Protein AF-A0A7C7UMW2-F1 (afdb_monomer_lite)

Sequence (405 aa):
MIMAARRPSMKLVALWFGLWTFILGIAAYAALNTDLPGVAAVFAVIAVLAGAVAYGLLRYNKWARRGALLLSILGLFWFPIGTVIGAVVIWQLYKKKSTLAFNATEEERSRMARAKAAKGKVSTWPRDYQPHIAASFIAVFLLLGLDGILWSQWQASIARVETATPIARVAATPTPRSPTPTPIPPTLTRKPTSTPTHTPTPRPTSTSTPTPLPDAVVDVEVGNLRAGPGTEYDVIGQVKKGDNVTVFTRNSVSNWVKVQVSSQSGWLSVSLLELNIPLASVAVETNIPLPPTPSMPTATPTPKACPPSPALVELDNRLSSALTLIMSGPDDFRVRVPSNSKLNICFTPGTYSYTAKVQGYKDSTGTKKFDNYKVNGCNCWSWYVLVPPIGDCECPSYVSAYSRP

Foldseek 3Di:
DDPPPDQLPLVVVLVVLLVQLVVLQVVLVVCVVDPCNVSSVVSNVSSVLSNVLSVCSVVLELVSLVSLLVVLVVQCVVPDPSVVVSVVSNVSSPDPSSVCSSPDDPVRVVVVVVVVVVVPPDDDDDPDDPDPVVVVVVVVCVVVVVVVVVVVVVVVVVVVPPPDDDDDDDDDDDDDDDDDDDDDDDDDDDDDDDDDDDDDDDDDDDDDDPDDDFQKFFQAQKFFFFAFDDPLTDGPDIDGGGQGWHFAAAAPVLQKTWTDGPNDIGITGPVRIDGPDDSVPHHHDPDTPDRDPPPPPPPPPPQPQAPPDWQKEKEAAQAQWKKWKFKDDPDTDIDIAGHRGIAIATDHFFKIWMWIDTPPDDIQTDIDGQHQDDDPNDNYDYDDRDDPDDDDDDDDPDSVSYGHD

Secondary structure (DSSP, 8-state):
-----PPP-HHHHHHHHHHHHHHHHHHHHHHHTTT-HHHHHHHHHHHHHHHHHHHHHHTT-HHHHHHHHHHHHHHTTSTTHHHHHHHHHHHHHHSHHHHHHHH--HHHHHHHHHHHHHGGG---S---S-SHHHHHHHHHHHHHTTHHHHHHHHHHHHTTSS-----------------------------------PPPPPP-----PPP---SEEE-SSEEEEESSSSTTSPEEEEEETT-EEEEEEE-TTSSEEEEEETTEEEEEEGGGEEESS-GGGSEEPS-PPPP------TT-----PPPSSPEEEEEEE-SSSPEEEEEESSS-EEEEE-TTEEEEEEE--EEEEEEEEETTS--EEEEEEE---EETTEEEEEE-SSS---S-----S-GGG-B--

Structure (mmCIF, N/CA/C/O backbone):
data_AF-A0A7C7UMW2-F1
#
_entry.id   AF-A0A7C7UMW2-F1
#
loop_
_atom_site.group_PDB
_atom_site.id
_atom_site.type_symbol
_atom_site.label_atom_id
_atom_site.label_alt_id
_atom_site.label_comp_id
_atom_site.label_asym_id
_atom_site.label_entity_id
_atom_site.label_seq_id
_atom_site.pdbx_PDB_ins_code
_atom_site.Cartn_x
_atom_site.Cartn_y
_atom_site.Cartn_z
_atom_site.occupancy
_atom_site.B_iso_or_equiv
_atom_site.auth_seq_id
_atom_site.auth_comp_id
_atom_site.auth_asym_id
_atom_site.auth_atom_id
_atom_site.pdbx_PDB_model_num
ATOM 1 N N . MET A 1 1 ? -16.048 -11.006 20.849 1.00 30.92 1 MET A N 1
ATOM 2 C CA . MET A 1 1 ? -15.124 -12.148 20.658 1.00 30.92 1 MET A CA 1
ATOM 3 C C . MET A 1 1 ? -13.728 -11.594 20.349 1.00 30.92 1 MET A C 1
ATOM 5 O O . MET A 1 1 ? -13.445 -11.231 19.218 1.00 30.92 1 MET A O 1
ATOM 9 N N . ILE A 1 2 ? -12.887 -11.371 21.368 1.00 33.53 2 ILE A N 1
ATOM 10 C CA . ILE A 1 2 ? -11.569 -10.729 21.193 1.00 33.53 2 ILE A CA 1
ATOM 11 C C . ILE A 1 2 ? -10.592 -11.780 20.668 1.00 33.53 2 ILE A C 1
ATOM 13 O O . ILE A 1 2 ? -10.155 -12.643 21.437 1.00 33.53 2 ILE A O 1
ATOM 17 N N . MET A 1 3 ? -10.254 -11.699 19.375 1.00 31.66 3 MET A N 1
ATOM 18 C CA . MET A 1 3 ? -9.182 -12.496 18.780 1.00 31.66 3 MET A CA 1
ATOM 19 C C . MET A 1 3 ? -7.937 -12.385 19.662 1.00 31.66 3 MET A C 1
ATOM 21 O O . MET A 1 3 ? -7.394 -11.301 19.882 1.00 31.66 3 MET A O 1
ATOM 25 N N . ALA A 1 4 ? -7.495 -13.515 20.208 1.00 36.06 4 ALA A N 1
ATOM 26 C CA . ALA A 1 4 ? -6.226 -13.603 20.900 1.00 36.06 4 ALA A CA 1
ATOM 27 C C . ALA A 1 4 ? -5.116 -13.340 19.875 1.00 36.06 4 ALA A C 1
ATOM 29 O O . ALA A 1 4 ? -4.727 -14.226 19.117 1.00 36.06 4 ALA A O 1
ATOM 30 N N . ALA A 1 5 ? -4.626 -12.101 19.822 1.00 37.88 5 ALA A N 1
ATOM 31 C CA . ALA A 1 5 ? -3.487 -11.742 18.998 1.00 37.88 5 ALA A CA 1
ATOM 32 C C . ALA A 1 5 ? -2.279 -12.582 19.445 1.00 37.88 5 ALA A C 1
ATOM 34 O O . ALA A 1 5 ? -1.676 -12.327 20.490 1.00 37.88 5 ALA A O 1
ATOM 35 N N . ARG A 1 6 ? -1.929 -13.618 18.669 1.00 45.31 6 ARG A N 1
ATOM 36 C CA . ARG A 1 6 ? -0.653 -14.329 18.823 1.00 45.31 6 ARG A CA 1
ATOM 37 C C . ARG A 1 6 ? 0.461 -13.281 18.735 1.00 45.31 6 ARG A C 1
ATOM 39 O O . ARG A 1 6 ? 0.592 -12.609 17.709 1.00 45.31 6 ARG A O 1
ATOM 46 N N . ARG A 1 7 ? 1.233 -13.119 19.820 1.00 54.25 7 ARG A N 1
ATOM 47 C CA . ARG A 1 7 ? 2.433 -12.266 19.838 1.00 54.25 7 ARG A CA 1
ATOM 48 C C . ARG A 1 7 ? 3.335 -12.695 18.672 1.00 54.25 7 ARG A C 1
ATOM 50 O O . ARG A 1 7 ? 3.538 -13.902 18.520 1.00 54.25 7 ARG A O 1
ATOM 57 N N . PRO A 1 8 ? 3.880 -11.771 17.861 1.00 54.91 8 PRO A N 1
ATOM 58 C CA . PRO A 1 8 ? 4.927 -12.141 16.915 1.00 54.91 8 PRO A CA 1
ATOM 59 C C . PRO A 1 8 ? 6.071 -12.777 17.716 1.00 54.91 8 PRO A C 1
ATOM 61 O O . PRO A 1 8 ? 6.467 -12.244 18.753 1.00 54.91 8 PRO A O 1
ATOM 64 N N . SER A 1 9 ? 6.542 -13.959 17.316 1.00 66.75 9 SER A N 1
ATOM 65 C CA . SER A 1 9 ? 7.510 -14.724 18.104 1.00 66.75 9 SER A CA 1
ATOM 66 C C . SER A 1 9 ? 8.908 -14.099 18.019 1.00 66.75 9 SER A C 1
ATOM 68 O O . SER A 1 9 ? 9.784 -14.620 17.335 1.00 66.75 9 SER A O 1
ATOM 70 N N . MET A 1 10 ? 9.144 -13.017 18.770 1.00 73.38 10 MET A N 1
ATOM 71 C CA . MET A 1 10 ? 10.472 -12.395 18.932 1.00 73.38 10 MET A CA 1
ATOM 72 C C . MET A 1 10 ? 11.505 -13.359 19.526 1.00 73.38 10 MET A C 1
ATOM 74 O O . MET A 1 10 ? 12.699 -13.128 19.402 1.00 73.38 10 MET A O 1
ATOM 78 N N . LYS A 1 11 ? 11.050 -14.477 20.108 1.00 78.44 11 LYS A N 1
ATOM 79 C CA . LYS A 1 11 ? 11.900 -15.597 20.524 1.00 78.44 11 LYS A CA 1
ATOM 80 C C . LYS A 1 11 ? 12.778 -16.110 19.385 1.00 78.44 11 LYS A C 1
ATOM 82 O O . LYS A 1 11 ? 13.936 -16.392 19.628 1.00 78.44 11 LYS A O 1
ATOM 87 N N . LEU A 1 12 ? 12.248 -16.199 18.163 1.00 75.62 12 LEU A N 1
ATOM 88 C CA . LEU A 1 12 ? 13.008 -16.690 17.012 1.00 75.62 12 LEU A CA 1
ATOM 89 C C . LEU A 1 12 ? 14.131 -15.710 16.635 1.00 75.62 12 LEU A C 1
ATOM 91 O O . LEU A 1 12 ? 15.265 -16.118 16.428 1.00 75.62 12 LEU A O 1
ATOM 95 N N . VAL A 1 13 ? 13.818 -14.410 16.620 1.00 81.00 13 VAL A N 1
ATOM 96 C CA . VAL A 1 13 ? 14.789 -13.344 16.327 1.00 81.00 13 VAL A CA 1
ATOM 97 C C . VAL A 1 13 ? 15.857 -13.275 17.424 1.00 81.00 13 VAL A C 1
ATOM 99 O O . VAL A 1 13 ? 17.041 -13.196 17.129 1.00 81.00 13 VAL A O 1
ATOM 102 N N . ALA A 1 14 ? 15.459 -13.370 18.694 1.00 81.00 14 ALA A N 1
ATOM 103 C CA . ALA A 1 14 ? 16.390 -13.371 19.818 1.00 81.00 14 ALA A CA 1
ATOM 104 C C . ALA A 1 14 ? 17.271 -14.630 19.872 1.00 81.00 14 ALA A C 1
ATOM 106 O O . ALA A 1 14 ? 18.454 -14.515 20.173 1.00 81.00 14 ALA A O 1
ATOM 107 N N . LEU A 1 15 ? 16.726 -15.812 19.557 1.00 83.56 15 LEU A N 1
ATOM 108 C CA . LEU A 1 15 ? 17.510 -17.046 19.437 1.00 83.56 15 LEU A CA 1
ATOM 109 C C . LEU A 1 15 ? 18.541 -16.937 18.319 1.00 83.56 15 LEU A C 1
ATOM 111 O O . LEU A 1 15 ? 19.649 -17.429 18.478 1.00 83.56 15 LEU A O 1
ATOM 115 N N . TRP A 1 16 ? 18.201 -16.259 17.222 1.00 81.12 16 TRP A N 1
ATOM 116 C CA . TRP A 1 16 ? 19.143 -16.027 16.138 1.00 81.12 16 TRP A CA 1
ATOM 117 C C . TRP A 1 16 ? 20.305 -15.125 16.562 1.00 81.12 16 TRP A C 1
ATOM 119 O O . TRP A 1 16 ? 21.459 -15.514 16.403 1.00 81.12 16 TRP A O 1
ATOM 129 N N . PHE A 1 17 ? 20.020 -13.973 17.181 1.00 81.31 17 PHE A N 1
ATOM 130 C CA . PHE A 1 17 ? 21.081 -13.130 17.739 1.00 81.31 17 PHE A CA 1
ATOM 131 C C . PHE A 1 17 ? 21.900 -13.889 18.792 1.00 81.31 17 PHE A C 1
ATOM 133 O O . PHE A 1 17 ? 23.119 -13.796 18.779 1.00 81.31 17 PHE A O 1
ATOM 140 N N . GLY A 1 18 ? 21.268 -14.702 19.644 1.00 79.12 18 GLY A N 1
ATOM 141 C CA . GLY A 1 18 ? 21.967 -15.555 20.610 1.00 79.12 18 GLY A CA 1
ATOM 142 C C . GLY A 1 18 ? 22.889 -16.590 19.954 1.00 79.12 18 GLY A C 1
ATOM 143 O O . GLY A 1 18 ? 24.048 -16.713 20.342 1.00 79.12 18 GLY A O 1
ATOM 144 N N . LEU A 1 19 ? 22.433 -17.287 18.913 1.00 82.94 19 LEU A N 1
ATOM 145 C CA . LEU A 1 19 ? 23.264 -18.236 18.170 1.00 82.94 19 LEU A CA 1
ATOM 146 C C . LEU A 1 19 ? 24.448 -17.531 17.494 1.00 82.94 19 LEU A C 1
ATOM 148 O O . LEU A 1 19 ? 25.573 -18.016 17.555 1.00 82.94 19 LEU A O 1
ATOM 152 N N . TRP A 1 20 ? 24.214 -16.352 16.916 1.00 80.06 20 TRP A N 1
ATOM 153 C CA . TRP A 1 20 ? 25.269 -15.535 16.321 1.00 80.06 20 TRP A CA 1
ATOM 154 C C . TRP A 1 20 ? 26.319 -15.112 17.354 1.00 80.06 20 TRP A C 1
ATOM 156 O O . TRP A 1 20 ? 27.515 -15.178 17.089 1.00 80.06 20 TRP A O 1
ATOM 166 N N . THR A 1 21 ? 25.891 -14.742 18.564 1.00 81.12 21 THR A N 1
ATOM 167 C CA . THR A 1 21 ? 26.814 -14.375 19.653 1.00 81.12 21 THR A CA 1
ATOM 168 C C . THR A 1 21 ? 27.694 -15.540 20.076 1.00 81.12 21 THR A C 1
ATOM 170 O O . THR A 1 21 ? 28.877 -15.347 20.338 1.00 81.12 21 THR A O 1
ATOM 173 N N . PHE A 1 22 ? 27.140 -16.753 20.077 1.00 80.25 22 PHE A N 1
ATOM 174 C CA . PHE A 1 22 ? 27.881 -17.967 20.388 1.00 80.25 22 PHE A CA 1
ATOM 175 C C . PHE A 1 22 ? 28.936 -18.269 19.315 1.00 80.25 22 PHE A C 1
ATOM 177 O O . PHE A 1 22 ? 30.090 -18.521 19.649 1.00 80.25 22 PHE A O 1
ATOM 184 N N . ILE A 1 23 ? 28.576 -18.151 18.031 1.00 83.19 23 ILE A N 1
ATOM 185 C CA . ILE A 1 23 ? 29.509 -18.334 16.905 1.00 83.19 23 ILE A CA 1
ATOM 186 C C . ILE A 1 23 ? 30.644 -17.303 16.957 1.00 83.19 23 ILE A C 1
ATOM 188 O O . ILE A 1 23 ? 31.812 -17.671 16.841 1.00 83.19 23 ILE A O 1
ATOM 192 N N . LEU A 1 24 ? 30.326 -16.025 17.186 1.00 79.12 24 LEU A N 1
ATOM 193 C CA . LEU A 1 24 ? 31.341 -14.977 17.330 1.00 79.12 24 LEU A CA 1
ATOM 194 C C . LEU A 1 24 ? 32.222 -15.182 18.567 1.00 79.12 24 LEU A C 1
ATOM 196 O O . LEU A 1 24 ? 33.409 -14.882 18.514 1.00 79.12 24 LEU A O 1
ATOM 200 N N . GLY A 1 25 ? 31.674 -15.723 19.657 1.00 76.06 25 GLY A N 1
ATOM 201 C CA . GLY A 1 25 ? 32.446 -16.102 20.840 1.00 76.06 25 GLY A CA 1
ATOM 202 C C . GLY A 1 25 ? 33.444 -17.228 20.557 1.00 76.06 25 GLY A C 1
ATOM 203 O O . GLY A 1 25 ? 34.596 -17.133 20.973 1.00 76.06 25 GLY A O 1
ATOM 204 N N . ILE A 1 26 ? 33.044 -18.252 19.794 1.00 80.50 26 ILE A N 1
ATOM 205 C CA . ILE A 1 26 ? 33.953 -19.320 19.344 1.00 80.50 26 ILE A CA 1
ATOM 206 C C . ILE A 1 26 ? 35.038 -18.751 18.424 1.00 80.50 26 ILE A C 1
ATOM 208 O O . ILE A 1 26 ? 36.208 -19.074 18.600 1.00 80.50 26 ILE A O 1
ATOM 212 N N . ALA A 1 27 ? 34.676 -17.880 17.478 1.00 76.25 27 ALA A N 1
ATOM 213 C CA . ALA A 1 27 ? 35.639 -17.233 16.587 1.00 76.25 27 ALA A CA 1
ATOM 214 C C . ALA A 1 27 ? 36.623 -16.332 17.353 1.00 76.25 27 ALA A C 1
ATOM 216 O O . ALA A 1 27 ? 37.819 -16.360 17.076 1.00 76.25 27 ALA A O 1
ATOM 217 N N . ALA A 1 28 ? 36.144 -15.583 18.353 1.00 79.12 28 ALA A N 1
ATOM 218 C CA . ALA A 1 28 ? 36.990 -14.792 19.242 1.00 79.12 28 ALA A CA 1
ATOM 219 C C . ALA A 1 28 ? 37.955 -15.685 20.033 1.00 79.12 28 ALA A C 1
ATOM 221 O O . ALA A 1 28 ? 39.145 -15.394 20.093 1.00 79.12 28 ALA A O 1
ATOM 222 N N . TYR A 1 29 ? 37.460 -16.794 20.590 1.00 76.38 29 TYR A N 1
ATOM 223 C CA . TYR A 1 29 ? 38.280 -17.762 21.315 1.00 76.38 29 TYR A CA 1
ATOM 224 C C . TYR A 1 29 ? 39.339 -18.416 20.420 1.00 76.38 29 TYR A C 1
ATOM 226 O O . TYR A 1 29 ? 40.498 -18.514 20.808 1.00 76.38 29 TYR A O 1
ATOM 234 N N . ALA A 1 30 ? 38.975 -18.799 19.195 1.00 77.94 30 ALA A N 1
ATOM 235 C CA . ALA A 1 30 ? 39.919 -19.319 18.213 1.00 77.94 30 ALA A CA 1
ATOM 236 C C . ALA A 1 30 ? 40.976 -18.270 17.822 1.00 77.94 30 ALA A C 1
ATOM 238 O O . ALA A 1 30 ? 42.152 -18.604 17.724 1.00 77.94 30 ALA A O 1
ATOM 239 N N . ALA A 1 31 ? 40.582 -17.002 17.663 1.00 74.88 31 ALA A N 1
ATOM 240 C CA . ALA A 1 31 ? 41.494 -15.908 17.332 1.00 74.88 31 ALA A CA 1
ATOM 241 C C . ALA A 1 31 ? 42.446 -15.538 18.485 1.00 74.88 31 ALA A C 1
ATOM 243 O O . ALA A 1 31 ? 43.554 -15.077 18.219 1.00 74.88 31 ALA A O 1
ATOM 244 N N . LEU A 1 32 ? 42.073 -15.778 19.750 1.00 75.69 32 LEU A N 1
ATOM 245 C CA . LEU A 1 32 ? 42.992 -15.636 20.894 1.00 75.69 32 LEU A CA 1
ATOM 246 C C . LEU A 1 32 ? 44.166 -16.620 20.827 1.00 75.69 32 LEU A C 1
ATOM 248 O O . LEU A 1 32 ? 45.217 -16.341 21.392 1.00 75.69 32 LEU A O 1
ATOM 252 N N . ASN A 1 33 ? 43.997 -17.740 20.122 1.00 76.00 33 ASN A N 1
ATOM 253 C CA . ASN A 1 33 ? 45.045 -18.736 19.902 1.00 76.00 33 ASN A CA 1
ATOM 254 C C . ASN A 1 33 ? 45.881 -18.452 18.637 1.00 76.00 33 ASN A C 1
ATOM 256 O O . ASN A 1 33 ? 46.644 -19.310 18.201 1.00 76.00 33 ASN A O 1
ATOM 260 N N . THR A 1 34 ? 45.726 -17.270 18.031 1.00 73.94 34 THR A N 1
ATOM 261 C CA . THR A 1 34 ? 46.493 -16.805 16.863 1.00 73.94 34 THR A CA 1
ATOM 262 C C . THR A 1 34 ? 47.240 -15.516 17.205 1.00 73.94 34 THR A C 1
ATOM 264 O O . THR A 1 34 ? 46.833 -14.799 18.117 1.00 73.94 34 THR A O 1
ATOM 267 N N . ASP A 1 35 ? 48.271 -15.152 16.437 1.00 75.81 35 ASP A N 1
ATOM 268 C CA . ASP A 1 35 ? 49.070 -13.924 16.637 1.00 75.81 35 ASP A CA 1
ATOM 269 C C . ASP A 1 35 ? 48.308 -12.607 16.337 1.00 75.81 35 ASP A C 1
ATOM 271 O O . ASP A 1 35 ? 48.902 -11.552 16.112 1.00 75.81 35 ASP A O 1
ATOM 275 N N . LEU A 1 36 ? 46.971 -12.639 16.323 1.00 75.62 36 LEU A N 1
ATOM 276 C CA . LEU A 1 36 ? 46.077 -11.530 15.978 1.00 75.62 36 LEU A CA 1
ATOM 277 C C . LEU A 1 36 ? 45.102 -11.202 17.132 1.00 75.62 36 LEU A C 1
ATOM 279 O O . LEU A 1 36 ? 43.880 -11.238 16.947 1.00 75.62 36 LEU A O 1
ATOM 283 N N . PRO A 1 37 ? 45.593 -10.805 18.325 1.00 77.00 37 PRO A N 1
ATOM 284 C CA . PRO A 1 37 ? 44.744 -10.541 19.495 1.00 77.00 37 PRO A CA 1
ATOM 285 C C . PRO A 1 37 ? 43.733 -9.403 19.268 1.00 77.00 37 PRO A C 1
ATOM 287 O O . PRO A 1 37 ? 42.654 -9.390 19.864 1.00 77.00 37 PRO A O 1
ATOM 290 N N . GLY A 1 38 ? 44.033 -8.468 18.357 1.00 78.06 38 GLY A N 1
ATOM 291 C CA . GLY A 1 38 ? 43.108 -7.399 17.971 1.00 78.06 38 GLY A CA 1
ATOM 292 C C . GLY A 1 38 ? 41.825 -7.917 17.310 1.00 78.06 38 GLY A C 1
ATOM 293 O O . GLY A 1 38 ? 40.746 -7.382 17.555 1.00 78.06 38 GLY A O 1
ATOM 294 N N . VAL A 1 39 ? 41.911 -9.000 16.532 1.00 76.69 39 VAL A N 1
ATOM 295 C CA . VAL A 1 39 ? 40.752 -9.606 15.858 1.00 76.69 39 VAL A CA 1
ATOM 296 C C . VAL A 1 39 ? 39.840 -10.298 16.874 1.00 76.69 39 VAL A C 1
ATOM 298 O O . VAL A 1 39 ? 38.618 -10.147 16.821 1.00 76.69 39 VAL A O 1
ATOM 301 N N . ALA A 1 40 ? 40.429 -10.981 17.859 1.00 75.31 40 ALA A N 1
ATOM 302 C CA . ALA A 1 40 ? 39.684 -11.587 18.957 1.00 75.31 40 ALA A CA 1
ATOM 303 C C . ALA A 1 40 ? 38.895 -10.553 19.776 1.00 75.31 40 ALA A C 1
ATOM 305 O O . ALA A 1 40 ? 37.719 -10.768 20.079 1.00 75.31 40 ALA A O 1
ATOM 306 N N . ALA A 1 41 ? 39.514 -9.408 20.085 1.00 82.25 41 ALA A N 1
ATOM 307 C CA . ALA A 1 41 ? 38.862 -8.324 20.815 1.00 82.25 41 ALA A CA 1
ATOM 308 C C . ALA A 1 41 ? 37.648 -7.763 20.052 1.00 82.25 41 ALA A C 1
ATOM 310 O O . ALA A 1 41 ? 36.585 -7.561 20.642 1.00 82.25 41 ALA A O 1
ATOM 311 N N . VAL A 1 42 ? 37.767 -7.574 18.733 1.00 82.62 42 VAL A N 1
ATOM 312 C CA . VAL A 1 42 ? 36.658 -7.103 17.887 1.00 82.62 42 VAL A CA 1
ATOM 313 C C . VAL A 1 42 ? 35.494 -8.097 17.899 1.00 82.62 42 VAL A C 1
ATOM 315 O O . VAL A 1 42 ? 34.349 -7.699 18.128 1.00 82.62 42 VAL A O 1
ATOM 318 N N . PHE A 1 43 ? 35.763 -9.394 17.720 1.00 79.75 43 PHE A N 1
ATOM 319 C CA . PHE A 1 43 ? 34.710 -10.411 17.749 1.00 79.75 43 PHE A CA 1
ATOM 320 C C . PHE A 1 43 ? 34.029 -10.525 19.118 1.00 79.75 43 PHE A C 1
ATOM 322 O O . PHE A 1 43 ? 32.803 -10.645 19.177 1.00 79.75 43 PHE A O 1
ATOM 329 N N . ALA A 1 44 ? 34.786 -10.400 20.211 1.00 80.38 44 ALA A N 1
ATOM 330 C CA . ALA A 1 44 ? 34.235 -10.389 21.563 1.00 80.38 44 ALA A CA 1
ATOM 331 C C . ALA A 1 44 ? 33.291 -9.195 21.795 1.00 80.38 44 ALA A C 1
ATOM 333 O O . ALA A 1 44 ? 32.187 -9.372 22.315 1.00 80.38 44 ALA A O 1
ATOM 334 N N . VAL A 1 45 ? 33.667 -7.988 21.354 1.00 86.81 45 VAL A N 1
ATOM 335 C CA . VAL A 1 45 ? 32.816 -6.790 21.476 1.00 86.81 45 VAL A CA 1
ATOM 336 C C . VAL A 1 45 ? 31.515 -6.953 20.686 1.00 86.81 45 VAL A C 1
ATOM 338 O O . VAL A 1 45 ? 30.433 -6.681 21.212 1.00 86.81 45 VAL A O 1
ATOM 341 N N . ILE A 1 46 ? 31.588 -7.448 19.447 1.00 82.88 46 ILE A N 1
ATOM 342 C CA . ILE A 1 46 ? 30.393 -7.670 18.619 1.00 82.88 46 ILE A CA 1
ATOM 343 C C . ILE A 1 46 ? 29.483 -8.731 19.259 1.00 82.88 46 ILE A C 1
ATOM 345 O O . ILE A 1 46 ? 28.262 -8.548 19.289 1.00 82.88 46 ILE A O 1
ATOM 349 N N . ALA A 1 47 ? 30.051 -9.800 19.829 1.00 80.69 47 ALA A N 1
ATOM 350 C CA . ALA A 1 47 ? 29.292 -10.822 20.546 1.00 80.69 47 ALA A CA 1
ATOM 351 C C . ALA A 1 47 ? 28.558 -10.245 21.770 1.00 80.69 47 ALA A C 1
ATOM 353 O O . ALA A 1 47 ? 27.374 -10.515 21.966 1.00 80.69 47 ALA A O 1
ATOM 354 N N . VAL A 1 48 ? 29.201 -9.385 22.563 1.00 87.12 48 VAL A N 1
ATOM 355 C CA . VAL A 1 48 ? 28.549 -8.734 23.714 1.00 87.12 48 VAL A CA 1
ATOM 356 C C . VAL A 1 48 ? 27.394 -7.834 23.263 1.00 87.12 48 VAL A C 1
ATOM 358 O O . VAL A 1 48 ? 26.296 -7.903 23.822 1.00 87.12 48 VAL A O 1
ATOM 361 N N . LEU A 1 49 ? 27.599 -7.030 22.215 1.00 86.69 49 LEU A N 1
ATOM 362 C CA . LEU A 1 49 ? 26.570 -6.129 21.684 1.00 86.69 49 LEU A CA 1
ATOM 363 C C . LEU A 1 49 ? 25.362 -6.892 21.126 1.00 86.69 49 LEU A C 1
ATOM 365 O O . LEU A 1 49 ? 24.215 -6.551 21.430 1.00 86.69 49 LEU A O 1
ATOM 369 N N . ALA A 1 50 ? 25.600 -7.951 20.352 1.00 84.12 50 ALA A N 1
ATOM 370 C CA . ALA A 1 50 ? 24.530 -8.790 19.824 1.00 84.12 50 ALA A CA 1
ATOM 371 C C . ALA A 1 50 ? 23.773 -9.527 20.949 1.00 84.12 50 ALA A C 1
ATOM 373 O O . ALA A 1 50 ? 22.546 -9.640 20.888 1.00 84.12 50 ALA A O 1
ATOM 374 N N . GLY A 1 51 ? 24.464 -9.942 22.017 1.00 83.88 51 GLY A N 1
ATOM 375 C CA . GLY A 1 51 ? 23.863 -10.602 23.178 1.00 83.88 51 GLY A CA 1
ATOM 376 C C . GLY A 1 51 ? 22.977 -9.651 23.979 1.00 83.88 51 GLY A C 1
ATOM 377 O O . GLY A 1 51 ? 21.848 -9.995 24.341 1.00 83.88 51 GLY A O 1
ATOM 378 N N . ALA A 1 52 ? 23.434 -8.411 24.168 1.00 88.88 52 ALA A N 1
ATOM 379 C CA . ALA A 1 52 ? 22.640 -7.354 24.780 1.00 88.88 52 ALA A CA 1
ATOM 380 C C . ALA A 1 52 ? 21.357 -7.090 23.971 1.00 88.88 52 ALA A C 1
ATOM 382 O O . ALA A 1 52 ? 20.261 -7.036 24.537 1.00 88.88 52 ALA A O 1
ATOM 383 N N . VAL A 1 53 ? 21.462 -6.990 22.642 1.00 89.44 53 VAL A N 1
ATOM 384 C CA . VAL A 1 53 ? 20.301 -6.809 21.757 1.00 89.44 53 VAL A CA 1
ATOM 385 C C . VAL A 1 53 ? 19.348 -8.005 21.827 1.00 89.44 53 VAL A C 1
ATOM 387 O O . VAL A 1 53 ? 18.141 -7.796 21.959 1.00 89.44 53 VAL A O 1
ATOM 390 N N . ALA A 1 54 ? 19.852 -9.243 21.829 1.00 84.44 54 ALA A N 1
ATOM 391 C CA . ALA A 1 54 ? 19.037 -10.449 21.999 1.00 84.44 54 ALA A CA 1
ATOM 392 C C . ALA A 1 54 ? 18.248 -10.423 23.319 1.00 84.44 54 ALA A C 1
ATOM 394 O O . ALA A 1 54 ? 17.028 -10.622 23.331 1.00 84.44 54 ALA A O 1
ATOM 395 N N . TYR A 1 55 ? 18.924 -10.106 24.426 1.00 85.88 55 TYR A N 1
ATOM 396 C CA . TYR A 1 55 ? 18.301 -9.955 25.739 1.00 85.88 55 TYR A CA 1
ATOM 397 C C . TYR A 1 55 ? 17.228 -8.856 25.735 1.00 85.88 55 TYR A C 1
ATOM 399 O O . TYR A 1 55 ? 16.103 -9.053 26.206 1.00 85.88 55 TYR A O 1
ATOM 407 N N . GLY A 1 56 ? 17.539 -7.709 25.133 1.00 84.50 56 GLY A N 1
ATOM 408 C CA . GLY A 1 56 ? 16.610 -6.598 24.995 1.00 84.50 56 GLY A CA 1
ATOM 409 C C . GLY A 1 56 ? 15.383 -6.929 24.133 1.00 84.50 56 GLY A C 1
ATOM 410 O O . GLY A 1 56 ? 14.283 -6.477 24.454 1.00 84.50 56 GLY A O 1
ATOM 411 N N . LEU A 1 57 ? 15.526 -7.752 23.086 1.00 84.88 57 LEU A N 1
ATOM 412 C CA . LEU A 1 57 ? 14.413 -8.232 22.256 1.00 84.88 57 LEU A CA 1
ATOM 413 C C . LEU A 1 57 ? 13.484 -9.171 23.039 1.00 84.88 57 LEU A C 1
ATOM 415 O O . LEU A 1 57 ? 12.264 -9.076 22.901 1.00 84.88 57 LEU A O 1
ATOM 419 N N . LEU A 1 58 ? 14.032 -10.036 23.903 1.00 82.38 58 LEU A N 1
ATOM 420 C CA . LEU A 1 58 ? 13.236 -10.904 24.786 1.00 82.38 58 LEU A CA 1
ATOM 421 C C . LEU A 1 58 ? 12.430 -10.105 25.816 1.00 82.38 58 LEU A C 1
ATOM 423 O O . LEU A 1 58 ? 11.309 -10.489 26.162 1.00 82.38 58 LEU A O 1
ATOM 427 N N . ARG A 1 59 ? 12.987 -8.984 26.284 1.00 81.00 59 ARG A N 1
ATOM 428 C CA . ARG A 1 59 ? 12.342 -8.055 27.224 1.00 81.00 59 ARG A CA 1
ATOM 429 C C . ARG A 1 59 ? 11.469 -6.991 26.547 1.00 81.00 59 ARG A C 1
ATOM 431 O O . ARG A 1 59 ? 10.803 -6.237 27.248 1.00 81.00 59 ARG A O 1
ATOM 438 N N . TYR A 1 60 ? 11.413 -6.971 25.213 1.00 79.00 60 TYR A N 1
ATOM 439 C CA . TYR A 1 60 ? 10.695 -5.969 24.415 1.00 79.00 60 TYR A CA 1
ATOM 440 C C . TYR A 1 60 ? 11.130 -4.521 24.701 1.00 79.00 60 TYR A C 1
ATOM 442 O O . TYR A 1 60 ? 10.324 -3.594 24.673 1.00 79.00 60 TYR A O 1
ATOM 450 N N . ASN A 1 61 ? 12.422 -4.301 24.946 1.00 81.62 61 ASN A N 1
ATOM 451 C CA . ASN A 1 61 ? 12.955 -2.965 25.195 1.00 81.62 61 ASN A CA 1
ATOM 452 C C . ASN A 1 61 ? 13.003 -2.122 23.907 1.00 81.62 61 ASN A C 1
ATOM 454 O O . ASN A 1 61 ? 13.445 -2.594 22.858 1.00 81.62 61 ASN A O 1
ATOM 458 N N . LYS A 1 62 ? 12.636 -0.834 23.999 1.00 83.50 62 LYS A N 1
ATOM 459 C CA . LYS A 1 62 ? 12.627 0.110 22.858 1.00 83.50 62 LYS A CA 1
ATOM 460 C C . LYS A 1 62 ? 13.987 0.235 22.161 1.00 83.50 62 LYS A C 1
ATOM 462 O O . LYS A 1 62 ? 14.046 0.352 20.937 1.00 83.50 62 LYS A O 1
ATOM 467 N N . TRP A 1 63 ? 15.078 0.209 22.927 1.00 84.75 63 TRP A N 1
ATOM 468 C CA . TRP A 1 63 ? 16.439 0.311 22.389 1.00 84.75 63 TRP A CA 1
ATOM 469 C C . TRP A 1 63 ? 16.849 -0.940 21.599 1.00 84.75 63 TRP A C 1
ATOM 471 O O . TRP A 1 63 ? 17.539 -0.830 20.589 1.00 84.75 63 TRP A O 1
ATOM 481 N N . ALA A 1 64 ? 16.358 -2.119 21.991 1.00 86.38 64 ALA A N 1
ATOM 482 C CA . ALA A 1 64 ? 16.738 -3.391 21.383 1.00 86.38 64 ALA A CA 1
ATOM 483 C C . ALA A 1 64 ? 16.225 -3.530 19.950 1.00 86.38 64 ALA A C 1
ATOM 485 O O . ALA A 1 64 ? 16.901 -4.095 19.098 1.00 86.38 64 ALA A O 1
ATOM 486 N N . ARG A 1 65 ? 15.058 -2.945 19.653 1.00 86.06 65 ARG A N 1
ATOM 487 C CA . ARG A 1 65 ? 14.536 -2.872 18.286 1.00 86.06 65 ARG A CA 1
ATOM 488 C C . ARG A 1 65 ? 15.452 -2.062 17.367 1.00 86.06 65 ARG A C 1
ATOM 490 O O . ARG A 1 65 ? 15.712 -2.489 16.247 1.00 86.06 65 ARG A O 1
ATOM 497 N N . ARG A 1 66 ? 15.936 -0.905 17.839 1.00 87.31 66 ARG A N 1
ATOM 498 C CA . ARG A 1 66 ? 16.876 -0.063 17.080 1.00 87.31 66 ARG A CA 1
ATOM 499 C C . ARG A 1 66 ? 18.212 -0.780 16.894 1.00 87.31 66 ARG A C 1
ATOM 501 O O . ARG A 1 66 ? 18.705 -0.838 15.775 1.00 87.31 66 ARG A O 1
ATOM 508 N N . GLY A 1 67 ? 18.729 -1.398 17.956 1.00 86.56 67 GLY A N 1
ATOM 509 C CA . GLY A 1 67 ? 19.958 -2.193 17.897 1.00 86.56 67 GLY A CA 1
ATOM 510 C C . GLY A 1 67 ? 19.866 -3.358 16.910 1.00 86.56 67 GLY A C 1
ATOM 511 O O . GLY A 1 67 ? 20.746 -3.520 16.073 1.00 86.56 67 GLY A O 1
ATOM 512 N N . ALA A 1 68 ? 18.769 -4.119 16.933 1.00 87.94 68 ALA A N 1
ATOM 513 C CA . ALA A 1 68 ? 18.562 -5.243 16.021 1.00 87.94 68 ALA A CA 1
ATOM 514 C C . ALA A 1 68 ? 18.469 -4.805 14.554 1.00 87.94 68 ALA A C 1
ATOM 516 O O . ALA A 1 68 ? 18.981 -5.500 13.679 1.00 87.94 68 ALA A O 1
ATOM 517 N N . LEU A 1 69 ? 17.854 -3.651 14.279 1.00 88.12 69 LEU A N 1
ATOM 518 C CA . LEU A 1 69 ? 17.780 -3.095 12.929 1.00 88.12 69 LEU A CA 1
ATOM 519 C C . LEU A 1 69 ? 19.167 -2.679 12.420 1.00 88.12 69 LEU A C 1
ATOM 521 O O . LEU A 1 69 ? 19.533 -3.050 11.310 1.00 88.12 69 LEU A O 1
ATOM 525 N N . LEU A 1 70 ? 19.960 -1.994 13.252 1.00 88.00 70 LEU A N 1
ATOM 526 C CA . LEU A 1 70 ? 21.334 -1.605 12.913 1.00 88.00 70 LEU A CA 1
ATOM 527 C C . LEU A 1 70 ? 22.227 -2.826 12.651 1.00 88.00 70 LEU A C 1
ATOM 529 O O . LEU A 1 70 ? 22.881 -2.889 11.615 1.00 88.00 70 LEU A O 1
ATOM 533 N N . LEU A 1 71 ? 22.195 -3.829 13.534 1.00 84.94 71 LEU A N 1
ATOM 534 C CA . LEU A 1 71 ? 22.940 -5.080 13.347 1.00 84.94 71 LEU A CA 1
ATOM 535 C C . LEU A 1 71 ? 22.501 -5.842 12.088 1.00 84.94 71 LEU A C 1
ATOM 537 O O . LEU A 1 71 ? 23.337 -6.424 11.407 1.00 84.94 71 LEU A O 1
ATOM 541 N N . SER A 1 72 ? 21.208 -5.817 11.751 1.00 85.00 72 SER A N 1
ATOM 542 C CA . SER A 1 72 ? 20.699 -6.478 10.538 1.00 85.00 72 SER A CA 1
ATOM 543 C C . SER A 1 72 ? 21.128 -5.758 9.260 1.00 85.00 72 SER A C 1
ATOM 545 O O . SER A 1 72 ? 21.400 -6.413 8.260 1.00 85.00 72 SER A O 1
ATOM 547 N N . ILE A 1 73 ? 21.222 -4.423 9.293 1.00 85.12 73 ILE A N 1
ATOM 548 C CA . ILE A 1 73 ? 21.747 -3.612 8.184 1.00 85.12 73 ILE A CA 1
ATOM 549 C C . ILE A 1 73 ? 23.241 -3.863 7.991 1.00 85.12 73 ILE A C 1
ATOM 551 O O . ILE A 1 73 ? 23.683 -4.059 6.866 1.00 85.12 73 ILE A O 1
ATOM 555 N N . LEU A 1 74 ? 24.014 -3.930 9.073 1.00 82.62 74 LEU A N 1
ATOM 556 C CA . LEU A 1 74 ? 25.433 -4.283 8.994 1.00 82.62 74 LEU A CA 1
ATOM 557 C C . LEU A 1 74 ? 25.633 -5.723 8.491 1.00 82.62 74 LEU A C 1
ATOM 559 O O . LEU A 1 74 ? 26.537 -5.984 7.702 1.00 82.62 74 LEU A O 1
ATOM 563 N N . GLY A 1 75 ? 24.747 -6.644 8.880 1.00 73.06 75 GLY A N 1
ATOM 564 C CA . GLY A 1 75 ? 24.749 -8.027 8.402 1.00 73.06 75 GLY A CA 1
ATOM 565 C C . GLY A 1 75 ? 24.402 -8.190 6.918 1.00 73.06 75 GLY A C 1
ATOM 566 O O . GLY A 1 75 ? 24.801 -9.185 6.321 1.00 73.06 75 GLY A O 1
ATOM 567 N N . LEU A 1 76 ? 23.726 -7.219 6.288 1.00 82.25 76 LEU A N 1
ATOM 568 C CA . LEU A 1 76 ? 23.371 -7.290 4.863 1.00 82.25 76 LEU A CA 1
ATOM 569 C C . LEU A 1 76 ? 24.597 -7.297 3.936 1.00 82.25 76 LEU A C 1
ATOM 571 O O . LEU A 1 76 ? 24.508 -7.838 2.834 1.00 82.25 76 LEU A O 1
ATOM 575 N N . PHE A 1 77 ? 25.728 -6.758 4.400 1.00 74.81 77 PHE A N 1
ATOM 576 C CA . PHE A 1 77 ? 27.000 -6.723 3.672 1.00 74.81 77 PHE A CA 1
ATOM 577 C C . PHE A 1 77 ? 27.747 -8.067 3.677 1.00 74.81 77 PHE A C 1
ATOM 579 O O . PHE A 1 77 ? 28.701 -8.239 2.923 1.00 74.81 77 PHE A O 1
ATOM 586 N N . TRP A 1 78 ? 27.315 -9.035 4.493 1.00 71.62 78 TRP A N 1
ATOM 587 C CA . TRP A 1 78 ? 27.910 -10.371 4.564 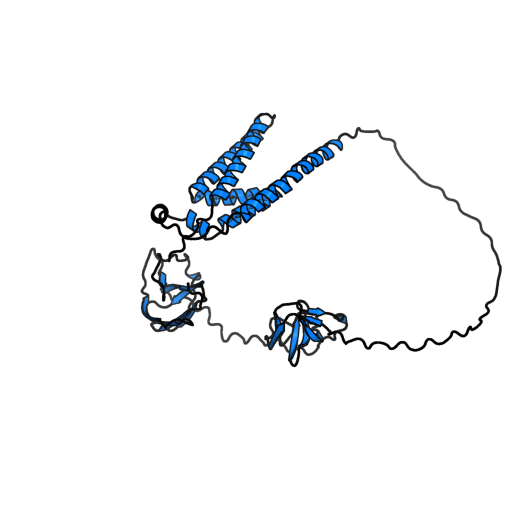1.00 71.62 78 TRP A CA 1
ATOM 588 C C . TRP A 1 78 ? 27.173 -11.336 3.627 1.00 71.62 78 TRP A C 1
ATOM 590 O O . TRP A 1 78 ? 26.321 -12.122 4.044 1.00 71.62 78 TRP A O 1
ATOM 600 N N . PHE A 1 79 ? 27.477 -11.250 2.333 1.00 68.44 79 PHE A N 1
ATOM 601 C CA . PHE A 1 79 ? 26.895 -12.115 1.306 1.00 68.44 79 PHE A CA 1
ATOM 602 C C . PHE A 1 79 ? 27.470 -13.547 1.377 1.00 68.44 79 PHE A C 1
ATOM 604 O O . PHE A 1 79 ? 28.676 -13.689 1.575 1.00 68.44 79 PHE A O 1
ATOM 611 N N . PRO A 1 80 ? 26.664 -14.616 1.186 1.00 64.38 80 PRO A N 1
ATOM 612 C CA . PRO A 1 80 ? 25.224 -14.616 0.874 1.00 64.38 80 PRO A CA 1
ATOM 613 C C . PRO A 1 80 ? 24.298 -14.723 2.099 1.00 64.38 80 PRO A C 1
ATOM 615 O O . PRO A 1 80 ? 23.145 -14.289 2.060 1.00 64.38 80 PRO A O 1
ATOM 618 N N . ILE A 1 81 ? 24.789 -15.291 3.202 1.00 68.62 81 ILE A N 1
ATOM 619 C CA . ILE A 1 81 ? 23.962 -15.704 4.348 1.00 68.62 81 ILE A CA 1
ATOM 620 C C . ILE A 1 81 ? 23.449 -14.495 5.150 1.00 68.62 81 ILE A C 1
ATOM 622 O O . ILE A 1 81 ? 22.284 -14.455 5.553 1.00 68.62 81 ILE A O 1
ATOM 626 N N . GLY A 1 82 ? 24.289 -13.481 5.358 1.00 72.38 82 GLY A N 1
ATOM 627 C CA . GLY A 1 82 ? 23.943 -12.275 6.113 1.00 72.38 82 GLY A CA 1
ATOM 628 C C . GLY A 1 82 ? 22.877 -11.421 5.424 1.00 72.38 82 GLY A C 1
ATOM 629 O O . GLY A 1 82 ? 22.002 -10.872 6.096 1.00 72.38 82 GLY A O 1
ATOM 630 N N . THR A 1 83 ? 22.864 -11.394 4.089 1.00 80.00 83 THR A N 1
ATOM 631 C CA . THR A 1 83 ? 21.879 -10.646 3.295 1.00 80.00 83 THR A CA 1
ATOM 632 C C . THR A 1 83 ? 20.459 -11.184 3.478 1.00 80.00 83 THR A C 1
ATOM 634 O O . THR A 1 83 ? 19.539 -10.424 3.793 1.00 80.00 83 THR A O 1
ATOM 637 N N . VAL A 1 84 ? 20.275 -12.503 3.348 1.00 80.44 84 VAL A N 1
ATOM 638 C CA . VAL A 1 84 ? 18.957 -13.144 3.499 1.00 80.44 84 VAL A CA 1
ATOM 639 C C . VAL A 1 84 ? 18.430 -12.955 4.917 1.00 80.44 84 VAL A C 1
ATOM 641 O O . VAL A 1 84 ? 17.267 -12.601 5.122 1.00 80.44 84 VAL A O 1
ATOM 644 N N . ILE A 1 85 ? 19.289 -13.149 5.916 1.00 75.62 85 ILE A N 1
ATOM 645 C CA . ILE A 1 85 ? 18.849 -13.098 7.306 1.00 75.62 85 ILE A CA 1
ATOM 646 C C . ILE A 1 85 ? 18.592 -11.659 7.760 1.00 75.62 85 ILE A C 1
ATOM 648 O O . ILE A 1 85 ? 17.565 -11.398 8.392 1.00 75.62 85 ILE A O 1
ATOM 652 N N . GLY A 1 86 ? 19.458 -10.714 7.382 1.00 79.25 86 GLY A N 1
ATOM 653 C CA . GLY A 1 86 ? 19.252 -9.292 7.643 1.00 79.25 86 GLY A CA 1
ATOM 654 C C . GLY A 1 86 ? 17.912 -8.806 7.086 1.00 79.25 86 GLY A C 1
ATOM 655 O O . GLY A 1 86 ? 17.135 -8.173 7.806 1.00 79.25 86 GLY A O 1
ATOM 656 N N . ALA A 1 87 ? 17.570 -9.204 5.856 1.00 82.44 87 ALA A N 1
ATOM 657 C CA . ALA A 1 87 ? 16.278 -8.896 5.246 1.00 82.44 87 ALA A CA 1
ATOM 658 C C . ALA A 1 87 ? 15.088 -9.493 6.027 1.00 82.44 87 ALA A C 1
ATOM 660 O O . ALA A 1 87 ? 14.100 -8.797 6.280 1.00 82.44 87 ALA A O 1
ATOM 661 N N . VAL A 1 88 ? 15.180 -10.752 6.477 1.00 83.00 88 VAL A N 1
ATOM 662 C CA . VAL A 1 88 ? 14.119 -11.408 7.268 1.00 83.00 88 VAL A CA 1
ATOM 663 C C . VAL A 1 88 ? 13.917 -10.729 8.626 1.00 83.00 88 VAL A C 1
ATOM 665 O O . VAL A 1 88 ? 12.772 -10.526 9.047 1.00 83.00 88 VAL A O 1
ATOM 668 N N . VAL A 1 89 ? 14.998 -10.360 9.320 1.00 83.88 89 VAL A N 1
ATOM 669 C CA . VAL A 1 89 ? 14.915 -9.675 10.620 1.00 83.88 89 VAL A CA 1
ATOM 670 C C . VAL A 1 89 ? 14.293 -8.289 10.455 1.00 83.88 89 VAL A C 1
ATOM 672 O O . VAL A 1 89 ? 13.357 -7.956 11.188 1.00 83.88 89 VAL A O 1
ATOM 675 N N . ILE A 1 90 ? 14.726 -7.514 9.455 1.00 84.69 90 ILE A N 1
ATOM 676 C CA . ILE A 1 90 ? 14.140 -6.204 9.133 1.00 84.69 90 ILE A CA 1
ATOM 677 C C . ILE A 1 90 ? 12.644 -6.350 8.835 1.00 84.69 90 ILE A C 1
ATOM 679 O O . ILE A 1 90 ? 11.822 -5.652 9.435 1.00 84.69 90 ILE A O 1
ATOM 683 N N . TRP A 1 91 ? 12.266 -7.317 7.995 1.00 84.31 91 TRP A N 1
ATOM 684 C CA . TRP A 1 91 ? 10.866 -7.586 7.672 1.00 84.31 91 TRP A CA 1
ATOM 685 C C . TRP A 1 91 ? 10.029 -7.932 8.913 1.00 84.31 91 TRP A C 1
ATOM 687 O O . TRP A 1 91 ? 8.919 -7.420 9.082 1.00 84.31 91 TRP A O 1
ATOM 697 N N . GLN A 1 92 ? 10.544 -8.752 9.838 1.00 83.25 92 GLN A N 1
ATOM 698 C CA . GLN A 1 92 ? 9.837 -9.068 11.086 1.00 83.25 92 GLN A CA 1
ATOM 699 C C . GLN A 1 92 ? 9.708 -7.864 12.031 1.00 83.25 92 GLN A C 1
ATOM 701 O O . GLN A 1 92 ? 8.665 -7.689 12.677 1.00 83.25 92 GLN A O 1
ATOM 706 N N . LEU A 1 93 ? 10.737 -7.020 12.114 1.00 82.38 93 LEU A N 1
ATOM 707 C CA . LEU A 1 93 ? 10.736 -5.823 12.956 1.00 82.38 93 LEU A CA 1
ATOM 708 C C . LEU A 1 93 ? 9.887 -4.682 12.379 1.00 82.38 93 LEU A C 1
ATOM 710 O O . LEU A 1 93 ? 9.486 -3.795 13.136 1.00 82.38 93 LEU A O 1
ATOM 714 N N . TYR A 1 94 ? 9.568 -4.710 11.083 1.00 83.19 94 TYR A N 1
ATOM 715 C CA . TYR A 1 94 ? 8.702 -3.718 10.440 1.00 83.19 94 TYR A CA 1
ATOM 716 C C . TYR A 1 94 ? 7.200 -4.021 10.592 1.00 83.19 94 TYR A C 1
ATOM 718 O O . TYR A 1 94 ? 6.359 -3.132 10.459 1.00 83.19 94 TYR A O 1
ATOM 726 N N . LYS A 1 95 ? 6.819 -5.260 10.937 1.00 78.75 95 LYS A N 1
ATOM 727 C CA . LYS A 1 95 ? 5.404 -5.622 11.140 1.00 78.75 95 LYS A CA 1
ATOM 728 C C . LYS A 1 95 ? 4.744 -4.720 12.197 1.00 78.75 95 LYS A C 1
ATOM 730 O O . LYS A 1 95 ? 5.240 -4.576 13.312 1.00 78.75 95 LYS A O 1
ATOM 735 N N . LYS A 1 96 ? 3.549 -4.183 11.908 1.00 68.94 96 LYS A N 1
ATOM 736 C CA . LYS A 1 96 ? 2.783 -3.331 12.853 1.00 68.94 96 LYS A CA 1
ATOM 737 C C . LYS A 1 96 ? 2.657 -3.959 14.252 1.00 68.94 96 LYS A C 1
ATOM 739 O O . LYS A 1 96 ? 2.827 -3.286 15.262 1.00 68.94 96 LYS A O 1
ATOM 744 N N . LYS A 1 97 ? 2.460 -5.282 14.316 1.00 70.19 97 LYS A N 1
ATOM 745 C CA . LYS A 1 97 ? 2.350 -6.043 15.574 1.00 70.19 97 LYS A CA 1
ATOM 746 C C . LYS A 1 97 ? 3.624 -6.024 16.431 1.00 70.19 97 LYS A C 1
ATOM 748 O O . LYS A 1 97 ? 3.508 -6.044 17.651 1.00 70.19 97 LYS A O 1
ATOM 753 N N . SER A 1 98 ? 4.819 -6.021 15.834 1.00 68.31 98 SER A N 1
ATOM 754 C CA . SER A 1 98 ? 6.072 -5.943 16.599 1.00 68.31 98 SER A CA 1
ATOM 755 C C . SER A 1 98 ? 6.294 -4.522 17.109 1.00 68.31 98 SER A C 1
ATOM 757 O O . SER A 1 98 ? 6.594 -4.349 18.284 1.00 68.31 98 SER A O 1
ATOM 759 N N . THR A 1 99 ? 6.015 -3.510 16.282 1.00 71.75 99 THR A N 1
ATOM 760 C CA . THR A 1 99 ? 6.064 -2.086 16.669 1.00 71.75 99 THR A CA 1
ATOM 761 C C . THR A 1 99 ? 5.250 -1.790 17.926 1.00 71.75 99 THR A C 1
ATOM 763 O O . THR A 1 99 ? 5.771 -1.203 18.871 1.00 71.75 99 THR A O 1
ATOM 766 N N . LEU A 1 100 ? 4.002 -2.260 17.959 1.00 71.62 100 LEU A N 1
ATOM 767 C CA . LEU A 1 100 ? 3.115 -2.086 19.109 1.00 71.62 100 LEU A CA 1
ATOM 768 C C . LEU A 1 100 ? 3.662 -2.779 20.366 1.00 71.62 100 LEU A C 1
ATOM 770 O O . LEU A 1 100 ? 3.613 -2.218 21.454 1.00 71.62 100 LEU A O 1
ATOM 774 N N . ALA A 1 101 ? 4.251 -3.968 20.220 1.00 73.25 101 ALA A N 1
ATOM 775 C CA . ALA A 1 101 ? 4.811 -4.707 21.350 1.00 73.25 101 ALA A CA 1
ATOM 776 C C . ALA A 1 101 ? 6.032 -4.016 21.988 1.00 73.25 101 ALA A C 1
ATOM 778 O O . ALA A 1 101 ? 6.195 -4.098 23.201 1.00 73.25 101 ALA A O 1
ATOM 779 N N . PHE A 1 102 ? 6.872 -3.335 21.198 1.00 78.00 102 PHE A N 1
ATOM 780 C CA . PHE A 1 102 ? 8.025 -2.574 21.707 1.00 78.00 102 PHE A CA 1
ATOM 781 C C . PHE A 1 102 ? 7.644 -1.196 22.270 1.00 78.00 102 PHE A C 1
ATOM 783 O O . PHE A 1 102 ? 8.398 -0.633 23.062 1.00 78.00 102 PHE A O 1
ATOM 790 N N . ASN A 1 103 ? 6.495 -0.644 21.870 1.00 76.62 103 ASN A N 1
ATOM 791 C CA . ASN A 1 103 ? 6.036 0.670 22.322 1.00 76.62 103 ASN A CA 1
ATOM 792 C C . ASN A 1 103 ? 5.098 0.617 23.538 1.00 76.62 103 ASN A C 1
ATOM 794 O O . ASN A 1 103 ? 4.920 1.653 24.176 1.00 76.62 103 ASN A O 1
ATOM 798 N N . ALA A 1 104 ? 4.572 -0.563 23.884 1.00 74.69 104 ALA A N 1
ATOM 799 C CA . ALA A 1 104 ? 3.660 -0.762 25.007 1.00 74.69 104 ALA A CA 1
ATOM 800 C C . ALA A 1 104 ? 4.254 -0.316 26.358 1.00 74.69 104 ALA A C 1
ATOM 802 O O . ALA A 1 104 ? 5.379 -0.676 26.734 1.00 74.69 104 ALA A O 1
ATOM 803 N N . THR A 1 105 ? 3.460 0.429 27.122 1.00 73.88 105 THR A N 1
ATOM 804 C CA . THR A 1 105 ? 3.789 0.873 28.482 1.00 73.88 105 THR A CA 1
ATOM 805 C C . THR A 1 105 ? 3.880 -0.310 29.454 1.00 73.88 105 THR A C 1
ATOM 807 O O . THR A 1 105 ? 3.414 -1.419 29.176 1.00 73.88 105 THR A O 1
ATOM 810 N N . GLU A 1 106 ? 4.524 -0.110 30.608 1.00 70.50 106 GLU A N 1
ATOM 811 C CA . GLU A 1 106 ? 4.646 -1.155 31.642 1.00 70.50 106 GLU A CA 1
ATOM 812 C C . GLU A 1 106 ? 3.269 -1.604 32.166 1.00 70.50 106 GLU A C 1
ATOM 814 O O . GLU A 1 106 ? 3.037 -2.784 32.451 1.00 70.50 106 GLU A O 1
ATOM 819 N N . GLU A 1 107 ? 2.315 -0.671 32.205 1.00 71.44 107 GLU A N 1
ATOM 820 C CA . GLU A 1 107 ? 0.941 -0.926 32.620 1.00 71.44 107 GLU A CA 1
ATOM 821 C C . GLU A 1 107 ? 0.187 -1.794 31.600 1.00 71.44 107 GLU A C 1
ATOM 823 O O . GLU A 1 107 ? -0.426 -2.800 31.965 1.00 71.44 107 GLU A O 1
ATOM 828 N N . GLU A 1 108 ? 0.301 -1.491 30.304 1.00 70.19 108 GLU A N 1
ATOM 829 C CA . GLU A 1 108 ? -0.276 -2.307 29.229 1.00 70.19 108 GLU A CA 1
ATOM 830 C C . GLU A 1 108 ? 0.351 -3.702 29.170 1.00 70.19 108 GLU A C 1
ATOM 832 O O . GLU A 1 108 ? -0.354 -4.700 28.988 1.00 70.19 108 GLU A O 1
ATOM 837 N N . ARG A 1 109 ? 1.669 -3.803 29.388 1.00 63.81 109 ARG A N 1
ATOM 838 C CA . ARG A 1 109 ? 2.377 -5.090 29.471 1.00 63.81 109 ARG A CA 1
ATOM 839 C C . ARG A 1 109 ? 1.865 -5.934 30.637 1.00 63.81 109 ARG A C 1
ATOM 841 O O . ARG A 1 109 ? 1.609 -7.130 30.456 1.00 63.81 109 ARG A O 1
ATOM 848 N N . SER A 1 110 ? 1.619 -5.307 31.784 1.00 67.12 110 SER A N 1
ATOM 849 C CA . SER A 1 110 ? 1.031 -5.946 32.963 1.00 67.12 110 SER A CA 1
ATOM 850 C C . SER A 1 110 ? -0.417 -6.381 32.726 1.00 67.12 110 SER A C 1
ATOM 852 O O . SER A 1 110 ? -0.786 -7.505 33.072 1.00 67.12 110 SER A O 1
ATOM 854 N N . ARG A 1 111 ? -1.236 -5.549 32.069 1.00 67.38 111 ARG A N 1
ATOM 855 C CA . ARG A 1 111 ? -2.619 -5.890 31.690 1.00 67.38 111 ARG A CA 1
ATOM 856 C C . ARG A 1 111 ? -2.663 -7.067 30.713 1.00 67.38 111 ARG A C 1
ATOM 858 O O . ARG A 1 111 ? -3.434 -8.002 30.918 1.00 67.38 111 ARG A O 1
ATOM 865 N N . MET A 1 112 ? -1.791 -7.093 29.702 1.00 63.31 112 MET A N 1
ATOM 866 C CA . MET A 1 112 ? -1.683 -8.218 28.761 1.00 63.31 112 MET A CA 1
ATOM 867 C C . MET A 1 112 ? -1.187 -9.507 29.432 1.00 63.31 112 MET A C 1
ATOM 869 O O . MET A 1 112 ? -1.616 -10.599 29.051 1.00 63.31 112 MET A O 1
ATOM 873 N N . ALA A 1 113 ? -0.286 -9.409 30.415 1.00 62.00 113 ALA A N 1
ATOM 874 C CA . ALA A 1 113 ? 0.177 -10.556 31.196 1.00 62.00 113 ALA A CA 1
ATOM 875 C C . ALA A 1 113 ? -0.953 -11.141 32.060 1.00 62.00 113 ALA A C 1
ATOM 877 O O . ALA A 1 113 ? -1.187 -12.351 32.014 1.00 62.00 113 ALA A O 1
ATOM 878 N N . ARG A 1 114 ? -1.722 -10.284 32.748 1.00 66.75 114 ARG A N 1
ATOM 879 C CA . ARG A 1 114 ? -2.908 -10.686 33.526 1.00 66.75 114 ARG A CA 1
ATOM 880 C C . ARG A 1 114 ? -4.006 -11.275 32.638 1.00 66.75 114 ARG A C 1
ATOM 882 O O . ARG A 1 114 ? -4.547 -12.328 32.956 1.00 66.75 114 ARG A O 1
ATOM 889 N N . ALA A 1 115 ? -4.272 -10.678 31.475 1.00 61.53 115 ALA A N 1
ATOM 890 C CA . ALA A 1 115 ? -5.236 -11.201 30.504 1.00 61.53 115 ALA A CA 1
ATOM 891 C C . ALA A 1 115 ? -4.832 -12.578 29.943 1.00 61.53 115 ALA A C 1
ATOM 893 O O . ALA A 1 115 ? -5.692 -13.404 29.642 1.00 61.53 115 ALA A O 1
ATOM 894 N N . LYS A 1 116 ? -3.526 -12.855 29.815 1.00 58.59 116 LYS A N 1
ATOM 895 C CA . LYS A 1 116 ? -3.017 -14.175 29.417 1.00 58.59 116 LYS A CA 1
ATOM 896 C C . LYS A 1 116 ? -3.172 -15.208 30.535 1.00 58.59 116 LYS A C 1
ATOM 898 O O . LYS A 1 116 ? -3.556 -16.334 30.240 1.00 58.59 116 LYS A O 1
ATOM 903 N N . ALA A 1 117 ? -2.910 -14.824 31.786 1.00 61.78 117 ALA A N 1
ATOM 904 C CA . ALA A 1 117 ? -3.145 -15.681 32.947 1.00 61.78 117 ALA A CA 1
ATOM 905 C C . ALA A 1 117 ? -4.640 -16.028 33.095 1.00 61.78 117 ALA A C 1
ATOM 907 O O . ALA A 1 117 ? -4.983 -17.187 33.305 1.00 61.78 117 ALA A O 1
ATOM 908 N N . ALA A 1 118 ? -5.531 -15.060 32.855 1.00 57.12 118 ALA A N 1
ATOM 909 C CA . ALA A 1 118 ? -6.981 -15.264 32.867 1.00 57.12 118 ALA A CA 1
ATOM 910 C C . ALA A 1 118 ? -7.483 -16.177 31.729 1.00 57.12 118 ALA A C 1
ATOM 912 O O . ALA A 1 118 ? -8.430 -16.936 31.909 1.00 57.12 118 ALA A O 1
ATOM 913 N N . LYS A 1 119 ? -6.827 -16.159 30.559 1.00 53.25 119 LYS A N 1
ATOM 914 C CA . LYS A 1 119 ? -7.152 -17.039 29.418 1.00 53.25 119 LYS A CA 1
ATOM 915 C C . LYS A 1 119 ? -6.596 -18.465 29.541 1.00 53.25 119 LYS A C 1
ATOM 917 O O . LYS A 1 119 ? -6.848 -19.279 28.658 1.00 53.25 119 LYS A O 1
ATOM 922 N N . GLY A 1 120 ? -5.885 -18.796 30.622 1.00 49.34 120 GLY A N 1
ATOM 923 C CA . GLY A 1 120 ? -5.290 -20.118 30.848 1.00 49.34 120 GLY A CA 1
ATOM 924 C C . GLY A 1 120 ? -6.275 -21.280 31.051 1.00 49.34 120 GLY A C 1
ATOM 925 O O . GLY A 1 120 ? -5.819 -22.408 31.193 1.00 49.34 120 GLY A O 1
ATOM 926 N N . LYS A 1 121 ? -7.597 -21.041 31.061 1.00 44.81 121 LYS A N 1
ATOM 927 C CA . LYS A 1 121 ? -8.619 -22.081 31.303 1.00 44.81 121 LYS A CA 1
ATOM 928 C C . LYS A 1 121 ? -9.648 -22.300 30.188 1.00 44.81 121 LYS A C 1
ATOM 930 O O . LYS A 1 121 ? -10.569 -23.080 30.387 1.00 44.81 121 LYS A O 1
ATOM 935 N N . VAL A 1 122 ? -9.513 -21.683 29.013 1.00 42.19 122 VAL A N 1
ATOM 936 C CA . VAL A 1 122 ? -10.445 -21.950 27.897 1.00 42.19 122 VAL A CA 1
ATOM 937 C C . VAL A 1 122 ? -9.680 -22.569 26.735 1.00 42.19 122 VAL A C 1
ATOM 939 O O . VAL A 1 122 ? -9.226 -21.887 25.818 1.00 42.19 122 VAL A O 1
ATOM 942 N N . SER A 1 123 ? -9.487 -23.885 26.829 1.00 51.78 123 SER A N 1
ATOM 943 C CA . SER A 1 123 ? -8.982 -24.728 25.753 1.00 51.78 123 SER A CA 1
ATOM 944 C C . SER A 1 123 ? -10.139 -25.172 24.864 1.00 51.78 123 SER A C 1
ATOM 946 O O . SER A 1 123 ? -10.725 -26.226 25.082 1.00 51.78 123 SER A O 1
ATOM 948 N N . THR A 1 124 ? -10.440 -24.402 23.831 1.00 45.69 124 THR A N 1
ATOM 949 C CA . THR A 1 124 ? -11.027 -24.956 22.610 1.00 45.69 124 THR A CA 1
ATOM 950 C C . THR A 1 124 ? -10.406 -24.218 21.431 1.00 45.69 124 THR A C 1
ATOM 952 O O . THR A 1 124 ? -10.267 -23.002 21.489 1.00 45.69 124 THR A O 1
ATOM 955 N N . TRP A 1 125 ? -9.916 -24.983 20.452 1.00 26.81 125 TRP A N 1
ATOM 956 C CA . TRP A 1 125 ? -9.684 -24.694 19.023 1.00 26.81 125 TRP A CA 1
ATOM 957 C C . TRP A 1 125 ? -8.435 -25.441 18.493 1.00 26.81 125 TRP A C 1
ATOM 959 O O . TRP A 1 125 ? -7.441 -25.583 19.212 1.00 26.81 125 TRP A O 1
ATOM 969 N N . PRO A 1 126 ? -8.525 -25.993 17.267 1.00 33.25 126 PRO A N 1
ATOM 970 C CA . PRO A 1 126 ? -7.850 -27.215 16.848 1.00 33.25 126 PRO A CA 1
ATOM 971 C C . PRO A 1 126 ? -6.375 -27.015 16.500 1.00 33.25 126 PRO A C 1
ATOM 973 O O . PRO A 1 126 ? -5.951 -25.993 15.955 1.00 33.25 126 PRO A O 1
ATOM 976 N N . ARG A 1 127 ? -5.596 -28.051 16.823 1.00 41.22 127 ARG A N 1
ATOM 977 C CA . ARG A 1 127 ? -4.255 -28.291 16.291 1.00 41.22 127 ARG A CA 1
ATOM 978 C C . ARG A 1 127 ? -4.408 -28.594 14.807 1.00 41.22 127 ARG A C 1
ATOM 980 O O . ARG A 1 127 ? -4.753 -29.719 14.529 1.00 41.22 127 ARG A O 1
ATOM 987 N N . ASP A 1 128 ? -4.166 -27.636 13.919 1.00 37.19 128 ASP A N 1
ATOM 988 C CA . ASP A 1 128 ? -3.854 -27.887 12.500 1.00 37.19 128 ASP A CA 1
ATOM 989 C C . ASP A 1 128 ? -3.390 -26.577 11.846 1.00 37.19 128 ASP A C 1
ATOM 991 O O . ASP A 1 128 ? -4.177 -25.890 11.214 1.00 37.19 128 ASP A O 1
ATOM 995 N N . TYR A 1 129 ? -2.141 -26.159 12.109 1.00 40.22 129 TYR A N 1
ATOM 996 C CA . TYR A 1 129 ? -1.279 -25.332 11.228 1.00 40.22 129 TYR A CA 1
ATOM 997 C C . TYR A 1 129 ? -0.044 -24.845 12.010 1.00 40.22 129 TYR A C 1
ATOM 999 O O . TYR A 1 129 ? 0.039 -23.684 12.423 1.00 40.22 129 TYR A O 1
ATOM 1007 N N . GLN A 1 130 ? 0.929 -25.726 12.290 1.00 43.16 130 GLN A N 1
ATOM 1008 C CA . GLN A 1 130 ? 2.237 -25.262 12.785 1.00 43.16 130 GLN A CA 1
ATOM 1009 C C . GLN A 1 130 ? 3.496 -26.157 12.636 1.00 43.16 130 GLN A C 1
ATOM 1011 O O . GLN A 1 130 ? 4.463 -25.833 13.324 1.00 43.16 130 GLN A O 1
ATOM 1016 N N . PRO A 1 131 ? 3.600 -27.186 11.761 1.00 40.06 131 PRO A N 1
ATOM 1017 C CA . PRO A 1 131 ? 4.905 -27.838 11.547 1.00 40.06 131 PRO A CA 1
ATOM 1018 C C . PRO A 1 131 ? 5.644 -27.468 10.242 1.00 40.06 131 PRO A C 1
ATOM 1020 O O . PRO A 1 131 ? 6.867 -27.574 10.202 1.00 40.06 131 PRO A O 1
ATOM 1023 N N . HIS A 1 132 ? 4.987 -26.966 9.189 1.00 42.69 132 HIS A N 1
ATOM 1024 C CA . HIS A 1 132 ? 5.636 -26.900 7.861 1.00 42.69 132 HIS A CA 1
ATOM 1025 C C . HIS A 1 132 ? 6.731 -25.828 7.716 1.00 42.69 132 HIS A C 1
ATOM 1027 O O . HIS A 1 132 ? 7.702 -26.033 6.992 1.00 42.69 132 HIS A O 1
ATOM 1033 N N . ILE A 1 133 ? 6.629 -24.702 8.432 1.00 43.53 133 ILE A N 1
ATOM 1034 C CA . ILE A 1 133 ? 7.619 -23.616 8.312 1.00 43.53 133 ILE A CA 1
ATOM 1035 C C . ILE A 1 133 ? 8.925 -23.994 9.027 1.00 43.53 133 ILE A C 1
ATOM 1037 O O . ILE A 1 133 ? 9.996 -23.771 8.481 1.00 43.53 133 ILE A O 1
ATOM 1041 N N . ALA A 1 134 ? 8.865 -24.625 10.204 1.00 43.88 134 ALA A N 1
ATOM 1042 C CA . ALA A 1 134 ? 10.069 -25.026 10.940 1.00 43.88 134 ALA A CA 1
ATOM 1043 C C . ALA A 1 134 ? 10.823 -26.184 10.255 1.00 43.88 134 ALA A C 1
ATOM 1045 O O . ALA A 1 134 ? 12.050 -26.164 10.209 1.00 43.88 134 ALA A O 1
ATOM 1046 N N . ALA A 1 135 ? 10.098 -27.145 9.670 1.00 45.12 135 ALA A N 1
ATOM 1047 C CA . ALA A 1 135 ? 10.697 -28.265 8.942 1.00 45.12 135 ALA A CA 1
ATOM 1048 C C . ALA A 1 135 ? 11.367 -27.828 7.624 1.00 45.12 135 ALA A C 1
ATOM 1050 O O . ALA A 1 135 ? 12.436 -28.330 7.283 1.00 45.12 135 ALA A O 1
ATOM 1051 N N . SER A 1 136 ? 10.797 -26.838 6.926 1.00 52.34 136 SER A N 1
ATOM 1052 C CA . SER A 1 136 ? 11.353 -26.339 5.657 1.00 52.34 136 SER A CA 1
ATOM 1053 C C . SER A 1 136 ? 12.698 -25.625 5.842 1.00 52.34 136 SER A C 1
ATOM 1055 O O . SER A 1 136 ? 13.581 -25.757 5.002 1.00 52.34 136 SER A O 1
ATOM 1057 N N . PHE A 1 137 ? 12.907 -24.922 6.961 1.00 48.19 137 PHE A N 1
ATOM 1058 C CA . PHE A 1 137 ? 14.184 -24.246 7.225 1.00 48.19 137 PHE A CA 1
ATOM 1059 C C . PHE A 1 137 ? 15.297 -25.199 7.670 1.00 48.19 137 PHE A C 1
ATOM 1061 O O . PHE A 1 137 ? 16.448 -24.953 7.330 1.00 48.19 137 PHE A O 1
ATOM 1068 N N . ILE A 1 138 ? 14.972 -26.295 8.366 1.00 52.91 138 ILE A N 1
ATOM 1069 C CA . ILE A 1 138 ? 15.950 -27.342 8.711 1.00 52.91 138 ILE A CA 1
ATOM 1070 C C . ILE A 1 138 ? 16.386 -28.095 7.446 1.00 52.91 138 ILE A C 1
ATOM 1072 O O . ILE A 1 138 ? 17.572 -28.356 7.279 1.00 52.91 138 ILE A O 1
ATOM 1076 N N . ALA A 1 139 ? 15.464 -28.363 6.514 1.00 49.81 139 ALA A N 1
ATOM 1077 C CA . ALA A 1 139 ? 15.786 -28.981 5.227 1.00 49.81 139 ALA A CA 1
ATOM 1078 C C . ALA A 1 139 ? 16.666 -28.078 4.342 1.00 49.81 139 ALA A C 1
ATOM 1080 O O . ALA A 1 139 ? 17.649 -28.549 3.780 1.00 49.81 139 ALA A O 1
ATOM 1081 N N . VAL A 1 140 ? 16.382 -26.770 4.280 1.00 57.56 140 VAL A N 1
ATOM 1082 C CA . VAL A 1 140 ? 17.232 -25.801 3.560 1.00 57.56 140 VAL A CA 1
ATOM 1083 C C . VAL A 1 140 ? 18.612 -25.662 4.221 1.00 57.56 140 VAL A C 1
ATOM 1085 O O . VAL A 1 140 ? 19.611 -25.564 3.518 1.00 57.56 140 VAL A O 1
ATOM 1088 N N . PHE A 1 141 ? 18.707 -25.727 5.554 1.00 52.16 141 PHE A N 1
ATOM 1089 C CA . PHE A 1 141 ? 19.996 -25.698 6.260 1.00 52.16 141 PHE A CA 1
ATOM 1090 C C . PHE A 1 141 ? 20.810 -26.992 6.113 1.00 52.16 141 PHE A C 1
ATOM 1092 O O . PHE A 1 141 ? 22.034 -26.926 6.067 1.00 52.16 141 PHE A O 1
ATOM 1099 N N . LEU A 1 142 ? 20.161 -28.156 6.012 1.00 59.81 142 LEU A N 1
ATOM 1100 C CA . LEU A 1 142 ? 20.842 -29.429 5.747 1.00 59.81 142 LEU A CA 1
ATOM 1101 C C . LEU A 1 142 ? 21.305 -29.542 4.288 1.00 59.81 142 LEU A C 1
ATOM 1103 O O . LEU A 1 142 ? 22.355 -30.123 4.037 1.00 59.81 142 LEU A O 1
ATOM 1107 N N . LEU A 1 143 ? 20.575 -28.938 3.344 1.00 53.25 143 LEU A N 1
ATOM 1108 C CA . LEU A 1 143 ? 20.980 -28.870 1.937 1.00 53.25 143 LEU A CA 1
ATOM 1109 C C . LEU A 1 143 ? 22.127 -27.870 1.708 1.00 53.25 143 LEU A C 1
ATOM 1111 O O . LEU A 1 143 ? 23.058 -28.190 0.983 1.00 53.25 143 LEU A O 1
ATOM 1115 N N . LEU A 1 144 ? 22.126 -26.716 2.387 1.00 53.56 144 LEU A N 1
ATOM 1116 C CA . LEU A 1 144 ? 23.199 -25.710 2.276 1.00 53.56 144 LEU A CA 1
ATOM 1117 C C . LEU A 1 144 ? 24.411 -25.988 3.188 1.00 53.56 144 LEU A C 1
ATOM 1119 O O . LEU A 1 144 ? 25.491 -25.442 2.974 1.00 53.56 144 LEU A O 1
ATOM 1123 N N . GLY A 1 145 ? 24.270 -26.853 4.197 1.00 52.66 145 GLY A N 1
ATOM 1124 C CA . GLY A 1 145 ? 25.394 -27.359 4.992 1.00 52.66 145 GLY A CA 1
ATOM 1125 C C . GLY A 1 145 ? 26.348 -28.252 4.187 1.00 52.66 145 GLY A C 1
ATOM 1126 O O . GLY A 1 145 ? 27.524 -28.351 4.533 1.00 52.66 145 GLY A O 1
ATOM 1127 N N . LEU A 1 146 ? 25.874 -28.845 3.085 1.00 52.50 146 LEU A N 1
ATOM 1128 C CA . LEU A 1 146 ? 26.705 -29.601 2.143 1.00 52.50 146 LEU A CA 1
ATOM 1129 C C . LEU A 1 146 ? 27.538 -28.681 1.225 1.00 52.50 146 LEU A C 1
ATOM 1131 O O . LEU A 1 146 ? 28.647 -29.054 0.846 1.00 52.50 146 LEU A O 1
ATOM 1135 N N . ASP A 1 147 ? 27.096 -27.444 0.971 1.00 52.28 147 ASP A N 1
ATOM 1136 C CA . ASP A 1 147 ? 27.857 -26.459 0.180 1.00 52.28 147 ASP A CA 1
ATOM 1137 C C . ASP A 1 147 ? 29.054 -25.864 0.946 1.00 52.28 147 ASP A C 1
ATOM 1139 O O . ASP A 1 147 ? 30.044 -25.444 0.344 1.00 52.28 147 ASP A O 1
ATOM 1143 N N . GLY A 1 148 ? 29.033 -25.894 2.284 1.00 54.53 148 GLY A N 1
ATOM 1144 C CA . GLY A 1 148 ? 30.186 -25.516 3.113 1.00 54.53 148 GLY A CA 1
ATOM 1145 C C . GLY A 1 148 ? 31.390 -26.459 2.961 1.00 54.53 148 GLY A C 1
ATOM 1146 O O . GLY A 1 148 ? 32.533 -26.040 3.147 1.00 54.53 148 GLY A O 1
ATOM 1147 N N . ILE A 1 149 ? 31.150 -27.717 2.572 1.00 57.38 149 ILE A N 1
ATOM 1148 C CA . ILE A 1 149 ? 32.198 -28.716 2.301 1.00 57.38 149 ILE A CA 1
ATOM 1149 C C . ILE A 1 149 ? 32.804 -28.496 0.904 1.00 57.38 149 ILE A C 1
ATOM 1151 O O . ILE A 1 149 ? 34.002 -28.690 0.712 1.00 57.38 149 ILE A O 1
ATOM 1155 N N . LEU A 1 150 ? 32.012 -28.012 -0.058 1.00 52.09 150 LEU A N 1
ATOM 1156 C CA . LEU A 1 150 ? 32.505 -27.615 -1.382 1.00 52.09 150 LEU A CA 1
ATOM 1157 C C . LEU A 1 150 ? 33.294 -26.293 -1.333 1.00 52.09 150 LEU A C 1
ATOM 1159 O O . LEU A 1 150 ? 34.287 -26.139 -2.044 1.00 52.09 150 LEU A O 1
ATOM 1163 N N . TRP A 1 151 ? 32.928 -25.364 -0.442 1.00 47.25 151 TRP A N 1
ATOM 1164 C CA . TRP A 1 151 ? 33.645 -24.093 -0.266 1.00 47.25 151 TRP A CA 1
ATOM 1165 C C . TRP A 1 151 ? 35.051 -24.262 0.334 1.00 47.25 151 TRP A C 1
ATOM 1167 O O . TRP A 1 151 ? 35.996 -23.591 -0.089 1.00 47.25 151 TRP A O 1
ATOM 1177 N N . SER A 1 152 ? 35.228 -25.188 1.285 1.00 56.09 152 SER A N 1
ATOM 1178 C CA . SER A 1 152 ? 36.549 -25.470 1.870 1.00 56.09 152 SER A CA 1
ATOM 1179 C C . SER A 1 152 ? 37.502 -26.153 0.877 1.00 56.09 152 SER A C 1
ATOM 1181 O O . SER A 1 152 ? 38.706 -25.894 0.905 1.00 56.09 152 SER A O 1
ATOM 1183 N N . GLN A 1 153 ? 36.976 -26.941 -0.070 1.00 53.97 153 GLN A N 1
ATOM 1184 C CA . GLN A 1 153 ? 37.769 -27.527 -1.159 1.00 53.97 153 GLN A CA 1
ATOM 1185 C C . GLN A 1 153 ? 38.172 -26.495 -2.227 1.00 53.97 153 GLN A C 1
ATOM 1187 O O . GLN A 1 153 ? 39.262 -26.587 -2.799 1.00 53.97 153 GLN A O 1
ATOM 1192 N N . TRP A 1 154 ? 37.359 -25.458 -2.449 1.00 58.59 154 TRP A N 1
ATOM 1193 C CA . TRP A 1 154 ? 37.705 -24.367 -3.363 1.00 58.59 154 TRP A CA 1
ATOM 1194 C C . TRP A 1 154 ? 38.851 -23.488 -2.828 1.00 58.59 154 TRP A C 1
ATOM 1196 O O . TRP A 1 154 ? 39.786 -23.191 -3.570 1.00 58.59 154 TRP A O 1
ATOM 1206 N N . GLN A 1 155 ? 38.879 -23.157 -1.530 1.00 54.44 155 GLN A N 1
ATOM 1207 C CA . GLN A 1 155 ? 39.993 -22.384 -0.947 1.00 54.44 155 GLN A CA 1
ATOM 1208 C C . GLN A 1 155 ? 41.349 -23.109 -1.044 1.00 54.44 155 GLN A C 1
ATOM 1210 O O . GLN A 1 155 ? 42.368 -22.482 -1.339 1.00 54.44 155 GLN A O 1
ATOM 1215 N N . ALA A 1 156 ? 41.363 -24.439 -0.903 1.00 55.91 156 ALA A N 1
ATOM 1216 C CA . ALA A 1 156 ? 42.570 -25.260 -1.063 1.00 55.91 156 ALA A CA 1
ATOM 1217 C C . ALA A 1 156 ? 43.103 -25.324 -2.515 1.00 55.91 156 ALA A C 1
ATOM 1219 O O . ALA A 1 156 ? 44.193 -25.847 -2.765 1.00 55.91 156 ALA A O 1
ATOM 1220 N N . SER A 1 157 ? 42.345 -24.807 -3.487 1.00 57.03 157 SER A N 1
ATOM 1221 C CA . SER A 1 157 ? 42.718 -24.779 -4.907 1.00 57.03 157 SER A CA 1
ATOM 1222 C C . SER A 1 157 ? 43.553 -23.545 -5.268 1.00 57.03 157 SER A C 1
ATOM 1224 O O . SER A 1 157 ? 44.424 -23.622 -6.129 1.00 57.03 157 SER A O 1
ATOM 1226 N N . ILE A 1 158 ? 43.334 -22.420 -4.580 1.00 49.41 158 ILE A N 1
ATOM 1227 C CA . ILE A 1 158 ? 43.949 -21.119 -4.900 1.00 49.41 158 ILE A CA 1
ATOM 1228 C C . ILE A 1 158 ? 45.344 -20.998 -4.270 1.00 49.41 158 ILE A C 1
ATOM 1230 O O . ILE A 1 158 ? 46.256 -20.452 -4.885 1.00 49.41 158 ILE A O 1
ATOM 1234 N N . ALA A 1 159 ? 45.560 -21.616 -3.104 1.00 49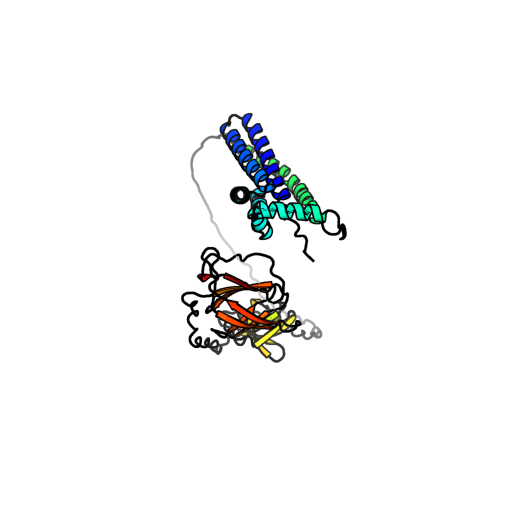.56 159 ALA A N 1
ATOM 1235 C CA . ALA A 1 159 ? 46.861 -21.638 -2.427 1.00 49.56 159 ALA A CA 1
ATOM 1236 C C . ALA A 1 159 ? 47.972 -22.369 -3.216 1.00 49.56 159 ALA A C 1
ATOM 1238 O O . ALA A 1 159 ? 49.149 -22.204 -2.913 1.00 49.56 159 ALA A O 1
ATOM 1239 N N . ARG A 1 160 ? 47.626 -23.167 -4.239 1.00 51.22 160 ARG A N 1
ATOM 1240 C CA . ARG A 1 160 ? 48.602 -23.866 -5.098 1.00 51.22 160 ARG A CA 1
ATOM 1241 C C . ARG A 1 160 ? 49.125 -23.034 -6.273 1.00 51.22 160 ARG A C 1
ATOM 1243 O O . ARG A 1 160 ? 50.023 -23.497 -6.966 1.00 51.22 160 ARG A O 1
ATOM 1250 N N . VAL A 1 161 ? 48.591 -21.834 -6.507 1.00 49.03 161 VAL A N 1
ATOM 1251 C CA . VAL A 1 161 ? 48.964 -21.011 -7.673 1.00 49.03 161 VAL A CA 1
ATOM 1252 C C . VAL A 1 161 ? 50.158 -20.086 -7.386 1.00 49.03 161 VAL A C 1
ATOM 1254 O O . VAL A 1 161 ? 50.842 -19.673 -8.316 1.00 49.03 161 VAL A O 1
ATOM 1257 N N . GLU A 1 162 ? 50.495 -19.817 -6.121 1.00 50.62 162 GLU A N 1
ATOM 1258 C CA . GLU A 1 162 ? 51.552 -18.850 -5.765 1.00 50.62 162 GLU A CA 1
ATOM 1259 C C . GLU A 1 162 ? 52.968 -19.434 -5.623 1.00 50.62 162 GLU A C 1
ATOM 1261 O O . GLU A 1 162 ? 53.900 -18.712 -5.277 1.00 50.62 162 GLU A O 1
ATOM 1266 N N . THR A 1 163 ? 53.195 -20.712 -5.940 1.00 47.88 163 THR A N 1
ATOM 1267 C CA . THR A 1 163 ? 54.549 -21.301 -5.919 1.00 47.88 163 THR A CA 1
ATOM 1268 C C . THR A 1 163 ? 55.096 -21.539 -7.328 1.00 47.88 163 THR A C 1
ATOM 1270 O O . THR A 1 163 ? 55.457 -22.654 -7.691 1.00 47.88 163 THR A O 1
ATOM 1273 N N . ALA A 1 164 ? 55.171 -20.484 -8.143 1.00 44.19 164 ALA A N 1
ATOM 1274 C CA . ALA A 1 164 ? 55.952 -20.504 -9.379 1.00 44.19 164 ALA A CA 1
ATOM 1275 C C . ALA A 1 164 ? 57.330 -19.866 -9.133 1.00 44.19 164 ALA A C 1
ATOM 1277 O O . ALA A 1 164 ? 57.467 -18.666 -8.908 1.00 44.19 164 ALA A O 1
ATOM 1278 N N . THR A 1 165 ? 58.354 -20.713 -9.149 1.00 54.62 165 THR A N 1
ATOM 1279 C CA . THR A 1 165 ? 59.787 -20.394 -9.081 1.00 54.62 165 THR A CA 1
ATOM 1280 C C . THR A 1 165 ? 60.202 -19.467 -10.241 1.00 54.62 165 THR A C 1
ATOM 1282 O O . THR A 1 165 ? 59.688 -19.639 -11.349 1.00 54.62 165 THR A O 1
ATOM 1285 N N . PRO A 1 166 ? 61.144 -18.516 -10.071 1.00 52.25 166 PRO A N 1
ATOM 1286 C CA . PRO A 1 166 ? 61.572 -17.658 -11.174 1.00 52.25 166 PRO A CA 1
ATOM 1287 C C . PRO A 1 166 ? 62.553 -18.405 -12.093 1.00 52.25 166 PRO A C 1
ATOM 1289 O O . PRO A 1 166 ? 63.611 -18.843 -11.643 1.00 52.25 166 PRO A O 1
ATOM 1292 N N . ILE A 1 167 ? 62.236 -18.523 -13.389 1.00 51.47 167 ILE A N 1
ATOM 1293 C CA . ILE A 1 167 ? 6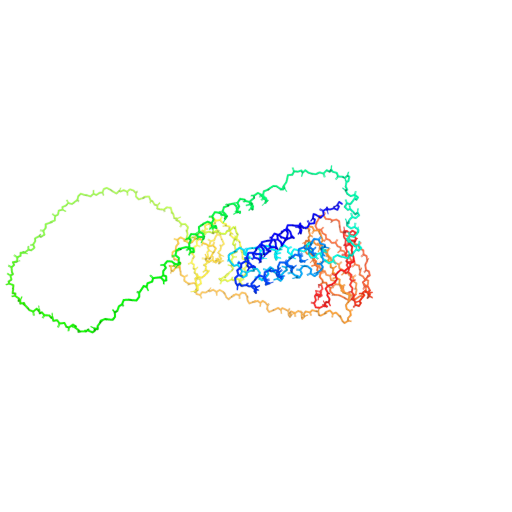3.173 -19.009 -14.417 1.00 51.47 167 ILE A CA 1
ATOM 1294 C C . ILE A 1 167 ? 63.595 -17.855 -15.329 1.00 51.47 167 ILE A C 1
ATOM 1296 O O . ILE A 1 167 ? 62.821 -16.968 -15.680 1.00 51.47 167 ILE A O 1
ATOM 1300 N N . ALA A 1 168 ? 64.888 -17.880 -15.629 1.00 41.62 168 ALA A N 1
ATOM 1301 C CA . ALA A 1 168 ? 65.720 -16.824 -16.156 1.00 41.62 168 ALA A CA 1
ATOM 1302 C C . ALA A 1 168 ? 65.398 -16.328 -17.580 1.00 41.62 168 ALA A C 1
ATOM 1304 O O . ALA A 1 168 ? 64.884 -17.025 -18.449 1.00 41.62 168 ALA A O 1
ATOM 1305 N N . ARG A 1 169 ? 65.832 -15.081 -17.774 1.00 54.16 169 ARG A N 1
ATOM 1306 C CA . ARG A 1 169 ? 65.985 -14.269 -18.987 1.00 54.16 169 ARG A CA 1
ATOM 1307 C C . ARG A 1 169 ? 66.808 -14.959 -20.089 1.00 54.16 169 ARG A C 1
ATOM 1309 O O . ARG A 1 169 ? 67.957 -15.292 -19.828 1.00 54.16 169 ARG A O 1
ATOM 1316 N N . VAL A 1 170 ? 66.309 -14.981 -21.333 1.00 43.53 170 VAL A N 1
ATOM 1317 C CA . VAL A 1 170 ? 67.127 -14.951 -22.570 1.00 43.53 170 VAL A CA 1
ATOM 1318 C C . VAL A 1 170 ? 66.416 -14.107 -23.643 1.00 43.53 170 VAL A C 1
ATOM 1320 O O . VAL A 1 170 ? 65.192 -14.020 -23.674 1.00 43.53 170 VAL A O 1
ATOM 1323 N N . ALA A 1 171 ? 67.217 -13.411 -24.447 1.00 40.47 171 ALA A N 1
ATOM 1324 C CA . ALA A 1 171 ? 66.906 -12.239 -25.253 1.00 40.47 171 ALA A CA 1
ATOM 1325 C C . ALA A 1 171 ? 66.561 -12.505 -26.742 1.00 40.47 171 ALA A C 1
ATOM 1327 O O . ALA A 1 171 ? 67.022 -13.477 -27.323 1.00 40.47 171 ALA A O 1
ATOM 1328 N N . ALA A 1 172 ? 65.809 -11.547 -27.312 1.00 38.88 172 ALA A N 1
ATOM 1329 C CA . ALA A 1 172 ? 65.836 -10.936 -28.661 1.00 38.88 172 ALA A CA 1
ATOM 1330 C C . ALA A 1 172 ? 65.862 -11.768 -29.985 1.00 38.88 172 ALA A C 1
ATOM 1332 O O . ALA A 1 172 ? 66.883 -12.352 -30.314 1.00 38.88 172 ALA A O 1
ATOM 1333 N N . THR A 1 173 ? 64.768 -11.628 -30.781 1.00 40.25 173 THR A N 1
ATOM 1334 C CA . THR A 1 173 ? 64.649 -11.036 -32.167 1.00 40.25 173 THR A CA 1
ATOM 1335 C C . THR A 1 173 ? 65.477 -11.613 -33.359 1.00 40.25 173 THR A C 1
ATOM 1337 O O . THR A 1 173 ? 66.589 -12.059 -33.111 1.00 40.25 173 THR A O 1
ATOM 1340 N N . PRO A 1 174 ? 65.128 -11.467 -34.681 1.00 56.22 174 PRO A N 1
ATOM 1341 C CA . PRO A 1 174 ? 63.861 -11.326 -35.454 1.00 56.22 174 PRO A CA 1
ATOM 1342 C C . PRO A 1 174 ? 63.654 -12.359 -36.625 1.00 56.22 174 PRO A C 1
ATOM 1344 O O . PRO A 1 174 ? 64.517 -13.167 -36.949 1.00 56.22 174 PRO A O 1
ATOM 1347 N N . THR A 1 175 ? 62.493 -12.247 -37.296 1.00 40.66 175 THR A N 1
ATOM 1348 C CA . THR A 1 175 ? 61.990 -12.758 -38.614 1.00 40.66 175 THR A CA 1
ATOM 1349 C C . THR A 1 175 ? 62.827 -12.334 -39.862 1.00 40.66 175 THR A C 1
ATOM 1351 O O . THR A 1 175 ? 63.789 -11.591 -39.678 1.00 40.66 175 THR A O 1
ATOM 1354 N N . PRO A 1 176 ? 62.419 -12.533 -41.155 1.00 62.72 176 PRO A N 1
ATOM 1355 C CA . PRO A 1 176 ? 61.719 -13.610 -41.924 1.00 62.72 176 PRO A CA 1
ATOM 1356 C C . PRO A 1 176 ? 62.396 -13.910 -43.310 1.00 62.72 176 PRO A C 1
ATOM 1358 O O . PRO A 1 176 ? 63.159 -13.067 -43.764 1.00 62.72 176 PRO A O 1
ATOM 1361 N N . ARG A 1 177 ? 62.046 -14.977 -44.078 1.00 38.25 177 ARG A N 1
ATOM 1362 C CA . ARG A 1 177 ? 62.150 -15.000 -45.580 1.00 38.25 177 ARG A CA 1
ATOM 1363 C C . ARG A 1 177 ? 61.166 -15.955 -46.292 1.00 38.25 177 ARG A C 1
ATOM 1365 O O . ARG A 1 177 ? 60.996 -17.098 -45.889 1.00 38.25 177 ARG A O 1
ATOM 1372 N N . SER A 1 178 ? 60.598 -15.433 -47.385 1.00 44.31 178 SER A N 1
ATOM 1373 C CA . SER A 1 178 ? 59.882 -16.071 -48.516 1.00 44.31 178 SER A CA 1
ATOM 1374 C C . SER A 1 178 ? 60.875 -16.761 -49.487 1.00 44.31 178 SER A C 1
ATOM 1376 O O . SER A 1 178 ? 62.061 -16.420 -49.421 1.00 44.31 178 SER A O 1
ATOM 1378 N N . PRO A 1 179 ? 60.467 -17.701 -50.377 1.00 53.66 179 PRO A N 1
ATOM 1379 C CA . PRO A 1 179 ? 60.122 -17.305 -51.759 1.00 53.66 179 PRO A CA 1
ATOM 1380 C C . PRO A 1 179 ? 59.013 -18.136 -52.462 1.00 53.66 179 PRO A C 1
ATOM 1382 O O . PRO A 1 179 ? 58.782 -19.307 -52.184 1.00 53.66 179 PRO A O 1
ATOM 1385 N N . THR A 1 180 ? 58.385 -17.507 -53.459 1.00 47.31 180 THR A N 1
ATOM 1386 C CA . THR A 1 180 ? 57.618 -18.063 -54.604 1.00 47.31 180 THR A CA 1
ATOM 1387 C C . THR A 1 180 ? 58.340 -17.554 -55.864 1.00 47.31 180 THR A C 1
ATOM 1389 O O . THR A 1 180 ? 58.770 -16.397 -55.816 1.00 47.31 180 THR A O 1
ATOM 1392 N N . PRO A 1 181 ? 58.598 -18.350 -56.931 1.00 56.28 181 PRO A N 1
ATOM 1393 C CA . PRO A 1 181 ? 57.653 -18.544 -58.059 1.00 56.28 181 PRO A CA 1
ATOM 1394 C C . PRO A 1 181 ? 57.765 -19.931 -58.748 1.00 56.28 181 PRO A C 1
ATOM 1396 O O . PRO A 1 181 ? 58.701 -20.682 -58.491 1.00 56.28 181 PRO A O 1
ATOM 1399 N N . THR A 1 182 ? 56.831 -20.350 -59.616 1.00 48.84 182 THR A N 1
ATOM 1400 C CA . THR A 1 182 ? 56.983 -20.351 -61.101 1.00 48.84 182 THR A CA 1
ATOM 1401 C C . THR A 1 182 ? 55.754 -21.049 -61.758 1.00 48.84 182 THR A C 1
ATOM 1403 O O . THR A 1 182 ? 55.143 -21.889 -61.096 1.00 48.84 182 THR A O 1
ATOM 1406 N N . PRO A 1 183 ? 55.359 -20.717 -63.014 1.00 60.81 183 PRO A N 1
ATOM 1407 C CA . PRO A 1 183 ? 54.071 -21.060 -63.647 1.00 60.81 183 PRO A CA 1
ATOM 1408 C C . PRO A 1 183 ? 54.155 -22.165 -64.733 1.00 60.81 183 PRO A C 1
ATOM 1410 O O . PRO A 1 183 ? 55.254 -22.606 -65.056 1.00 60.81 183 PRO A O 1
ATOM 1413 N N . ILE A 1 184 ? 53.001 -22.557 -65.322 1.00 51.47 184 ILE A N 1
ATOM 1414 C CA . ILE A 1 184 ? 52.664 -22.683 -66.780 1.00 51.47 184 ILE A CA 1
ATOM 1415 C C . ILE A 1 184 ? 51.453 -23.662 -67.015 1.00 51.47 184 ILE A C 1
ATOM 1417 O O . ILE A 1 184 ? 51.333 -24.638 -66.278 1.00 51.47 184 ILE A O 1
ATOM 1421 N N . PRO A 1 185 ? 50.546 -23.414 -68.004 1.00 57.72 185 PRO A N 1
ATOM 1422 C CA . PRO A 1 185 ? 49.311 -24.177 -68.348 1.00 57.72 185 PRO A CA 1
ATOM 1423 C C . PRO A 1 185 ? 49.505 -25.016 -69.665 1.00 57.72 185 PRO A C 1
ATOM 1425 O O . PRO A 1 185 ? 50.673 -25.230 -69.987 1.00 57.72 185 PRO A O 1
ATOM 1428 N N . PRO A 1 186 ? 48.513 -25.462 -70.505 1.00 60.53 186 PRO A N 1
ATOM 1429 C CA . PRO A 1 186 ? 47.035 -25.363 -70.483 1.00 60.53 186 PRO A CA 1
ATOM 1430 C C . PRO A 1 186 ? 46.221 -26.611 -70.983 1.00 60.53 186 PRO A C 1
ATOM 1432 O O . PRO A 1 186 ? 46.764 -27.620 -71.416 1.00 60.53 186 PRO A O 1
ATOM 1435 N N . THR A 1 187 ? 44.886 -26.433 -71.019 1.00 43.78 187 THR A N 1
ATOM 1436 C CA . THR A 1 187 ? 43.898 -26.980 -71.992 1.00 43.78 187 THR A CA 1
ATOM 1437 C C . THR A 1 187 ? 43.393 -28.422 -71.853 1.00 43.78 187 THR A C 1
ATOM 1439 O O . THR A 1 187 ? 44.121 -29.357 -72.139 1.00 43.78 187 THR A O 1
ATOM 1442 N N . LEU A 1 188 ? 42.071 -28.577 -71.643 1.00 40.84 188 LEU A N 1
ATOM 1443 C CA . LEU A 1 188 ? 41.185 -29.333 -72.549 1.00 40.84 188 LEU A CA 1
ATOM 1444 C C . LEU A 1 188 ? 39.726 -28.839 -72.470 1.00 40.84 188 LEU A C 1
ATOM 1446 O O . LEU A 1 188 ? 39.125 -28.708 -71.407 1.00 40.84 188 LEU A O 1
ATOM 1450 N N . THR A 1 189 ? 39.176 -28.576 -73.651 1.00 50.38 189 THR A N 1
ATOM 1451 C CA . THR A 1 189 ? 37.810 -28.144 -73.963 1.00 50.38 189 THR A CA 1
ATOM 1452 C C . THR A 1 189 ? 36.859 -29.342 -74.043 1.00 50.38 189 THR A C 1
ATOM 1454 O O . THR A 1 189 ? 37.185 -30.328 -74.704 1.00 50.38 189 THR A O 1
ATOM 1457 N N . ARG A 1 190 ? 35.625 -29.231 -73.525 1.00 45.34 190 ARG A N 1
ATOM 1458 C CA . ARG A 1 190 ? 34.479 -29.930 -74.134 1.00 45.34 190 ARG A CA 1
ATOM 1459 C C . ARG A 1 190 ? 33.131 -29.227 -73.903 1.00 45.34 190 ARG A C 1
ATOM 1461 O O . ARG A 1 190 ? 32.891 -28.591 -72.887 1.00 45.34 190 ARG A O 1
ATOM 1468 N N . LYS A 1 191 ? 32.328 -29.335 -74.959 1.00 55.41 191 LYS A N 1
ATOM 1469 C CA . LYS A 1 191 ? 31.123 -28.620 -75.418 1.00 55.41 191 LYS A CA 1
ATOM 1470 C C . LYS A 1 191 ? 29.825 -29.053 -74.687 1.00 55.41 191 LYS A C 1
ATOM 1472 O O . LYS A 1 191 ? 29.793 -30.175 -74.189 1.00 55.41 191 LYS A O 1
ATOM 1477 N N . PRO A 1 192 ? 28.750 -28.232 -74.665 1.00 58.41 192 PRO A N 1
ATOM 1478 C CA . PRO A 1 192 ? 27.487 -28.555 -73.992 1.00 58.41 192 PRO A CA 1
ATOM 1479 C C . PRO A 1 192 ? 26.580 -29.456 -74.844 1.00 58.41 192 PRO A C 1
ATOM 1481 O O . PRO A 1 192 ? 26.637 -29.430 -76.074 1.00 58.41 192 PRO A O 1
ATOM 1484 N N . THR A 1 193 ? 25.698 -30.228 -74.206 1.00 52.06 193 THR A N 1
ATOM 1485 C CA . THR A 1 193 ? 24.539 -30.859 -74.861 1.00 52.06 193 THR A CA 1
ATOM 1486 C C . THR A 1 193 ? 23.405 -30.998 -73.848 1.00 52.06 193 THR A C 1
ATOM 1488 O O . THR A 1 193 ? 23.554 -31.641 -72.814 1.00 52.06 193 THR A O 1
ATOM 1491 N N . SER A 1 194 ? 22.292 -30.336 -74.149 1.00 45.19 194 SER A N 1
ATOM 1492 C CA . SER A 1 194 ? 21.001 -30.444 -73.480 1.00 45.19 194 SER A CA 1
ATOM 1493 C C . SER A 1 194 ? 20.250 -31.684 -73.971 1.00 45.19 194 SER A C 1
ATOM 1495 O O . SER A 1 194 ? 20.322 -32.054 -75.141 1.00 45.19 194 SER A O 1
ATOM 1497 N N . THR A 1 195 ? 19.489 -32.326 -73.089 1.00 51.72 195 THR A N 1
ATOM 1498 C CA . THR A 1 195 ? 18.478 -33.327 -73.458 1.00 51.72 195 THR A CA 1
ATOM 1499 C C . THR A 1 195 ? 17.294 -33.171 -72.499 1.00 51.72 195 THR A C 1
ATOM 1501 O O . THR A 1 195 ? 17.523 -33.119 -71.290 1.00 51.72 195 THR A O 1
ATOM 1504 N N . PRO A 1 196 ? 16.051 -33.036 -72.995 1.00 51.28 196 PRO A N 1
ATOM 1505 C CA . PRO A 1 196 ? 14.871 -32.934 -72.150 1.00 51.28 196 PRO A CA 1
ATOM 1506 C C . PRO A 1 196 ? 14.378 -34.335 -71.767 1.00 51.28 196 PRO A C 1
ATOM 1508 O O . PRO A 1 196 ? 14.203 -35.195 -72.628 1.00 51.28 196 PRO A O 1
ATOM 1511 N N . THR A 1 197 ? 14.117 -34.551 -70.480 1.00 46.47 197 THR A N 1
ATOM 1512 C CA . THR A 1 197 ? 13.478 -35.771 -69.971 1.00 46.47 197 THR A CA 1
ATOM 1513 C C . THR A 1 197 ? 12.097 -35.407 -69.442 1.00 46.47 197 THR A C 1
ATOM 1515 O O . THR A 1 197 ? 11.961 -34.543 -68.577 1.00 46.47 197 THR A O 1
ATOM 1518 N N . HIS A 1 198 ? 11.069 -36.055 -69.988 1.00 51.19 198 HIS A N 1
ATOM 1519 C CA . HIS A 1 198 ? 9.682 -35.933 -69.553 1.00 51.19 198 HIS A CA 1
ATOM 1520 C C . HIS A 1 198 ? 9.490 -36.632 -68.198 1.00 51.19 198 HIS A C 1
ATOM 1522 O O . HIS A 1 198 ? 9.710 -37.836 -68.082 1.00 51.19 198 HIS A O 1
ATOM 1528 N N . THR A 1 199 ? 9.055 -35.877 -67.189 1.00 53.16 199 THR A N 1
ATOM 1529 C CA . THR A 1 199 ? 8.728 -36.373 -65.842 1.00 53.16 199 THR A CA 1
ATOM 1530 C C . THR A 1 199 ? 7.205 -36.518 -65.701 1.00 53.16 199 THR A C 1
ATOM 1532 O O . THR A 1 199 ? 6.483 -35.602 -66.102 1.00 53.16 199 THR A O 1
ATOM 1535 N N . PRO A 1 200 ? 6.688 -37.631 -65.145 1.00 50.81 200 PRO A N 1
ATOM 1536 C CA . PRO A 1 200 ? 5.253 -37.855 -64.984 1.00 50.81 200 PRO A CA 1
ATOM 1537 C C . PRO A 1 200 ? 4.623 -36.889 -63.969 1.00 50.81 200 PRO A C 1
ATOM 1539 O O . PRO A 1 200 ? 5.175 -36.611 -62.906 1.00 50.81 200 PRO A O 1
ATOM 1542 N N . THR A 1 201 ? 3.438 -36.393 -64.318 1.00 56.34 201 THR A N 1
ATOM 1543 C CA . THR A 1 201 ? 2.611 -35.453 -63.554 1.00 56.34 201 THR A CA 1
ATOM 1544 C C . THR A 1 201 ? 2.119 -36.064 -62.230 1.00 56.34 201 THR A C 1
ATOM 1546 O O . THR A 1 201 ? 1.388 -37.057 -62.267 1.00 56.34 201 THR A O 1
ATOM 1549 N N . PRO A 1 202 ? 2.439 -35.492 -61.051 1.00 54.66 202 PRO A N 1
ATOM 1550 C CA . PRO A 1 202 ? 1.788 -35.880 -59.806 1.00 54.66 202 PRO A CA 1
ATOM 1551 C C . PRO A 1 202 ? 0.339 -35.368 -59.767 1.00 54.66 202 PRO A C 1
ATOM 1553 O O . PRO A 1 202 ? 0.046 -34.208 -60.053 1.00 54.66 202 PRO A O 1
ATOM 1556 N N . ARG A 1 203 ? -0.570 -36.277 -59.408 1.00 55.66 203 ARG A N 1
ATOM 1557 C CA . ARG A 1 203 ? -1.995 -36.048 -59.131 1.00 55.66 203 ARG A CA 1
ATOM 1558 C C . ARG A 1 203 ? -2.154 -35.009 -58.003 1.00 55.66 203 ARG A C 1
ATOM 1560 O O . ARG A 1 203 ? -1.423 -35.113 -57.020 1.00 55.66 203 ARG A O 1
ATOM 1567 N N . PRO A 1 204 ? -3.086 -34.041 -58.094 1.00 48.81 204 PRO A N 1
ATOM 1568 C CA . PRO A 1 204 ? -3.246 -33.018 -57.066 1.00 48.81 204 PRO A CA 1
ATOM 1569 C C . PRO A 1 204 ? -3.680 -33.650 -55.740 1.00 48.81 204 PRO A C 1
ATOM 1571 O O . PRO A 1 204 ? -4.764 -34.222 -55.623 1.00 48.81 204 PRO A O 1
ATOM 1574 N N . THR A 1 205 ? -2.810 -33.541 -54.741 1.00 51.25 205 THR A N 1
ATOM 1575 C CA . THR A 1 205 ? -3.138 -33.747 -53.333 1.00 51.25 205 THR A CA 1
ATOM 1576 C C . THR A 1 205 ? -4.094 -32.635 -52.913 1.00 51.25 205 THR A C 1
ATOM 1578 O O . THR A 1 205 ? -3.801 -31.459 -53.116 1.00 51.25 205 THR A O 1
ATOM 1581 N N . SER A 1 206 ? -5.246 -32.990 -52.348 1.00 42.38 206 SER A N 1
ATOM 1582 C CA . SER A 1 206 ? -6.206 -32.035 -51.796 1.00 42.38 206 SER A CA 1
ATOM 1583 C C . SER A 1 206 ? -5.549 -31.210 -50.686 1.00 42.38 206 SER A C 1
ATOM 1585 O O . SER A 1 206 ? -5.319 -31.713 -49.586 1.00 42.38 206 SER A O 1
ATOM 1587 N N . THR A 1 207 ? -5.237 -29.952 -50.985 1.00 49.00 207 THR A N 1
ATOM 1588 C CA . THR A 1 207 ? -4.823 -28.939 -50.014 1.00 49.00 207 THR A CA 1
ATOM 1589 C C . THR A 1 207 ? -5.943 -28.764 -48.992 1.00 49.00 207 THR A C 1
ATOM 1591 O O . THR A 1 207 ? -7.020 -28.278 -49.327 1.00 49.00 207 THR A O 1
ATOM 1594 N N . SER A 1 208 ? -5.711 -29.173 -47.744 1.00 40.47 208 SER A N 1
ATOM 1595 C CA . SER A 1 208 ? -6.556 -28.761 -46.626 1.00 40.47 208 SER A CA 1
ATOM 1596 C C . SER A 1 208 ? -6.477 -27.240 -46.518 1.00 40.47 208 SER A C 1
ATOM 1598 O O . SER A 1 208 ? -5.400 -26.703 -46.253 1.00 40.47 208 SER A O 1
ATOM 1600 N N . THR A 1 209 ? -7.589 -26.549 -46.757 1.00 50.31 209 THR A N 1
ATOM 1601 C CA . THR A 1 209 ? -7.722 -25.111 -46.510 1.00 50.31 209 THR A CA 1
ATOM 1602 C C . THR A 1 209 ? -7.258 -24.822 -45.078 1.00 50.31 209 THR A C 1
ATOM 1604 O O . THR A 1 209 ? -7.827 -25.408 -44.153 1.00 50.31 209 THR A O 1
ATOM 1607 N N . PRO A 1 210 ? -6.219 -23.994 -44.859 1.00 52.44 210 PRO A N 1
ATOM 1608 C CA . PRO A 1 210 ? -5.784 -23.664 -43.511 1.00 52.44 210 PRO A CA 1
ATOM 1609 C C . PRO A 1 210 ? -6.935 -22.960 -42.791 1.00 52.44 210 PRO A C 1
ATOM 1611 O O . PRO A 1 210 ? -7.486 -21.982 -43.299 1.00 52.44 210 PRO A O 1
ATOM 1614 N N . THR A 1 211 ? -7.315 -23.472 -41.621 1.00 58.22 211 THR A N 1
ATOM 1615 C CA . THR A 1 211 ? -8.207 -22.758 -40.705 1.00 58.22 211 THR A CA 1
ATOM 1616 C C . THR A 1 211 ? -7.584 -21.386 -40.440 1.00 58.22 211 THR A C 1
ATOM 1618 O O . THR A 1 211 ? -6.421 -21.348 -40.027 1.00 58.22 211 THR A O 1
ATOM 1621 N N . PRO A 1 212 ? -8.283 -20.268 -40.707 1.00 69.19 212 PRO A N 1
ATOM 1622 C CA . PRO A 1 212 ? -7.709 -18.943 -40.516 1.00 69.19 212 PRO A CA 1
ATOM 1623 C C . PRO A 1 212 ? -7.365 -18.761 -39.035 1.00 69.19 212 PRO A C 1
ATOM 1625 O O . PRO A 1 212 ? -8.245 -18.776 -38.174 1.00 69.19 212 PRO A O 1
ATOM 1628 N N . LEU A 1 213 ? -6.068 -18.655 -38.746 1.00 76.19 213 LEU A N 1
ATOM 1629 C CA . LEU A 1 213 ? -5.552 -18.345 -37.418 1.00 76.19 213 LEU A CA 1
ATOM 1630 C C . LEU A 1 213 ? -5.919 -16.884 -37.091 1.00 76.19 213 LEU A C 1
ATOM 1632 O O . LEU A 1 213 ? -5.790 -16.038 -37.979 1.00 76.19 213 LEU A O 1
ATOM 1636 N N . PRO A 1 214 ? -6.390 -16.561 -35.872 1.00 82.31 214 PRO A N 1
ATOM 1637 C CA . PRO A 1 214 ? -6.674 -15.179 -35.498 1.00 82.31 214 PRO A CA 1
ATOM 1638 C C . PRO A 1 214 ? -5.387 -14.350 -35.494 1.00 82.31 214 PRO A C 1
ATOM 1640 O O . PRO A 1 214 ? -4.330 -14.858 -35.119 1.00 82.31 214 PRO A O 1
ATOM 1643 N N . ASP A 1 215 ? -5.478 -13.070 -35.854 1.00 86.62 215 ASP A N 1
ATOM 1644 C CA . ASP A 1 215 ? -4.311 -12.179 -35.930 1.00 86.62 215 ASP A CA 1
ATOM 1645 C C . ASP A 1 215 ? -3.594 -12.033 -34.582 1.00 86.62 215 ASP A C 1
ATOM 1647 O O . ASP A 1 215 ? -2.366 -11.924 -34.530 1.00 86.62 215 ASP A O 1
ATOM 1651 N N . ALA A 1 216 ? -4.355 -12.041 -33.484 1.00 90.38 216 ALA A N 1
ATOM 1652 C CA . ALA A 1 216 ? -3.821 -12.088 -32.132 1.00 90.38 216 ALA A CA 1
ATOM 1653 C C . ALA A 1 216 ? -4.805 -12.730 -31.144 1.00 90.38 216 ALA A C 1
ATOM 1655 O O . ALA A 1 216 ? -6.011 -12.815 -31.398 1.00 90.38 216 ALA A O 1
ATOM 1656 N N . VAL A 1 217 ? -4.283 -13.133 -29.988 1.00 93.19 217 VAL A N 1
ATOM 1657 C CA . VAL A 1 217 ? -5.054 -13.660 -28.855 1.00 93.19 217 VAL A CA 1
ATOM 1658 C C . VAL A 1 217 ? -4.715 -12.864 -27.600 1.00 93.19 217 VAL A C 1
ATOM 1660 O O . VAL A 1 217 ? -3.570 -12.473 -27.389 1.00 93.19 217 VAL A O 1
ATOM 1663 N N . VAL A 1 218 ? -5.702 -12.589 -26.752 1.00 94.12 218 VAL A N 1
ATOM 1664 C CA . VAL A 1 218 ? -5.470 -11.905 -25.471 1.00 94.12 218 VAL A CA 1
ATOM 1665 C C . VAL A 1 218 ? -4.810 -12.856 -24.464 1.00 94.12 218 VAL A C 1
ATOM 1667 O O . VAL A 1 218 ? -5.367 -13.909 -24.157 1.00 94.12 218 VAL A O 1
ATOM 1670 N N . ASP A 1 219 ? -3.666 -12.466 -23.889 1.00 93.81 219 ASP A N 1
ATOM 1671 C CA . ASP A 1 219 ? -2.889 -13.305 -22.948 1.00 93.81 219 ASP A CA 1
ATOM 1672 C C . ASP A 1 219 ? -3.088 -12.928 -21.457 1.00 93.81 219 ASP A C 1
ATOM 1674 O O . ASP A 1 219 ? -2.629 -13.610 -20.537 1.00 93.81 219 ASP A O 1
ATOM 1678 N N . VAL A 1 220 ? -3.850 -11.869 -21.172 1.00 89.56 220 VAL A N 1
ATOM 1679 C CA . VAL A 1 220 ? -4.145 -11.409 -19.801 1.00 89.56 220 VAL A CA 1
ATOM 1680 C C . VAL A 1 220 ? -5.567 -11.749 -19.359 1.00 89.56 220 VAL A C 1
ATOM 1682 O O . VAL A 1 220 ? -6.489 -11.714 -20.163 1.00 89.56 220 VAL A O 1
ATOM 1685 N N . GLU A 1 221 ? -5.769 -12.006 -18.061 1.00 86.94 221 GLU A N 1
ATOM 1686 C CA . GLU A 1 221 ? -7.090 -12.324 -17.479 1.00 86.94 221 GLU A CA 1
ATOM 1687 C C . GLU A 1 221 ? -8.165 -11.278 -17.814 1.00 86.94 221 GLU A C 1
ATOM 1689 O O . GLU A 1 221 ? -9.279 -11.631 -18.202 1.00 86.94 221 GLU A O 1
ATOM 1694 N N . VAL A 1 222 ? -7.825 -9.989 -17.686 1.00 89.94 222 VAL A N 1
ATOM 1695 C CA . VAL A 1 222 ? -8.682 -8.859 -18.071 1.00 89.94 222 VAL A CA 1
ATOM 1696 C C . VAL A 1 222 ? -7.820 -7.745 -18.667 1.00 89.94 222 VAL A C 1
ATOM 1698 O O . VAL A 1 222 ? -6.900 -7.248 -18.015 1.00 89.94 222 VAL A O 1
ATOM 1701 N N . GLY A 1 223 ? -8.139 -7.327 -19.891 1.00 90.62 223 GLY A N 1
ATOM 1702 C CA . GLY A 1 223 ? -7.551 -6.179 -20.580 1.00 90.62 223 GLY A CA 1
ATOM 1703 C C . GLY A 1 223 ? -8.578 -5.067 -20.804 1.00 90.62 223 GLY A C 1
ATOM 1704 O O . GLY A 1 223 ? -9.763 -5.336 -20.967 1.00 90.62 223 GLY A O 1
ATOM 1705 N N . ASN A 1 224 ? -8.136 -3.807 -20.826 1.00 94.31 224 ASN A N 1
ATOM 1706 C CA . ASN A 1 224 ? -9.007 -2.662 -21.110 1.00 94.31 224 ASN A CA 1
ATOM 1707 C C . ASN A 1 224 ? -8.955 -2.308 -22.599 1.00 94.31 224 ASN A C 1
ATOM 1709 O O . ASN A 1 224 ? -7.890 -1.941 -23.094 1.00 94.31 224 ASN A O 1
ATOM 1713 N N . LEU A 1 225 ? -10.106 -2.344 -23.269 1.00 93.62 225 LEU A N 1
ATOM 1714 C CA . LEU A 1 225 ? -10.284 -1.837 -24.627 1.00 93.62 225 LEU A CA 1
ATOM 1715 C C . LEU A 1 225 ? -10.503 -0.322 -24.558 1.00 93.62 225 LEU A C 1
ATOM 1717 O O . LEU A 1 225 ? -11.421 0.139 -23.874 1.00 93.62 225 LEU A O 1
ATOM 1721 N N . ARG A 1 226 ? -9.658 0.461 -25.231 1.00 95.25 226 ARG A N 1
ATOM 1722 C CA . ARG A 1 226 ? -9.658 1.930 -25.127 1.00 95.25 226 ARG A CA 1
ATOM 1723 C C . ARG A 1 226 ? -10.080 2.625 -26.415 1.00 95.25 226 ARG A C 1
ATOM 1725 O O . ARG A 1 226 ? -9.980 2.056 -27.497 1.00 95.25 226 ARG A O 1
ATOM 1732 N N . ALA A 1 227 ? -10.521 3.875 -26.301 1.00 91.88 227 ALA A N 1
ATOM 1733 C CA . ALA A 1 227 ? -10.898 4.701 -27.449 1.00 91.88 227 ALA A CA 1
ATOM 1734 C C . ALA A 1 227 ? -9.701 5.103 -28.339 1.00 91.88 227 ALA A C 1
ATOM 1736 O O . ALA A 1 227 ? -9.887 5.382 -29.522 1.00 91.88 227 ALA A O 1
ATOM 1737 N N . GLY A 1 228 ? -8.477 5.092 -27.800 1.00 92.62 228 GLY A N 1
ATOM 1738 C CA . GLY A 1 228 ? -7.247 5.457 -28.508 1.00 92.62 228 GLY A CA 1
ATOM 1739 C C . GLY A 1 228 ? -5.986 4.779 -27.948 1.00 92.62 228 GLY A C 1
ATOM 1740 O O . GLY A 1 228 ? -6.053 4.111 -26.909 1.00 92.62 228 GLY A O 1
ATOM 1741 N N . PRO A 1 229 ? -4.837 4.926 -28.635 1.00 89.38 229 PRO A N 1
ATOM 1742 C CA . PRO A 1 229 ? -3.576 4.249 -28.329 1.00 89.38 229 PRO A CA 1
ATOM 1743 C C . PRO A 1 229 ? -2.816 4.904 -27.170 1.00 89.38 229 PRO A C 1
ATOM 1745 O O . PRO A 1 229 ? -1.768 5.521 -27.363 1.00 89.38 229 PRO A O 1
ATOM 1748 N N . GLY A 1 230 ? -3.343 4.761 -25.956 1.00 89.31 230 GLY A N 1
ATOM 1749 C CA . GLY A 1 230 ? -2.734 5.321 -24.754 1.00 89.31 230 GLY A CA 1
ATOM 1750 C C . GLY A 1 230 ? -3.587 5.134 -23.505 1.00 89.31 230 GLY A C 1
ATOM 1751 O O . GLY A 1 230 ? -4.761 4.771 -23.572 1.00 89.31 230 GLY A O 1
ATOM 1752 N N . THR A 1 231 ? -3.000 5.377 -22.336 1.00 87.94 231 THR A N 1
ATOM 1753 C CA . THR A 1 231 ? -3.706 5.276 -21.046 1.00 87.94 231 THR A CA 1
ATOM 1754 C C . THR A 1 231 ? -4.588 6.484 -20.730 1.00 87.94 231 THR A C 1
ATOM 1756 O O . THR A 1 231 ? -5.444 6.399 -19.851 1.00 87.94 231 THR A O 1
ATOM 1759 N N . GLU A 1 232 ? -4.377 7.581 -21.447 1.00 84.94 232 GLU A N 1
ATOM 1760 C CA . GLU A 1 232 ? -5.109 8.846 -21.401 1.00 84.94 232 GLU A CA 1
ATOM 1761 C C . GLU A 1 232 ? -6.459 8.803 -22.131 1.00 84.94 232 GLU A C 1
ATOM 1763 O O . GLU A 1 232 ? -7.295 9.673 -21.918 1.00 84.94 232 GLU A O 1
ATOM 1768 N N . TYR A 1 233 ? -6.689 7.791 -22.971 1.00 88.31 233 TYR A N 1
ATOM 1769 C CA . TYR A 1 233 ? -7.965 7.593 -23.654 1.00 88.31 233 TYR A CA 1
ATOM 1770 C C . TYR A 1 233 ? -8.945 6.816 -22.782 1.00 88.31 233 TYR A C 1
ATOM 1772 O O . TYR A 1 233 ? -8.547 5.899 -22.057 1.00 88.31 233 TYR A O 1
ATOM 1780 N N . ASP A 1 234 ? -10.234 7.114 -22.918 1.00 86.38 234 ASP A N 1
ATOM 1781 C CA . ASP A 1 234 ? -11.293 6.441 -22.168 1.00 86.38 234 ASP A CA 1
ATOM 1782 C C . ASP A 1 234 ? -11.316 4.925 -22.404 1.00 86.38 234 ASP A C 1
ATOM 1784 O O . ASP A 1 234 ? -11.018 4.425 -23.495 1.00 86.38 234 ASP A O 1
ATOM 1788 N N . VAL A 1 235 ? -11.694 4.181 -21.362 1.00 92.31 235 VAL A N 1
ATOM 1789 C CA . VAL A 1 235 ? -11.961 2.742 -21.450 1.00 92.31 235 VAL A CA 1
ATOM 1790 C C . VAL A 1 235 ? -13.374 2.556 -21.992 1.00 92.31 235 VAL A C 1
ATOM 1792 O O . VAL A 1 235 ? -14.343 2.946 -21.347 1.00 92.31 235 VAL A O 1
ATOM 1795 N N . ILE A 1 236 ? -13.484 1.947 -23.169 1.00 91.38 236 ILE A N 1
ATOM 1796 C CA . ILE A 1 236 ? -14.759 1.710 -23.859 1.00 91.38 236 ILE A CA 1
ATOM 1797 C C . ILE A 1 236 ? -15.255 0.271 -23.692 1.00 91.38 236 ILE A C 1
ATOM 1799 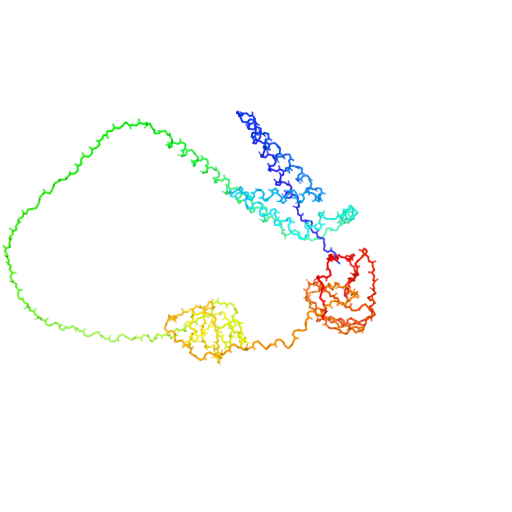O O . ILE A 1 236 ? -16.411 -0.017 -23.988 1.00 91.38 236 ILE A O 1
ATOM 1803 N N . GLY A 1 237 ? -14.402 -0.638 -23.218 1.00 90.31 237 GLY A N 1
ATOM 1804 C CA . GLY A 1 237 ? -14.755 -2.036 -22.995 1.00 90.31 237 GLY A CA 1
ATOM 1805 C C . GLY A 1 237 ? -13.648 -2.820 -22.300 1.00 90.31 237 GLY A C 1
ATOM 1806 O O . GLY A 1 237 ? -12.616 -2.268 -21.911 1.00 90.31 237 GLY A O 1
ATOM 1807 N N . GLN A 1 238 ? -13.860 -4.125 -22.154 1.00 92.50 238 GLN A N 1
ATOM 1808 C CA . GLN A 1 238 ? -12.881 -5.054 -21.595 1.00 92.50 238 GLN A CA 1
ATOM 1809 C C . GLN A 1 238 ? -12.814 -6.331 -22.426 1.00 92.50 238 GLN A C 1
ATOM 1811 O O . GLN A 1 238 ? -13.816 -6.752 -22.999 1.00 92.50 238 GLN A O 1
ATOM 1816 N N . VAL A 1 239 ? -11.633 -6.936 -22.451 1.00 91.94 239 VAL A N 1
ATOM 1817 C CA . VAL A 1 239 ? -11.336 -8.214 -23.109 1.00 91.94 239 VAL A CA 1
ATOM 1818 C C . VAL A 1 239 ? -10.799 -9.200 -22.079 1.00 91.94 239 VAL A C 1
ATOM 1820 O O . VAL A 1 239 ? -10.271 -8.782 -21.045 1.00 91.94 239 VAL A O 1
ATOM 1823 N N . LYS A 1 240 ? -10.940 -10.496 -22.333 1.00 93.88 240 LYS A N 1
ATOM 1824 C CA . LYS A 1 240 ? -10.523 -11.572 -21.430 1.00 93.88 240 LYS A CA 1
ATOM 1825 C C . LYS A 1 240 ? -9.500 -12.479 -22.090 1.00 93.88 240 LYS A C 1
ATOM 1827 O O . LYS A 1 240 ? -9.379 -12.516 -23.311 1.00 93.88 240 LYS A O 1
ATOM 1832 N N . LYS A 1 241 ? -8.783 -13.239 -21.263 1.00 93.00 241 LYS A N 1
ATOM 1833 C CA . LYS A 1 241 ? -7.799 -14.212 -21.737 1.00 93.00 241 LYS A CA 1
ATOM 1834 C C . LYS A 1 241 ? -8.438 -15.197 -22.716 1.00 93.00 241 LYS A C 1
ATOM 1836 O O . LYS A 1 241 ? -9.488 -15.766 -22.424 1.00 93.00 241 LYS A O 1
ATOM 1841 N N . GLY A 1 242 ? -7.772 -15.420 -23.843 1.00 92.50 242 GLY A N 1
ATOM 1842 C CA . GLY A 1 242 ? -8.234 -16.311 -24.904 1.00 92.50 242 GLY A CA 1
ATOM 1843 C C . GLY A 1 242 ? -9.184 -15.665 -25.914 1.00 92.50 242 GLY A C 1
ATOM 1844 O O . GLY A 1 242 ? -9.555 -16.334 -26.876 1.00 92.50 242 GLY A O 1
ATOM 1845 N N . ASP A 1 243 ? -9.563 -14.393 -25.746 1.00 91.88 243 ASP A N 1
ATOM 1846 C CA . ASP A 1 243 ? -10.343 -13.688 -26.763 1.00 91.88 243 ASP A CA 1
ATOM 1847 C C . ASP A 1 243 ? -9.515 -13.551 -28.049 1.00 91.88 243 ASP A C 1
ATOM 1849 O O . ASP A 1 243 ? -8.396 -13.027 -28.042 1.00 91.88 243 ASP A O 1
ATOM 1853 N N . ASN A 1 244 ? -10.089 -14.008 -29.162 1.00 93.12 244 ASN A N 1
ATOM 1854 C CA . ASN A 1 244 ? -9.518 -13.825 -30.492 1.00 93.12 244 ASN A CA 1
ATOM 1855 C C . ASN A 1 244 ? -9.781 -12.398 -30.965 1.00 93.12 244 ASN A C 1
ATOM 1857 O O . ASN A 1 244 ? -10.924 -11.930 -30.933 1.00 93.12 244 ASN A O 1
ATOM 1861 N N . VAL A 1 245 ? -8.739 -11.727 -31.451 1.00 92.38 245 VAL A N 1
ATOM 1862 C CA . VAL A 1 245 ? -8.838 -10.346 -31.924 1.00 92.38 245 VAL A CA 1
ATOM 1863 C C . VAL A 1 245 ? -8.273 -10.215 -33.334 1.00 92.38 245 VAL A C 1
ATOM 1865 O O . VAL A 1 245 ? -7.242 -10.795 -33.672 1.00 92.38 245 VAL A O 1
ATOM 1868 N N . THR A 1 246 ? -8.967 -9.442 -34.164 1.00 93.12 246 THR A N 1
ATOM 1869 C CA . THR A 1 246 ? -8.513 -9.077 -35.513 1.00 93.12 246 THR A CA 1
ATOM 1870 C C . THR A 1 246 ? -7.807 -7.733 -35.436 1.00 93.12 246 THR A C 1
ATOM 1872 O O . THR A 1 246 ? -8.351 -6.801 -34.839 1.00 93.12 246 THR A O 1
ATOM 1875 N N . VAL A 1 247 ? -6.614 -7.618 -36.018 1.00 94.12 247 VAL A N 1
ATOM 1876 C CA . VAL A 1 247 ? -5.763 -6.422 -35.925 1.00 94.12 247 VAL A CA 1
ATOM 1877 C C . VAL A 1 247 ? -5.862 -5.620 -37.224 1.00 94.12 247 VAL A C 1
ATOM 1879 O O . VAL A 1 247 ? -5.568 -6.134 -38.295 1.00 94.12 247 VAL A O 1
ATOM 1882 N N . PHE A 1 248 ? -6.236 -4.340 -37.141 1.00 92.44 248 PHE A N 1
ATOM 1883 C CA . PHE A 1 248 ? -6.415 -3.484 -38.327 1.00 92.44 248 PHE A CA 1
ATOM 1884 C C . PHE A 1 248 ? -5.233 -2.552 -38.553 1.00 92.44 248 PHE A C 1
ATOM 1886 O O . PHE A 1 248 ? -4.671 -2.474 -39.645 1.00 92.44 248 PHE A O 1
ATOM 1893 N N . THR A 1 249 ? -4.882 -1.807 -37.512 1.00 93.44 249 THR A N 1
ATOM 1894 C CA . THR A 1 249 ? -3.907 -0.722 -37.580 1.00 93.44 249 THR A CA 1
ATOM 1895 C C . THR A 1 249 ? -3.100 -0.654 -36.290 1.00 93.44 249 THR A C 1
ATOM 1897 O O . THR A 1 249 ? -3.469 -1.226 -35.264 1.00 93.44 249 THR A O 1
ATOM 1900 N N . ARG A 1 250 ? -1.974 0.055 -36.330 1.00 94.69 250 ARG A N 1
ATOM 1901 C CA . ARG A 1 250 ? -1.130 0.346 -35.168 1.00 94.69 250 ARG A CA 1
ATOM 1902 C C . ARG A 1 250 ? -0.863 1.835 -35.042 1.00 94.69 250 ARG A C 1
ATOM 1904 O O . ARG A 1 250 ? -0.988 2.586 -36.010 1.00 94.69 250 ARG A O 1
ATOM 1911 N N . ASN A 1 251 ? -0.444 2.264 -33.858 1.00 94.56 251 ASN A N 1
ATOM 1912 C CA . ASN A 1 251 ? 0.101 3.606 -33.702 1.00 94.56 251 ASN A CA 1
ATOM 1913 C C . ASN A 1 251 ? 1.531 3.685 -34.271 1.00 94.56 251 ASN A C 1
ATOM 1915 O O . ASN A 1 251 ? 2.183 2.668 -34.517 1.00 94.56 251 ASN A O 1
ATOM 1919 N N . SER A 1 252 ? 2.043 4.901 -34.462 1.00 90.44 252 SER A N 1
ATOM 1920 C CA . SER A 1 252 ? 3.373 5.134 -35.050 1.00 90.44 252 SER A CA 1
ATOM 1921 C C . SER A 1 252 ? 4.515 4.453 -34.282 1.00 90.44 252 SER A C 1
ATOM 1923 O O . SER A 1 252 ? 5.485 4.008 -34.892 1.00 90.44 252 SER A O 1
ATOM 1925 N N . VAL A 1 253 ? 4.372 4.319 -32.960 1.00 90.62 253 VAL A N 1
ATOM 1926 C CA . VAL A 1 253 ? 5.362 3.713 -32.051 1.00 90.62 253 VAL A CA 1
ATOM 1927 C C . VAL A 1 253 ? 5.224 2.183 -31.955 1.00 90.62 253 VAL A C 1
ATOM 1929 O O . VAL A 1 253 ? 6.136 1.510 -31.488 1.00 90.62 253 VAL A O 1
ATOM 1932 N N . SER A 1 254 ? 4.138 1.595 -32.467 1.00 91.00 254 SER A N 1
ATOM 1933 C CA . SER A 1 254 ? 3.855 0.145 -32.440 1.00 91.00 254 SER A CA 1
ATOM 1934 C C . SER A 1 254 ? 3.710 -0.475 -31.048 1.00 91.00 254 SER A C 1
ATOM 1936 O O . SER A 1 254 ? 3.951 -1.663 -30.873 1.00 91.00 254 SER A O 1
ATOM 1938 N N . ASN A 1 255 ? 3.318 0.296 -30.039 1.00 93.00 255 ASN A N 1
ATOM 1939 C CA . ASN A 1 255 ? 2.984 -0.244 -28.717 1.00 93.00 255 ASN A CA 1
ATOM 1940 C C . ASN A 1 255 ? 1.473 -0.444 -28.523 1.00 93.00 255 ASN A C 1
ATOM 1942 O O . ASN A 1 255 ? 1.065 -1.110 -27.574 1.00 93.00 255 ASN A O 1
ATOM 1946 N N . TRP A 1 256 ? 0.651 0.079 -29.435 1.00 95.81 256 TRP A N 1
ATOM 1947 C CA . TRP A 1 256 ? -0.798 -0.102 -29.446 1.00 95.81 256 TRP A CA 1
ATOM 1948 C C . TRP A 1 256 ? -1.282 -0.536 -30.823 1.00 95.81 256 TRP A C 1
ATOM 1950 O O . TRP A 1 256 ? -0.806 -0.039 -31.848 1.00 95.81 256 TRP A O 1
ATOM 1960 N N . VAL A 1 257 ? -2.276 -1.416 -30.826 1.00 95.88 257 VAL A N 1
ATOM 1961 C CA . VAL A 1 257 ? -2.979 -1.875 -32.023 1.00 95.88 257 VAL A CA 1
ATOM 1962 C C . VAL A 1 257 ? -4.470 -1.621 -31.888 1.00 95.88 257 VAL A C 1
ATOM 1964 O O . VAL A 1 257 ? -5.046 -1.784 -30.810 1.00 95.88 257 VAL A O 1
ATOM 1967 N N . LYS A 1 258 ? -5.098 -1.212 -32.986 1.00 94.94 258 LYS A N 1
ATOM 1968 C CA . LYS A 1 258 ? -6.546 -1.136 -33.097 1.00 94.94 258 LYS A CA 1
ATOM 1969 C C . LYS A 1 258 ? -7.056 -2.498 -33.517 1.00 94.94 258 LYS A C 1
ATOM 1971 O O . LYS A 1 258 ? -6.652 -3.042 -34.548 1.00 94.94 258 LYS A O 1
ATOM 1976 N N . VAL A 1 259 ? -7.940 -3.033 -32.699 1.00 94.94 259 VAL A N 1
ATOM 1977 C CA . VAL A 1 259 ? -8.494 -4.364 -32.858 1.00 94.94 259 VAL A CA 1
ATOM 1978 C C . VAL A 1 259 ? -10.008 -4.311 -32.964 1.00 94.94 259 VAL A C 1
ATOM 1980 O O . VAL A 1 259 ? -10.646 -3.382 -32.465 1.00 94.94 259 VAL A O 1
ATOM 1983 N N . GLN A 1 260 ? -10.577 -5.341 -33.575 1.00 91.88 260 GLN A N 1
ATOM 1984 C CA . GLN A 1 260 ? -11.985 -5.685 -33.425 1.00 91.88 260 GLN A CA 1
ATOM 1985 C C . GLN A 1 260 ? -12.077 -6.892 -32.505 1.00 91.88 260 GLN A C 1
ATOM 1987 O O . GLN A 1 260 ? -11.457 -7.925 -32.769 1.00 91.88 260 GLN A O 1
ATOM 1992 N N . VAL A 1 261 ? -12.882 -6.765 -31.454 1.00 88.69 261 VAL A N 1
ATOM 1993 C CA . VAL A 1 261 ? -13.256 -7.887 -30.593 1.00 88.69 261 VAL A CA 1
ATOM 1994 C C . VAL A 1 261 ? -14.769 -8.012 -30.639 1.00 88.69 261 VAL A C 1
ATOM 1996 O O . VAL A 1 261 ? -15.494 -7.095 -30.250 1.00 88.69 261 VAL A O 1
ATOM 1999 N N . SER A 1 262 ? -15.265 -9.134 -31.162 1.00 84.50 262 SER A N 1
ATOM 2000 C CA . SER A 1 262 ? -16.693 -9.314 -31.462 1.00 84.50 262 SER A CA 1
ATOM 2001 C C . SER A 1 262 ? -17.243 -8.170 -32.344 1.00 84.50 262 SER A C 1
ATOM 2003 O O . SER A 1 262 ? -16.835 -8.023 -33.496 1.00 84.50 262 SER A O 1
ATOM 2005 N N . SER A 1 263 ? -18.151 -7.335 -31.827 1.00 85.00 263 SER A N 1
ATOM 2006 C CA . SER A 1 263 ? -18.752 -6.202 -32.545 1.00 85.00 263 SER A CA 1
ATOM 2007 C C . SER A 1 263 ? -18.157 -4.838 -32.173 1.00 85.00 263 SER A C 1
ATOM 2009 O O . SER A 1 263 ? -18.644 -3.823 -32.668 1.00 85.00 263 SER A O 1
ATOM 2011 N N . GLN A 1 264 ? -17.133 -4.785 -31.315 1.00 85.75 264 GLN A N 1
ATOM 2012 C CA . GLN A 1 264 ? -16.581 -3.533 -30.802 1.00 85.75 264 GLN A CA 1
ATOM 2013 C C . GLN A 1 264 ? -15.133 -3.322 -31.257 1.00 85.75 264 GLN A C 1
ATOM 2015 O O . GLN A 1 264 ? -14.269 -4.172 -31.035 1.00 85.75 264 GLN A O 1
ATOM 2020 N N . SER A 1 265 ? -14.868 -2.162 -31.866 1.00 92.56 265 SER A N 1
ATOM 2021 C CA . SER A 1 265 ? -13.516 -1.734 -32.234 1.00 92.56 265 SER A CA 1
ATOM 2022 C C . SER A 1 265 ? -12.899 -0.887 -31.130 1.00 92.56 265 SER A C 1
ATOM 2024 O O . SER A 1 265 ? -13.564 -0.018 -30.564 1.00 92.56 265 SER A O 1
ATOM 2026 N N . GLY A 1 266 ? -11.611 -1.073 -30.868 1.00 93.50 266 GLY A N 1
ATOM 2027 C CA . GLY A 1 266 ? -10.874 -0.234 -29.931 1.00 93.50 266 GLY A CA 1
ATOM 2028 C C . GLY A 1 266 ? -9.387 -0.537 -29.917 1.00 93.50 266 GLY A C 1
ATOM 2029 O O . GLY A 1 266 ? -8.900 -1.371 -30.670 1.00 93.50 266 GLY A O 1
ATOM 2030 N N . TRP A 1 267 ? -8.658 0.156 -29.058 1.00 95.88 267 TRP A N 1
ATOM 2031 C CA . TRP A 1 267 ? -7.213 0.045 -28.948 1.00 95.88 267 TRP A CA 1
ATOM 2032 C C . TRP A 1 267 ? -6.815 -0.849 -27.780 1.00 95.88 267 TRP A C 1
ATOM 2034 O O . TRP A 1 267 ? -7.303 -0.679 -26.659 1.00 95.88 267 TRP A O 1
ATOM 2044 N N . LEU A 1 268 ? -5.897 -1.775 -28.049 1.00 95.88 268 LEU A N 1
ATOM 2045 C CA . LEU A 1 268 ? -5.248 -2.629 -27.060 1.00 95.88 268 LEU A CA 1
ATOM 2046 C C . LEU A 1 268 ? -3.737 -2.428 -27.104 1.00 95.88 268 LEU A C 1
ATOM 2048 O O . LEU A 1 268 ? -3.141 -2.226 -28.164 1.00 95.88 268 LEU A O 1
ATOM 2052 N N . SER A 1 269 ? -3.115 -2.490 -25.929 1.00 95.94 269 SER A N 1
ATOM 2053 C CA . SER A 1 269 ? -1.659 -2.505 -25.835 1.00 95.94 269 SER A CA 1
ATOM 2054 C C . SER A 1 269 ? -1.145 -3.832 -26.379 1.00 95.94 269 SER A C 1
ATOM 2056 O O . SER A 1 269 ? -1.650 -4.892 -26.006 1.00 95.94 269 SER A O 1
ATOM 2058 N N . VAL A 1 270 ? -0.106 -3.774 -27.212 1.00 93.62 270 VAL A N 1
ATOM 2059 C CA . VAL A 1 270 ? 0.560 -4.960 -27.772 1.00 93.62 270 VAL A CA 1
ATOM 2060 C C . VAL A 1 270 ? 1.063 -5.884 -26.661 1.00 93.62 270 VAL A C 1
ATOM 2062 O O . VAL A 1 270 ? 1.031 -7.097 -26.809 1.00 93.62 270 VAL A O 1
ATOM 2065 N N . SER A 1 271 ? 1.434 -5.329 -25.503 1.00 92.88 271 SER A N 1
ATOM 2066 C CA . SER A 1 271 ? 1.870 -6.099 -24.331 1.00 92.88 271 SER A CA 1
ATOM 2067 C C . SER A 1 271 ? 0.790 -6.998 -23.712 1.00 92.88 271 SER A C 1
ATOM 2069 O O . SER A 1 271 ? 1.094 -7.740 -22.786 1.00 92.88 271 SER A O 1
ATOM 2071 N N . LEU A 1 272 ? -0.474 -6.860 -24.125 1.00 91.56 272 LEU A N 1
ATOM 2072 C CA . LEU A 1 272 ? -1.604 -7.657 -23.635 1.00 91.56 272 LEU A CA 1
ATOM 2073 C C . LEU A 1 272 ? -1.976 -8.793 -24.600 1.00 91.56 272 LEU A C 1
ATOM 2075 O O . LEU A 1 272 ? -2.913 -9.542 -24.319 1.00 91.56 272 LEU A O 1
ATOM 2079 N N . LEU A 1 273 ? -1.287 -8.880 -25.742 1.00 93.50 273 LEU A N 1
ATOM 2080 C CA . LEU A 1 273 ? -1.626 -9.747 -26.861 1.00 93.50 273 LEU A CA 1
ATOM 2081 C C . LEU A 1 273 ? -0.475 -10.699 -27.187 1.00 93.50 273 LEU A C 1
ATOM 2083 O O . LEU A 1 273 ? 0.689 -10.305 -27.228 1.00 93.50 273 LEU A O 1
ATOM 2087 N N . GLU A 1 274 ? -0.833 -11.929 -27.522 1.00 94.75 274 GLU A N 1
ATOM 2088 C CA . GLU A 1 274 ? 0.001 -12.855 -28.271 1.00 94.75 274 GLU A CA 1
ATOM 2089 C C . GLU A 1 274 ? -0.301 -12.661 -29.765 1.00 94.75 274 GLU A C 1
ATOM 2091 O O . GLU A 1 274 ? -1.389 -12.988 -30.241 1.00 94.75 274 GLU A O 1
ATOM 2096 N N . LEU A 1 275 ? 0.627 -12.039 -30.497 1.00 92.12 275 LEU A N 1
ATOM 2097 C CA . LEU A 1 275 ? 0.470 -11.725 -31.921 1.00 92.12 275 LEU A CA 1
ATOM 2098 C C . LEU A 1 275 ? 0.881 -12.915 -32.793 1.00 92.12 275 LEU A C 1
ATOM 2100 O O . LEU A 1 275 ? 2.016 -13.379 -32.714 1.00 92.12 275 LEU A O 1
ATOM 2104 N N . ASN A 1 276 ? -0.003 -13.319 -33.703 1.00 92.25 276 ASN A N 1
ATOM 2105 C CA . ASN A 1 276 ? 0.275 -14.335 -34.723 1.00 92.25 276 ASN A CA 1
ATOM 2106 C C . ASN A 1 276 ? 0.718 -13.727 -36.064 1.00 92.25 276 ASN A C 1
ATOM 2108 O O . ASN A 1 276 ? 1.093 -14.450 -36.987 1.00 92.25 276 ASN A O 1
ATOM 2112 N N . ILE A 1 277 ? 0.686 -12.395 -36.175 1.00 90.31 277 ILE A N 1
ATOM 2113 C CA . ILE A 1 277 ? 1.127 -11.636 -37.348 1.00 90.31 277 ILE A CA 1
ATOM 2114 C C . ILE A 1 277 ? 2.338 -10.751 -37.018 1.00 90.31 277 ILE A C 1
ATOM 2116 O O . ILE A 1 277 ? 2.462 -10.244 -35.898 1.00 90.31 277 ILE A O 1
ATOM 2120 N N . PRO A 1 278 ? 3.242 -10.498 -37.983 1.00 90.50 278 PRO A N 1
ATOM 2121 C CA . PRO A 1 278 ? 4.353 -9.586 -37.765 1.00 90.50 278 PRO A CA 1
ATOM 2122 C C . PRO A 1 278 ? 3.828 -8.154 -37.631 1.00 90.50 278 PRO A C 1
ATOM 2124 O O . PRO A 1 278 ? 3.280 -7.595 -38.579 1.00 90.50 278 PRO A O 1
ATOM 2127 N N . LEU A 1 279 ? 4.050 -7.521 -36.478 1.00 88.69 279 LEU A N 1
ATOM 2128 C CA . LEU A 1 279 ? 3.545 -6.174 -36.176 1.00 88.69 279 LEU A CA 1
ATOM 2129 C C . LEU A 1 279 ? 3.991 -5.106 -37.195 1.00 88.69 279 LEU A C 1
ATOM 2131 O O . LEU A 1 279 ? 3.281 -4.134 -37.441 1.00 88.69 279 LEU A O 1
ATOM 2135 N N . ALA A 1 280 ? 5.145 -5.313 -37.835 1.00 88.88 280 ALA A N 1
ATOM 2136 C CA . ALA A 1 280 ? 5.648 -4.456 -38.907 1.00 88.88 280 ALA A CA 1
ATOM 2137 C C . ALA A 1 280 ? 4.758 -4.455 -40.166 1.00 88.88 280 ALA A C 1
ATOM 2139 O O . ALA A 1 280 ? 4.766 -3.471 -40.902 1.00 88.88 280 ALA A O 1
ATOM 2140 N N . SER A 1 281 ? 3.989 -5.525 -40.400 1.00 89.00 281 SER A N 1
ATOM 2141 C CA . SER A 1 281 ? 3.043 -5.629 -41.521 1.00 89.00 281 SER A CA 1
ATOM 2142 C C . SER A 1 281 ? 1.728 -4.884 -41.280 1.00 89.00 281 SER A C 1
ATOM 2144 O O . SER A 1 281 ? 0.999 -4.608 -42.229 1.00 89.00 281 SER A O 1
ATOM 2146 N N . VAL A 1 282 ? 1.436 -4.517 -40.027 1.00 92.00 282 VAL A N 1
ATOM 2147 C CA . VAL A 1 282 ? 0.228 -3.773 -39.663 1.00 92.00 282 VAL A CA 1
ATOM 2148 C C . VAL A 1 282 ? 0.392 -2.305 -40.059 1.00 92.00 282 VAL A C 1
ATOM 2150 O O . VAL A 1 282 ? 1.386 -1.656 -39.707 1.00 92.00 282 VAL A O 1
ATOM 2153 N N . ALA A 1 283 ? -0.598 -1.773 -40.779 1.00 92.56 283 ALA A N 1
ATOM 2154 C CA . ALA A 1 283 ? -0.604 -0.392 -41.249 1.00 92.56 283 ALA A CA 1
ATOM 2155 C C . ALA A 1 283 ? -0.646 0.610 -40.081 1.00 92.56 283 ALA A C 1
ATOM 2157 O O . ALA A 1 283 ? -1.303 0.382 -39.066 1.00 92.56 283 ALA A O 1
ATOM 2158 N N . VAL A 1 284 ? 0.044 1.744 -40.222 1.00 92.19 284 VAL A N 1
ATOM 2159 C CA . VAL A 1 284 ? 0.009 2.827 -39.226 1.00 92.19 284 VAL A CA 1
ATOM 2160 C C . VAL A 1 284 ? -1.252 3.665 -39.431 1.00 92.19 284 VAL A C 1
ATOM 2162 O O . VAL A 1 284 ? -1.496 4.146 -40.535 1.00 92.19 284 VAL A O 1
ATOM 2165 N N . GLU A 1 285 ? -2.042 3.871 -38.376 1.00 92.19 285 GLU A N 1
ATOM 2166 C CA . GLU A 1 285 ? -3.203 4.765 -38.431 1.00 92.19 285 GLU A CA 1
ATOM 2167 C C . GLU A 1 285 ? -2.756 6.224 -38.379 1.00 92.19 285 GLU A C 1
ATOM 2169 O O . GLU A 1 285 ? -2.095 6.657 -37.436 1.00 92.19 285 GLU A O 1
ATOM 2174 N N . THR A 1 286 ? -3.131 6.988 -39.402 1.00 86.81 286 THR A N 1
ATOM 2175 C CA . THR A 1 286 ? -2.768 8.405 -39.542 1.00 86.81 286 THR A CA 1
ATOM 2176 C C . THR A 1 286 ? -3.781 9.353 -38.900 1.00 86.81 286 THR A C 1
ATOM 2178 O O . THR A 1 286 ? -3.441 10.497 -38.619 1.00 86.81 286 THR A O 1
ATOM 2181 N N . ASN A 1 287 ? -4.998 8.877 -38.619 1.00 87.56 287 ASN A N 1
ATOM 2182 C CA . ASN A 1 287 ? -6.113 9.672 -38.096 1.00 87.56 287 ASN A CA 1
ATOM 2183 C C . ASN A 1 287 ? -6.528 9.206 -36.692 1.00 87.56 287 ASN A C 1
ATOM 2185 O O . ASN A 1 287 ? -7.673 8.816 -36.465 1.00 87.56 287 ASN A O 1
ATOM 2189 N N . ILE A 1 288 ? -5.590 9.215 -35.744 1.00 85.88 288 ILE A N 1
ATOM 2190 C CA . ILE A 1 288 ? -5.900 8.923 -34.341 1.00 85.88 288 ILE A CA 1
ATOM 2191 C C . ILE A 1 288 ? -6.571 10.170 -33.738 1.00 85.88 288 ILE A C 1
ATOM 2193 O O . ILE A 1 288 ? -5.995 11.257 -33.838 1.00 85.88 288 ILE A O 1
ATOM 2197 N N . PRO A 1 289 ? -7.771 10.055 -33.134 1.00 83.75 289 PRO A N 1
ATOM 2198 C CA . PRO A 1 289 ? -8.399 11.188 -32.467 1.00 83.75 289 PRO A CA 1
ATOM 2199 C C . PRO A 1 289 ? -7.468 11.706 -31.374 1.00 83.75 289 PRO A C 1
ATOM 2201 O O . PRO A 1 289 ? -6.822 10.916 -30.691 1.00 83.75 289 PRO A O 1
ATOM 2204 N N . LEU A 1 290 ? -7.397 13.027 -31.199 1.00 80.69 290 LEU A N 1
ATOM 2205 C CA . LEU A 1 290 ? -6.684 13.593 -30.057 1.00 80.69 290 LEU A CA 1
ATOM 2206 C C . LEU A 1 290 ? -7.260 12.971 -28.774 1.00 80.69 290 LEU A C 1
ATOM 2208 O O . LEU A 1 290 ? -8.484 12.788 -28.702 1.00 80.69 290 LEU A O 1
ATOM 2212 N N . PRO A 1 291 ? -6.415 12.620 -27.786 1.00 81.75 291 PRO A N 1
ATOM 2213 C CA . PRO A 1 291 ? -6.916 12.129 -26.512 1.00 81.75 291 PRO A CA 1
ATOM 2214 C C . PRO A 1 291 ? -7.933 13.131 -25.978 1.00 81.75 291 PRO A C 1
ATOM 2216 O O . PRO A 1 291 ? -7.757 14.331 -26.229 1.00 81.75 291 PRO A O 1
ATOM 2219 N N . PRO A 1 292 ? -9.004 12.667 -25.301 1.00 78.69 292 PRO A N 1
ATOM 2220 C CA . PRO A 1 292 ? -9.977 13.580 -24.731 1.00 78.69 292 PRO A CA 1
ATOM 2221 C C . PRO A 1 292 ? -9.183 14.605 -23.937 1.00 78.69 292 PRO A C 1
ATOM 2223 O O . PRO A 1 292 ? -8.457 14.234 -23.012 1.00 78.69 292 PRO A O 1
ATOM 2226 N N . THR A 1 293 ? -9.229 15.872 -24.375 1.00 58.94 293 THR A N 1
ATOM 2227 C CA . THR A 1 293 ? -8.574 16.959 -23.656 1.00 58.94 293 THR A CA 1
ATOM 2228 C C . THR A 1 293 ? -9.041 16.777 -22.228 1.00 58.94 293 THR A C 1
ATOM 2230 O O . THR A 1 293 ? -10.266 16.797 -22.040 1.00 58.94 293 THR A O 1
ATOM 2233 N N . PRO A 1 294 ? -8.142 16.510 -21.254 1.00 54.12 294 PRO A N 1
ATOM 2234 C CA . PRO A 1 294 ? -8.566 16.398 -19.875 1.00 54.12 294 PRO A CA 1
ATOM 2235 C C . PRO A 1 294 ? -9.377 17.652 -19.659 1.00 54.12 294 PRO A C 1
ATOM 2237 O O . PRO A 1 294 ? -8.856 18.745 -19.906 1.00 54.12 294 PRO A O 1
ATOM 2240 N N . SER A 1 295 ? -10.678 17.496 -19.388 1.00 41.56 295 SER A N 1
ATOM 2241 C CA . SER A 1 295 ? -11.531 18.644 -19.136 1.00 41.56 295 SER A CA 1
ATOM 2242 C C . SER A 1 295 ? -10.739 19.443 -18.126 1.00 41.56 295 SER A C 1
ATOM 2244 O O . SER A 1 295 ? -10.421 18.881 -17.072 1.00 41.56 295 SER A O 1
ATOM 2246 N N . MET A 1 296 ? -10.276 20.648 -18.513 1.00 36.34 296 MET A N 1
ATOM 2247 C CA . MET A 1 296 ? -9.523 21.517 -17.609 1.00 36.34 296 MET A CA 1
ATOM 2248 C C . MET A 1 296 ? -10.258 21.394 -16.295 1.00 36.34 296 MET A C 1
ATOM 2250 O O . MET A 1 296 ? -11.482 21.569 -16.338 1.00 36.34 296 MET A O 1
ATOM 2254 N N . PRO A 1 297 ? -9.596 20.975 -15.203 1.00 39.25 297 PRO A N 1
ATOM 2255 C CA . PRO A 1 297 ? -10.311 20.741 -13.970 1.00 39.25 297 PRO A CA 1
ATOM 2256 C C . PRO A 1 297 ? -11.116 22.005 -13.734 1.00 39.25 297 PRO A C 1
ATOM 2258 O O . PRO A 1 297 ? -10.527 23.082 -13.618 1.00 39.25 297 PRO A O 1
ATOM 2261 N N . THR A 1 298 ? -12.447 21.892 -13.817 1.00 43.56 298 THR A N 1
ATOM 2262 C CA . THR A 1 298 ? -13.372 22.951 -13.437 1.00 43.56 298 THR A CA 1
ATOM 2263 C C . THR A 1 298 ? -12.832 23.442 -12.121 1.00 43.56 298 THR A C 1
ATOM 2265 O O . THR A 1 298 ? -12.821 22.621 -11.207 1.00 43.56 298 THR A O 1
ATOM 2268 N N . ALA A 1 299 ? -12.249 24.656 -12.129 1.00 33.81 299 ALA A N 1
ATOM 2269 C CA . ALA A 1 299 ? -11.211 25.108 -11.203 1.00 33.81 299 ALA A CA 1
ATOM 2270 C C . ALA A 1 299 ? -11.064 24.143 -10.033 1.00 33.81 299 ALA A C 1
ATOM 2272 O O . ALA A 1 299 ? -11.931 24.175 -9.159 1.00 33.81 299 ALA A O 1
ATOM 2273 N N . THR A 1 300 ? -10.057 23.249 -10.063 1.00 39.34 300 THR A N 1
ATOM 2274 C CA . THR A 1 300 ? -9.725 22.400 -8.908 1.00 39.34 300 THR A CA 1
ATOM 2275 C C . THR A 1 300 ? -9.908 23.294 -7.697 1.00 39.34 300 THR A C 1
ATOM 2277 O O . THR A 1 300 ? -9.180 24.291 -7.631 1.00 39.34 300 THR A O 1
ATOM 2280 N N . PRO A 1 301 ? -10.901 23.068 -6.811 1.00 42.22 301 PRO A N 1
ATOM 2281 C CA . PRO A 1 301 ? -10.979 23.888 -5.628 1.00 42.22 301 PRO A CA 1
ATOM 2282 C C . PRO A 1 301 ? -9.624 23.672 -4.983 1.00 42.22 301 PRO A C 1
ATOM 2284 O O . PRO A 1 301 ? -9.260 22.535 -4.668 1.00 42.22 301 PRO A O 1
ATOM 2287 N N . THR A 1 302 ? -8.834 24.745 -4.919 1.00 43.44 302 THR A N 1
ATOM 2288 C CA . THR A 1 302 ? -7.595 24.824 -4.156 1.00 43.44 302 THR A CA 1
ATOM 2289 C C . THR A 1 302 ? -7.823 23.978 -2.915 1.00 43.44 302 THR A C 1
ATOM 2291 O O . THR A 1 302 ? -8.879 24.205 -2.310 1.00 43.44 302 THR A O 1
ATOM 2294 N N . PRO A 1 303 ? -6.970 22.979 -2.584 1.00 46.06 303 PRO A N 1
ATOM 2295 C CA . PRO A 1 303 ? -7.231 22.045 -1.493 1.00 46.06 303 PRO A CA 1
ATOM 2296 C C . PRO A 1 303 ? -7.801 22.845 -0.341 1.00 46.06 303 PRO A C 1
ATOM 2298 O O . PRO A 1 303 ? -7.117 23.748 0.144 1.00 46.06 303 PRO A O 1
ATOM 2301 N N . LYS A 1 304 ? -9.100 22.654 -0.060 1.00 58.72 304 LYS A N 1
ATOM 2302 C CA . LYS A 1 304 ? -9.857 23.558 0.806 1.00 58.72 304 LYS A CA 1
ATOM 2303 C C . LYS A 1 304 ? -9.134 23.453 2.135 1.00 58.72 304 LYS A C 1
ATOM 2305 O O . LYS A 1 304 ? -9.202 22.412 2.785 1.00 58.72 304 LYS A O 1
ATOM 2310 N N . ALA A 1 305 ? -8.307 24.450 2.439 1.00 68.69 305 ALA A N 1
ATOM 2311 C CA . ALA A 1 305 ? -7.432 24.376 3.587 1.00 68.69 305 ALA A CA 1
ATOM 2312 C C . ALA A 1 305 ? -8.328 24.203 4.814 1.00 68.69 305 ALA A C 1
ATOM 2314 O O . ALA A 1 305 ? -9.475 24.680 4.842 1.00 68.69 305 ALA A O 1
ATOM 2315 N N . CYS A 1 306 ? -7.840 23.470 5.809 1.00 72.44 306 CYS A N 1
ATOM 2316 C CA . CYS A 1 306 ? -8.569 23.362 7.060 1.00 72.44 306 CYS A CA 1
ATOM 2317 C C . CYS A 1 306 ? -8.845 24.780 7.597 1.00 72.44 306 CYS A C 1
ATOM 2319 O O . CYS A 1 306 ? -7.974 25.648 7.476 1.00 72.44 306 CYS A O 1
ATOM 2321 N N . PRO A 1 307 ? -10.042 25.052 8.151 1.00 75.88 307 PRO A N 1
ATOM 2322 C CA . PRO A 1 307 ? -10.338 26.360 8.729 1.00 75.88 307 PRO A CA 1
ATOM 2323 C C . PRO A 1 307 ? -9.311 26.728 9.819 1.00 75.88 307 PRO A C 1
ATOM 2325 O O . PRO A 1 307 ? -8.710 25.830 10.410 1.00 75.88 307 PRO A O 1
ATOM 2328 N N . PRO A 1 308 ? -9.096 28.023 10.114 1.00 70.12 308 PRO A N 1
ATOM 2329 C CA . PRO A 1 308 ? -8.188 28.460 11.171 1.00 70.12 308 PRO A CA 1
ATOM 2330 C C . PRO A 1 308 ? -8.767 28.047 12.535 1.00 70.12 308 PRO A C 1
ATOM 2332 O O . PRO A 1 308 ? -9.590 28.755 13.101 1.00 70.12 308 PRO A O 1
ATOM 2335 N N . SER A 1 309 ? -8.339 26.893 13.057 1.00 76.25 309 SER A N 1
ATOM 2336 C CA . SER A 1 309 ? -8.908 26.137 14.203 1.00 76.25 309 SER A CA 1
ATOM 2337 C C . SER A 1 309 ? -9.937 25.066 13.809 1.00 76.25 309 SER A C 1
ATOM 2339 O O . SER A 1 309 ? -11.110 25.159 14.177 1.00 76.25 309 SER A O 1
ATOM 2341 N N . PRO A 1 310 ? -9.519 24.020 13.078 1.00 78.00 310 PRO A N 1
ATOM 2342 C CA . PRO A 1 310 ? -10.414 22.939 12.699 1.00 78.00 310 PRO A CA 1
ATOM 2343 C C . PRO A 1 310 ? -10.670 21.970 13.860 1.00 78.00 310 PRO A C 1
ATOM 2345 O O . PRO A 1 310 ? -9.814 21.762 14.727 1.00 78.00 310 PRO A O 1
ATOM 2348 N N . ALA A 1 311 ? -11.817 21.294 13.805 1.00 79.06 311 ALA A N 1
ATOM 2349 C CA . ALA A 1 311 ? -11.979 19.994 14.437 1.00 79.06 311 ALA A CA 1
ATOM 2350 C C . ALA A 1 311 ? -11.261 18.957 13.563 1.00 79.06 311 ALA A C 1
ATOM 2352 O O . ALA A 1 311 ? -11.577 18.836 12.377 1.00 79.06 311 ALA A O 1
ATOM 2353 N N . LEU A 1 312 ? -10.282 18.238 14.122 1.00 78.12 312 LEU A N 1
ATOM 2354 C CA . LEU A 1 312 ? -9.598 17.146 13.428 1.00 78.12 312 LEU A CA 1
ATOM 2355 C C . LEU A 1 312 ? -10.233 15.826 13.860 1.00 78.12 312 LEU A C 1
ATOM 2357 O O . LEU A 1 312 ? -10.388 15.550 15.053 1.00 78.12 312 LEU A O 1
ATOM 2361 N N . VAL A 1 313 ? -10.635 15.016 12.889 1.00 77.38 313 VAL A N 1
ATOM 2362 C CA . VAL A 1 313 ? -11.362 13.773 13.145 1.00 77.38 313 VAL A CA 1
ATOM 2363 C C . VAL A 1 313 ? -10.749 12.647 12.331 1.00 77.38 313 VAL A C 1
ATOM 2365 O O . VAL A 1 313 ? -10.610 12.759 11.115 1.00 77.38 313 VAL A O 1
ATOM 2368 N N . GLU A 1 314 ? -10.406 11.549 13.002 1.00 79.56 314 GLU A N 1
ATOM 2369 C CA . GLU A 1 314 ? -10.074 10.286 12.341 1.00 79.56 314 GLU A CA 1
ATOM 2370 C C . GLU A 1 314 ? -11.328 9.407 12.328 1.00 79.56 314 GLU A C 1
ATOM 2372 O O . GLU A 1 314 ? -11.855 9.001 13.371 1.00 79.56 314 GLU A O 1
ATOM 2377 N N . LEU A 1 315 ? -11.809 9.102 11.128 1.00 81.94 315 LEU A N 1
ATOM 2378 C CA . LEU A 1 315 ? -12.867 8.131 10.896 1.00 81.94 315 LEU A CA 1
ATOM 2379 C C . LEU A 1 315 ? -12.232 6.754 10.694 1.00 81.94 315 LEU A C 1
ATOM 2381 O O . LEU A 1 315 ? -11.496 6.552 9.732 1.00 81.94 315 LEU A O 1
ATOM 2385 N N . ASP A 1 316 ? -12.529 5.800 11.574 1.00 77.56 316 ASP A N 1
ATOM 2386 C CA . ASP A 1 316 ? -12.017 4.424 11.502 1.00 77.56 316 ASP A CA 1
ATOM 2387 C C . ASP A 1 316 ? -13.142 3.469 11.075 1.00 77.56 316 ASP A C 1
ATOM 2389 O O . ASP A 1 316 ? -14.006 3.093 11.874 1.00 77.56 316 ASP A O 1
ATOM 2393 N N . ASN A 1 317 ? -13.150 3.076 9.797 1.00 82.88 317 ASN A N 1
ATOM 2394 C CA . ASN A 1 317 ? -14.082 2.078 9.289 1.00 82.88 317 ASN A CA 1
ATOM 2395 C C . ASN A 1 317 ? -13.468 0.678 9.381 1.00 82.88 317 ASN A C 1
ATOM 2397 O O . ASN A 1 317 ? -12.723 0.247 8.504 1.00 82.88 317 ASN A O 1
ATOM 2401 N N . ARG A 1 318 ? -13.859 -0.072 10.413 1.00 75.88 318 ARG A N 1
ATOM 2402 C CA . ARG A 1 318 ? -13.450 -1.474 10.622 1.00 75.88 318 ARG A CA 1
ATOM 2403 C C . ARG A 1 318 ? -14.401 -2.503 10.012 1.00 75.88 318 ARG A C 1
ATOM 2405 O O . ARG A 1 318 ? -14.291 -3.690 10.313 1.00 75.88 318 ARG A O 1
ATOM 2412 N N . LEU A 1 319 ? -15.374 -2.063 9.221 1.00 74.50 319 LEU A N 1
ATOM 2413 C CA . LEU A 1 319 ? -16.301 -2.959 8.543 1.00 74.50 319 LEU A CA 1
ATOM 2414 C C . LEU A 1 319 ? -15.672 -3.470 7.249 1.00 74.50 319 LEU A C 1
ATOM 2416 O O . LEU A 1 319 ? -14.871 -2.792 6.604 1.00 74.50 319 LEU A O 1
ATOM 2420 N N . SER A 1 320 ? -16.102 -4.654 6.823 1.00 79.19 320 SER A N 1
ATOM 2421 C CA . SER A 1 320 ? -15.770 -5.217 5.511 1.00 79.19 320 SER A CA 1
ATOM 2422 C C . SER A 1 320 ? -16.465 -4.497 4.347 1.00 79.19 320 SER A C 1
ATOM 2424 O O . SER A 1 320 ? -16.216 -4.834 3.197 1.00 79.19 320 SER A O 1
ATOM 2426 N N . SER A 1 321 ? -17.312 -3.502 4.629 1.00 82.50 321 SER A N 1
ATOM 2427 C CA . SER A 1 321 ? -18.053 -2.705 3.646 1.00 82.50 321 SER A CA 1
ATOM 2428 C C . SER A 1 321 ? -17.727 -1.218 3.776 1.00 82.50 321 SER A C 1
ATOM 2430 O O . SER A 1 321 ? -17.320 -0.748 4.840 1.00 82.50 321 SER A O 1
ATOM 2432 N N . ALA A 1 322 ? -17.901 -0.465 2.689 1.00 84.44 322 ALA A N 1
ATOM 2433 C CA . ALA A 1 322 ? -17.686 0.979 2.698 1.00 84.44 322 ALA A CA 1
ATOM 2434 C C . ALA A 1 322 ? -18.759 1.689 3.539 1.00 84.44 322 ALA A C 1
ATOM 2436 O O . ALA A 1 322 ? -19.955 1.447 3.368 1.00 84.44 322 ALA A O 1
ATOM 2437 N N . LEU A 1 323 ? -18.318 2.595 4.408 1.00 86.06 323 LEU A N 1
ATOM 2438 C CA . LEU A 1 323 ? -19.169 3.442 5.232 1.00 86.06 323 LEU A CA 1
ATOM 2439 C C . LEU A 1 323 ? -19.386 4.774 4.516 1.00 86.06 323 LEU A C 1
ATOM 2441 O O . LEU A 1 323 ? -18.426 5.453 4.161 1.00 86.06 323 LEU A O 1
ATOM 2445 N N . THR A 1 324 ? -20.643 5.154 4.312 1.00 89.44 324 THR A N 1
ATOM 2446 C CA . THR A 1 324 ? -21.002 6.503 3.865 1.00 89.44 324 THR A CA 1
ATOM 2447 C C . THR A 1 324 ? -21.527 7.282 5.052 1.00 89.44 324 THR A C 1
ATOM 2449 O O . THR A 1 324 ? -22.510 6.880 5.668 1.00 89.44 324 THR A O 1
ATOM 2452 N N . LEU A 1 325 ? -20.890 8.403 5.348 1.00 89.12 325 LEU A N 1
ATOM 2453 C CA . LEU A 1 325 ? -21.270 9.286 6.430 1.00 89.12 325 LEU A CA 1
ATOM 2454 C C . LEU A 1 325 ? -21.763 10.609 5.845 1.00 89.12 325 LEU A C 1
ATOM 2456 O O . LEU A 1 325 ? -21.064 11.255 5.068 1.00 89.12 325 LEU A O 1
ATOM 2460 N N . ILE A 1 326 ? -22.987 10.976 6.200 1.00 90.19 326 ILE A N 1
ATOM 2461 C CA . ILE A 1 326 ? -23.625 12.239 5.831 1.00 90.19 326 ILE A CA 1
ATOM 2462 C C . ILE A 1 326 ? -23.699 13.066 7.107 1.00 90.19 326 ILE A C 1
ATOM 2464 O O . ILE A 1 326 ? -24.272 12.593 8.092 1.00 90.19 326 ILE A O 1
ATOM 2468 N N . MET A 1 327 ? -23.091 14.249 7.107 1.00 89.38 327 MET A N 1
ATOM 2469 C CA . MET A 1 327 ? -23.053 15.149 8.256 1.00 89.38 327 MET A CA 1
ATOM 2470 C C . MET A 1 327 ? -23.705 16.480 7.900 1.00 89.38 327 MET A C 1
ATOM 2472 O O . MET A 1 327 ? -23.422 17.034 6.838 1.00 89.38 327 MET A O 1
ATOM 2476 N N . SER A 1 328 ? -24.551 16.976 8.803 1.00 91.50 328 SER A N 1
ATOM 2477 C CA . SER A 1 328 ? -25.218 18.272 8.663 1.00 91.50 328 SER A CA 1
ATOM 2478 C C . SER A 1 328 ? -25.081 19.100 9.937 1.00 91.50 328 SER A C 1
ATOM 2480 O O . SER A 1 328 ? -25.372 18.600 11.032 1.00 91.50 328 SER A O 1
ATOM 2482 N N . GLY A 1 329 ? -24.622 20.345 9.806 1.00 90.19 329 GLY A N 1
ATOM 2483 C CA . GLY A 1 329 ? -24.233 21.198 10.933 1.00 90.19 329 GLY A CA 1
ATOM 2484 C C . GLY A 1 329 ? -23.594 22.523 10.484 1.00 90.19 329 GLY A C 1
ATOM 2485 O O . GLY A 1 329 ? -24.092 23.143 9.552 1.00 90.19 329 GLY A O 1
ATOM 2486 N N . PRO A 1 330 ? -22.509 22.986 11.138 1.00 85.06 330 PRO A N 1
ATOM 2487 C CA . PRO A 1 330 ? -21.758 24.174 10.712 1.00 85.06 330 PRO A CA 1
ATOM 2488 C C . PRO A 1 330 ? -21.201 24.112 9.278 1.00 85.06 330 PRO A C 1
ATOM 2490 O O . PRO A 1 330 ? -21.131 25.139 8.610 1.00 85.06 330 PRO A O 1
ATOM 2493 N N . ASP A 1 331 ? -20.800 22.925 8.813 1.00 84.31 331 ASP A N 1
ATOM 2494 C CA . ASP A 1 331 ? -20.445 22.633 7.419 1.00 84.31 331 ASP A CA 1
ATOM 2495 C C . ASP A 1 331 ? -21.197 21.364 6.976 1.00 84.31 331 ASP A C 1
ATOM 2497 O O . ASP A 1 331 ? -21.102 20.333 7.632 1.00 84.31 331 ASP A O 1
ATOM 2501 N N . ASP A 1 332 ? -21.878 21.365 5.837 1.00 85.75 332 ASP A N 1
ATOM 2502 C CA . ASP A 1 332 ? -22.502 20.132 5.338 1.00 85.75 332 ASP A CA 1
ATOM 2503 C C . ASP A 1 332 ? -21.524 19.346 4.460 1.00 85.75 332 ASP A C 1
ATOM 2505 O O . ASP A 1 332 ? -20.895 19.900 3.553 1.00 85.75 332 ASP A O 1
ATOM 2509 N N . PHE A 1 333 ? -21.387 18.041 4.713 1.00 86.62 333 PHE A N 1
ATOM 2510 C CA . PHE A 1 333 ? -20.510 17.184 3.915 1.00 86.62 333 PHE A CA 1
ATOM 2511 C C . PHE A 1 333 ? -20.936 15.716 3.894 1.00 86.62 333 PHE A C 1
ATOM 2513 O O . PHE A 1 333 ? -21.598 15.192 4.795 1.00 86.62 333 PHE A O 1
ATOM 2520 N N . ARG A 1 334 ? -20.505 15.026 2.836 1.00 89.19 334 ARG A N 1
ATOM 2521 C CA . ARG A 1 334 ? -20.683 13.587 2.660 1.00 89.19 334 ARG A CA 1
ATOM 2522 C C . ARG A 1 334 ? -19.331 12.950 2.408 1.00 89.19 334 ARG A C 1
ATOM 2524 O O . ARG A 1 334 ? -18.706 13.220 1.392 1.00 89.19 334 ARG A O 1
ATOM 2531 N N . VAL A 1 335 ? -18.942 12.034 3.283 1.00 89.19 335 VAL A N 1
ATOM 2532 C CA . VAL A 1 335 ? -17.651 11.354 3.210 1.00 89.19 335 VAL A CA 1
ATOM 2533 C C . VAL A 1 335 ? -17.840 9.846 3.081 1.00 89.19 335 VAL A C 1
ATOM 2535 O O . VAL A 1 335 ? -18.701 9.243 3.728 1.00 89.19 335 VAL A O 1
ATOM 2538 N N . ARG A 1 336 ? -17.043 9.218 2.214 1.00 90.12 336 ARG A N 1
ATOM 2539 C CA . ARG A 1 336 ? -17.026 7.763 2.030 1.00 90.12 336 ARG A CA 1
ATOM 2540 C C . ARG A 1 336 ? -15.723 7.204 2.582 1.00 90.12 336 ARG A C 1
ATOM 2542 O O . ARG A 1 336 ? -14.655 7.513 2.070 1.00 90.12 336 ARG A O 1
ATOM 2549 N N . VAL A 1 337 ? -15.823 6.339 3.584 1.00 86.62 337 VAL A N 1
ATOM 2550 C CA . VAL A 1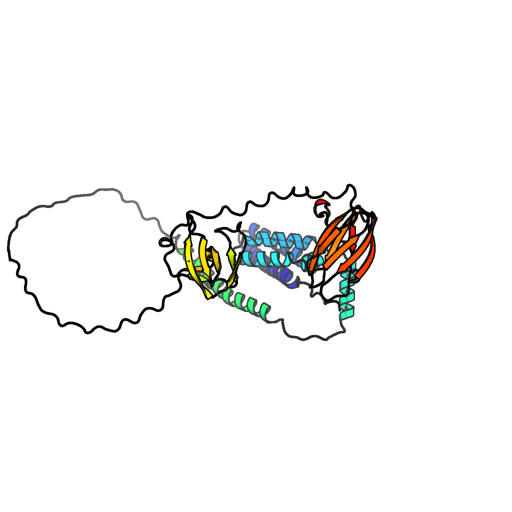 337 ? -14.680 5.661 4.197 1.00 86.62 337 VAL A CA 1
ATOM 2551 C C . VAL A 1 337 ? -14.633 4.218 3.676 1.00 86.62 337 VAL A C 1
ATOM 2553 O O . VAL A 1 337 ? -15.565 3.448 3.944 1.00 86.62 337 VAL A O 1
ATOM 2556 N N . PRO A 1 338 ? -13.600 3.820 2.909 1.00 88.19 338 PRO A N 1
ATOM 2557 C CA . PRO A 1 338 ? -13.461 2.450 2.412 1.00 88.19 338 PRO A CA 1
ATOM 2558 C C . PRO A 1 338 ? -13.492 1.396 3.528 1.00 88.19 338 PRO A C 1
ATOM 2560 O O . PRO A 1 338 ? -13.244 1.698 4.697 1.00 88.19 338 PRO A O 1
ATOM 2563 N N . SER A 1 339 ? -13.791 0.147 3.178 1.00 85.25 339 SER A N 1
ATOM 2564 C CA . SER A 1 339 ? -13.762 -0.978 4.121 1.00 85.25 339 SER A CA 1
ATOM 2565 C C . SER A 1 339 ? -12.378 -1.151 4.750 1.00 85.25 339 SER A C 1
ATOM 2567 O O . SER A 1 339 ? -11.376 -1.082 4.036 1.00 85.25 339 SER A O 1
ATOM 2569 N N . ASN A 1 340 ? -12.317 -1.450 6.049 1.00 79.62 340 ASN A N 1
ATOM 2570 C CA . ASN A 1 340 ? -11.074 -1.669 6.801 1.00 79.62 340 ASN A CA 1
ATOM 2571 C C . ASN A 1 340 ? -10.033 -0.543 6.637 1.00 79.62 340 ASN A C 1
ATOM 2573 O O . ASN A 1 340 ? -8.833 -0.810 6.526 1.00 79.62 340 ASN A O 1
ATOM 2577 N N . SER A 1 341 ? -10.483 0.713 6.601 1.00 81.31 341 SER A N 1
ATOM 2578 C CA . SER A 1 341 ? -9.631 1.878 6.358 1.00 81.31 341 SER A CA 1
ATOM 2579 C C . SER A 1 341 ? -9.890 3.010 7.350 1.00 81.31 341 SER A C 1
ATOM 2581 O O . SER A 1 341 ? -10.941 3.070 7.989 1.00 81.31 341 SER A O 1
ATOM 2583 N N . LYS A 1 342 ? -8.909 3.908 7.464 1.00 82.75 342 LYS A N 1
ATOM 2584 C CA . LYS A 1 342 ? -8.985 5.131 8.261 1.00 82.75 342 LYS A CA 1
ATOM 2585 C C . LYS A 1 342 ? -8.944 6.345 7.343 1.00 82.75 342 LYS A C 1
ATOM 2587 O O . LYS A 1 342 ? -8.230 6.315 6.341 1.00 82.75 342 LYS A O 1
ATOM 2592 N N . LEU A 1 343 ? -9.671 7.398 7.698 1.00 83.00 343 LEU A N 1
ATOM 2593 C CA . LEU A 1 343 ? -9.694 8.656 6.962 1.00 83.00 343 LEU A CA 1
ATOM 2594 C C . LEU A 1 343 ? -9.625 9.844 7.924 1.00 83.00 343 LEU A C 1
ATOM 2596 O O . LEU A 1 343 ? -10.445 9.962 8.829 1.00 83.00 343 LEU A O 1
ATOM 2600 N N . ASN A 1 344 ? -8.663 10.730 7.691 1.00 82.25 344 ASN A N 1
ATOM 2601 C CA . ASN A 1 344 ? -8.422 11.925 8.491 1.00 82.25 344 ASN A CA 1
ATOM 2602 C C . ASN A 1 344 ? -9.083 13.133 7.828 1.00 82.25 344 ASN A C 1
ATOM 2604 O O . ASN A 1 344 ? -8.667 13.537 6.742 1.00 82.25 344 ASN A O 1
ATOM 2608 N N . ILE A 1 345 ? -10.084 13.720 8.484 1.00 85.56 345 ILE A N 1
ATOM 2609 C CA . ILE A 1 345 ? -10.810 14.886 7.974 1.00 85.56 345 ILE A CA 1
ATOM 2610 C C . ILE A 1 345 ? -10.729 16.088 8.915 1.00 85.56 345 ILE A C 1
ATOM 2612 O O . ILE A 1 345 ? -10.626 15.932 10.133 1.00 85.56 345 ILE A O 1
ATOM 2616 N N . CYS A 1 346 ? -10.798 17.293 8.350 1.00 84.94 346 CYS A N 1
ATOM 2617 C CA . CYS A 1 346 ? -10.883 18.541 9.105 1.00 84.94 346 CYS A CA 1
ATOM 2618 C C . CYS A 1 346 ? -12.115 19.365 8.703 1.00 84.94 346 CYS A C 1
ATOM 2620 O O . CYS A 1 346 ? -12.410 19.519 7.519 1.00 84.94 346 CYS A O 1
ATOM 2622 N N . PHE A 1 347 ? -12.832 19.916 9.683 1.00 86.56 347 PHE A N 1
ATOM 2623 C CA . PHE A 1 347 ? -14.045 20.717 9.455 1.00 86.56 347 PHE A CA 1
ATOM 2624 C C . PHE A 1 347 ? -14.280 21.735 10.582 1.00 86.56 347 PHE A C 1
ATOM 2626 O O . PHE A 1 347 ? -13.534 21.762 11.564 1.00 86.56 347 PHE A O 1
ATOM 2633 N N . THR A 1 348 ? -15.276 22.613 10.435 1.00 88.06 348 THR A N 1
ATOM 2634 C CA . THR A 1 348 ? -15.578 23.652 11.434 1.00 88.06 348 THR A CA 1
ATOM 2635 C C . THR A 1 348 ? -16.110 23.028 12.735 1.00 88.06 348 THR A C 1
ATOM 2637 O O . THR A 1 348 ? -17.060 22.245 12.677 1.00 88.06 348 THR A O 1
ATOM 2640 N N . PRO A 1 349 ? -15.545 23.342 13.917 1.00 86.69 349 PRO A N 1
ATOM 2641 C CA . PRO A 1 349 ? -16.056 22.837 15.192 1.00 86.69 349 PRO A CA 1
ATOM 2642 C C . PRO A 1 349 ? -17.542 23.159 15.415 1.00 86.69 349 PRO A C 1
ATOM 2644 O O . PRO A 1 349 ? -18.017 24.230 15.045 1.00 86.69 349 PRO A O 1
ATOM 2647 N N . GLY A 1 350 ? -18.273 22.246 16.054 1.00 86.25 350 GLY A N 1
ATOM 2648 C CA . GLY A 1 350 ? -19.678 22.436 16.417 1.00 86.25 350 GLY A CA 1
ATOM 2649 C C . GLY A 1 350 ? -20.459 21.129 16.538 1.00 86.25 350 GLY A C 1
ATOM 2650 O O . GLY A 1 350 ? -19.891 20.037 16.562 1.00 86.25 350 GLY A O 1
ATOM 2651 N N . THR A 1 351 ? -21.783 21.234 16.647 1.00 88.88 351 THR A N 1
ATOM 2652 C CA . THR A 1 351 ? -22.677 20.072 16.746 1.00 88.88 351 THR A CA 1
ATOM 2653 C C . THR A 1 351 ? -23.177 19.667 15.370 1.00 88.88 351 THR A C 1
ATOM 2655 O O . THR A 1 351 ? -23.740 20.488 14.654 1.00 88.88 351 THR A O 1
ATOM 2658 N N . TYR A 1 352 ? -23.016 18.391 15.033 1.00 89.19 352 TYR A N 1
ATOM 2659 C CA . TYR A 1 352 ? -23.452 17.820 13.768 1.00 89.19 352 TYR A CA 1
ATOM 2660 C C . TYR A 1 352 ? -24.510 16.751 14.007 1.00 89.19 352 TYR A C 1
ATOM 2662 O O . TYR A 1 352 ? -24.360 15.888 14.877 1.00 89.19 352 TYR A O 1
ATOM 2670 N N . SER A 1 353 ? -25.562 16.782 13.200 1.00 89.50 353 SER A N 1
ATOM 2671 C CA . SER A 1 353 ? -26.399 15.610 12.969 1.00 89.50 353 SER A CA 1
ATOM 2672 C C . SER A 1 353 ? -25.707 14.703 11.957 1.00 89.50 353 SER A C 1
ATOM 2674 O O . SER A 1 353 ? -25.024 15.181 11.048 1.00 89.50 353 SER A O 1
ATOM 2676 N N . TYR A 1 354 ? -25.826 13.393 12.135 1.00 90.31 354 TYR A N 1
ATOM 2677 C CA . TYR A 1 354 ? -25.185 12.431 11.256 1.00 90.31 354 TYR A CA 1
ATOM 2678 C C . TYR A 1 354 ? -26.134 11.319 10.832 1.00 90.31 354 TYR A C 1
ATOM 2680 O O . TYR A 1 354 ? -26.992 10.881 11.599 1.00 90.31 354 TYR A O 1
ATOM 2688 N N . THR A 1 355 ? -25.911 10.818 9.620 1.00 88.00 355 THR A N 1
ATOM 2689 C CA . THR A 1 355 ? -26.468 9.563 9.113 1.00 88.00 355 THR A CA 1
ATOM 2690 C C . THR A 1 355 ? -25.339 8.712 8.552 1.00 88.00 355 THR A C 1
ATOM 2692 O O . THR A 1 355 ? -24.662 9.105 7.602 1.00 88.00 355 THR A O 1
ATOM 2695 N N . ALA A 1 356 ? -25.139 7.536 9.129 1.00 86.12 356 ALA A N 1
ATOM 2696 C CA . ALA A 1 356 ? -24.163 6.557 8.687 1.00 86.12 356 ALA A CA 1
ATOM 2697 C C . ALA A 1 356 ? -24.853 5.389 7.994 1.00 86.12 356 ALA A C 1
ATOM 2699 O O . ALA A 1 356 ? -25.672 4.694 8.595 1.00 86.12 356 ALA A O 1
ATOM 2700 N N . LYS A 1 357 ? -24.482 5.174 6.732 1.00 85.62 357 LYS A N 1
ATOM 2701 C CA . LYS A 1 357 ? -25.032 4.137 5.863 1.00 85.62 357 LYS A CA 1
ATOM 2702 C C . LYS A 1 357 ? -23.955 3.135 5.492 1.00 85.62 357 LYS A C 1
ATOM 2704 O O . LYS A 1 357 ? -22.872 3.515 5.038 1.00 85.62 357 LYS A O 1
ATOM 2709 N N . VAL A 1 358 ? -24.273 1.856 5.633 1.00 85.44 358 VAL A N 1
ATOM 2710 C CA . VAL A 1 358 ? -23.420 0.745 5.205 1.00 85.44 358 VAL A CA 1
ATOM 2711 C C . VAL A 1 358 ? -24.311 -0.271 4.511 1.00 85.44 358 VAL A C 1
ATOM 2713 O O . VAL A 1 358 ? -25.375 -0.618 5.017 1.00 85.44 358 VAL A O 1
ATOM 2716 N N . GLN A 1 359 ? -23.884 -0.759 3.349 1.00 78.56 359 GLN A N 1
ATOM 2717 C CA . GLN A 1 359 ? -24.634 -1.777 2.621 1.00 78.56 359 GLN A CA 1
ATOM 2718 C C . GLN A 1 359 ? -24.811 -3.032 3.494 1.00 78.56 359 GLN A C 1
ATOM 2720 O O . GLN A 1 359 ? -23.833 -3.584 3.990 1.00 78.56 359 GLN A O 1
ATOM 2725 N N . GLY A 1 360 ? -26.059 -3.464 3.695 1.00 72.69 360 GLY A N 1
ATOM 2726 C CA . GLY A 1 360 ? -26.388 -4.634 4.519 1.00 72.69 360 GLY A CA 1
ATOM 2727 C C . GLY A 1 360 ? -26.549 -4.365 6.022 1.00 72.69 360 GLY A C 1
ATOM 2728 O O . GLY A 1 360 ? -26.802 -5.306 6.769 1.00 72.69 360 GLY A O 1
ATOM 2729 N N . TYR A 1 361 ? -26.452 -3.110 6.473 1.00 73.19 361 TYR A N 1
ATOM 2730 C CA . TYR A 1 361 ? -26.715 -2.710 7.861 1.00 73.19 361 TYR A CA 1
ATOM 2731 C C . TYR A 1 361 ? -27.852 -1.684 7.920 1.00 73.19 361 TYR A C 1
ATOM 2733 O O . TYR A 1 361 ? -28.112 -0.980 6.947 1.00 73.19 361 TYR A O 1
ATOM 2741 N N . LYS A 1 362 ? -28.534 -1.588 9.070 1.00 75.81 362 LYS A N 1
ATOM 2742 C CA . LYS A 1 362 ? -29.480 -0.489 9.314 1.00 75.81 362 LYS A CA 1
ATOM 2743 C C . LYS A 1 362 ? -28.720 0.833 9.414 1.00 75.81 362 LYS A C 1
ATOM 2745 O O . LYS A 1 362 ? -27.660 0.881 10.040 1.00 75.81 362 LYS A O 1
ATOM 2750 N N . ASP A 1 363 ? -29.291 1.884 8.831 1.00 81.25 363 ASP A N 1
ATOM 2751 C CA . ASP A 1 363 ? -28.762 3.242 8.942 1.00 81.25 363 ASP A CA 1
ATOM 2752 C C . ASP A 1 363 ? -28.682 3.646 10.426 1.00 81.25 363 ASP A C 1
ATOM 2754 O O . ASP A 1 363 ? -29.623 3.436 11.194 1.00 81.25 363 ASP A O 1
ATOM 2758 N N . SER A 1 364 ? -27.545 4.216 10.829 1.00 78.94 364 SER A N 1
ATOM 2759 C CA . SER A 1 364 ? -27.336 4.739 12.181 1.00 78.94 364 SER A CA 1
ATOM 2760 C C . SER A 1 364 ? -27.367 6.258 12.143 1.00 78.94 364 SER A C 1
ATOM 2762 O O . SER A 1 364 ? -26.557 6.881 11.456 1.00 78.94 364 SER A O 1
ATOM 2764 N N . THR A 1 365 ? -28.279 6.860 12.898 1.00 86.12 365 THR A N 1
ATOM 2765 C CA . THR A 1 365 ? -28.468 8.312 12.949 1.00 86.12 365 THR A CA 1
ATOM 2766 C C . THR A 1 365 ? -28.303 8.835 14.363 1.00 86.12 365 THR A C 1
ATOM 2768 O O . THR A 1 365 ? -28.673 8.164 15.325 1.00 86.12 365 THR A O 1
ATOM 2771 N N . GLY A 1 366 ? -27.803 10.056 14.505 1.00 84.50 366 GLY A N 1
ATOM 2772 C CA . GLY A 1 366 ? -27.713 10.707 15.804 1.00 84.50 366 GLY A CA 1
ATOM 2773 C C . GLY A 1 366 ? -27.121 12.101 15.711 1.00 84.50 366 GLY A C 1
ATOM 2774 O O . GLY A 1 366 ? -26.976 12.664 14.628 1.00 84.50 366 GLY A O 1
ATOM 2775 N N . THR A 1 367 ? -26.757 12.653 16.862 1.00 86.25 367 THR A N 1
ATOM 2776 C CA . THR A 1 367 ? -26.045 13.926 16.962 1.00 86.25 367 THR A CA 1
ATOM 2777 C C . THR A 1 367 ? -24.709 13.719 17.661 1.00 86.25 367 THR A C 1
ATOM 2779 O O . THR A 1 367 ? -24.572 12.900 18.573 1.00 86.25 367 THR A O 1
ATOM 2782 N N . LYS A 1 368 ? -23.686 14.439 17.205 1.00 83.12 368 LYS A N 1
ATOM 2783 C CA . LYS A 1 368 ? -22.354 14.414 17.799 1.00 83.12 368 LYS A CA 1
ATOM 2784 C C . LYS A 1 368 ? -21.789 15.825 17.833 1.00 83.12 368 LYS A C 1
ATOM 2786 O O . LYS A 1 368 ? -21.774 16.528 16.826 1.00 83.12 368 LYS A O 1
ATOM 2791 N N . LYS A 1 369 ? -21.328 16.231 19.012 1.00 84.62 369 LYS A N 1
ATOM 2792 C CA . LYS A 1 369 ? -20.658 17.510 19.222 1.00 84.62 369 LYS A CA 1
ATOM 2793 C C . LYS A 1 369 ? -19.152 17.338 19.055 1.00 84.62 369 LYS A C 1
ATOM 2795 O O . LYS A 1 369 ? -18.565 16.485 19.718 1.00 84.62 369 LYS A O 1
ATOM 2800 N N . PHE A 1 370 ? -18.570 18.132 18.163 1.00 79.81 370 PHE A N 1
ATOM 2801 C CA . PHE A 1 370 ? -17.139 18.218 17.889 1.00 79.81 370 PHE A CA 1
ATOM 2802 C C . PHE A 1 370 ? -16.649 19.596 18.333 1.00 79.81 370 PHE A C 1
ATOM 2804 O O . PHE A 1 370 ? -16.460 20.503 17.525 1.00 79.81 370 PHE A O 1
ATOM 2811 N N . ASP A 1 371 ? -16.506 19.768 19.644 1.00 72.31 371 ASP A N 1
ATOM 2812 C CA . ASP A 1 371 ? -15.901 20.969 20.218 1.00 72.31 371 ASP A CA 1
ATOM 2813 C C . ASP A 1 371 ? -14.368 20.944 20.059 1.00 72.31 371 ASP A C 1
ATOM 2815 O O . ASP A 1 371 ? -13.769 19.910 19.747 1.00 72.31 371 ASP A O 1
ATOM 2819 N N . ASN A 1 372 ? -13.708 22.071 20.336 1.00 62.59 372 ASN A N 1
ATOM 2820 C CA . ASN A 1 372 ? -12.258 22.128 20.556 1.00 62.59 372 ASN A CA 1
ATOM 2821 C C . ASN A 1 372 ? -11.885 21.357 21.844 1.00 62.59 372 ASN A C 1
ATOM 2823 O O . ASN A 1 372 ? -11.578 21.952 22.877 1.00 62.59 372 ASN A O 1
ATOM 2827 N N . TYR A 1 373 ? -11.955 20.024 21.825 1.00 49.53 373 TYR A N 1
ATOM 2828 C CA . TYR A 1 373 ? -11.502 19.197 22.939 1.00 49.53 373 TYR A CA 1
ATOM 2829 C C . TYR A 1 373 ? -9.980 19.049 22.864 1.00 49.53 373 TYR A C 1
ATOM 2831 O O . TYR A 1 373 ? -9.447 18.383 21.977 1.00 49.53 373 TYR A O 1
ATOM 2839 N N . LYS A 1 374 ? -9.276 19.719 23.784 1.00 48.16 374 LYS A N 1
ATOM 2840 C CA . LYS A 1 374 ? -7.818 19.653 23.907 1.00 48.16 374 LYS A CA 1
ATOM 2841 C C . LYS A 1 374 ? -7.417 18.419 24.709 1.00 48.16 374 LYS A C 1
ATOM 2843 O O . LYS A 1 374 ? -7.658 18.366 25.910 1.00 48.16 374 LYS A O 1
ATOM 2848 N N . VAL A 1 375 ? -6.678 17.509 24.083 1.00 45.69 375 VAL A N 1
ATOM 2849 C CA . VAL A 1 375 ? -5.782 16.589 24.799 1.00 45.69 375 VAL A CA 1
ATOM 2850 C C . VAL A 1 375 ? -4.372 16.863 24.291 1.00 45.69 375 VAL A C 1
ATOM 2852 O O . VAL A 1 375 ? -4.112 16.760 23.096 1.00 45.69 375 VAL A O 1
ATOM 2855 N N . ASN A 1 376 ? -3.467 17.288 25.178 1.00 40.47 376 ASN A N 1
ATOM 2856 C CA . ASN A 1 376 ? -2.056 17.560 24.857 1.00 40.47 376 ASN A CA 1
ATOM 2857 C C . ASN A 1 376 ? -1.831 18.484 23.639 1.00 40.47 376 ASN A C 1
ATOM 2859 O O . ASN A 1 376 ? -0.908 18.281 22.856 1.00 40.47 376 ASN A O 1
ATOM 2863 N N . GLY A 1 377 ? -2.684 19.499 23.461 1.00 43.78 377 GLY A N 1
ATOM 2864 C CA . GLY A 1 377 ? -2.532 20.492 22.391 1.00 43.78 377 GLY A CA 1
ATOM 2865 C C . GLY A 1 377 ? -2.995 20.051 20.996 1.00 43.78 377 GLY A C 1
ATOM 2866 O O . GLY A 1 377 ? -2.807 20.815 20.056 1.00 43.78 377 GLY A O 1
ATOM 2867 N N . CYS A 1 378 ? -3.629 18.880 20.849 1.00 40.00 378 CYS A N 1
ATOM 2868 C CA . CYS A 1 378 ? -4.234 18.429 19.589 1.00 40.00 378 CYS A CA 1
ATOM 2869 C C . CYS A 1 378 ? -5.766 18.312 19.714 1.00 40.00 378 CYS A C 1
ATOM 2871 O O . CYS A 1 378 ? -6.271 17.706 20.660 1.00 40.00 378 CYS A O 1
ATOM 2873 N N . ASN A 1 379 ? -6.498 18.886 18.751 1.00 49.22 379 ASN A N 1
ATOM 2874 C CA . ASN A 1 379 ? -7.962 18.830 18.655 1.00 49.22 379 ASN A CA 1
ATOM 2875 C C . ASN A 1 379 ? -8.388 17.545 17.929 1.00 49.22 379 ASN A C 1
ATOM 2877 O O . ASN A 1 379 ? -8.591 17.600 16.722 1.00 49.22 379 ASN A O 1
ATOM 2881 N N . CYS A 1 380 ? -8.491 16.397 18.603 1.00 47.78 380 CYS A N 1
ATOM 2882 C CA . CYS A 1 380 ? -8.755 15.120 17.926 1.00 47.78 380 CYS A CA 1
ATOM 2883 C C . CYS A 1 380 ? -10.004 14.390 18.434 1.00 47.78 380 CYS A C 1
ATOM 2885 O O . CYS A 1 380 ? -10.170 14.198 19.638 1.00 47.78 380 CYS A O 1
ATOM 2887 N N . TRP A 1 381 ? -10.825 13.893 17.503 1.00 51.84 381 TRP A N 1
ATOM 2888 C CA . TRP A 1 381 ? -11.956 13.006 17.787 1.00 51.84 381 TRP A CA 1
ATOM 2889 C C . TRP A 1 381 ? -11.808 11.678 17.034 1.00 51.84 381 TRP A C 1
ATOM 2891 O O . TRP A 1 381 ? -11.630 11.666 15.818 1.00 51.84 381 TRP A O 1
ATOM 2901 N N . SER A 1 382 ? -11.935 10.556 17.745 1.00 52.75 382 SER A N 1
ATOM 2902 C CA . SER A 1 382 ? -12.136 9.234 17.143 1.00 52.75 382 SER A CA 1
ATOM 2903 C C . SER A 1 382 ? -13.599 8.853 17.308 1.00 52.75 382 SER A C 1
ATOM 2905 O O . SER A 1 382 ? -14.118 8.797 18.429 1.00 52.75 382 SER A O 1
ATOM 2907 N N . TRP A 1 383 ? -14.294 8.649 16.190 1.00 58.97 383 TRP A N 1
ATOM 2908 C CA . TRP A 1 383 ? -15.717 8.348 16.211 1.00 58.97 383 TRP A CA 1
ATOM 2909 C C . TRP A 1 383 ? -16.013 6.992 15.575 1.00 58.97 383 TRP A C 1
ATOM 2911 O O . TRP A 1 383 ? -15.856 6.777 14.375 1.00 58.97 383 TRP A O 1
ATOM 2921 N N . TYR A 1 384 ? -16.468 6.076 16.425 1.00 59.53 384 TYR A N 1
ATOM 2922 C CA . TYR A 1 384 ? -16.891 4.738 16.049 1.00 59.53 384 TYR A CA 1
ATOM 2923 C C . TYR A 1 384 ? -18.404 4.745 15.865 1.00 59.53 384 TYR A C 1
ATOM 2925 O O . TYR A 1 384 ? -19.152 4.895 16.831 1.00 59.53 384 TYR A O 1
ATOM 2933 N N . VAL A 1 385 ? -18.864 4.617 14.623 1.00 53.94 385 VAL A N 1
ATOM 2934 C CA . VAL A 1 385 ? -20.300 4.735 14.336 1.00 53.94 385 VAL A CA 1
ATOM 2935 C C . VAL A 1 385 ? -21.072 3.451 14.668 1.00 53.94 385 VAL A C 1
ATOM 2937 O O . VAL A 1 385 ? -22.260 3.507 14.955 1.00 53.94 385 VAL A O 1
ATOM 2940 N N . LEU A 1 386 ? -20.408 2.288 14.646 1.00 53.25 386 LEU A N 1
ATOM 2941 C CA . LEU A 1 386 ? -21.068 0.972 14.721 1.00 53.25 386 LEU A CA 1
ATOM 2942 C C . LEU A 1 386 ? -20.392 -0.030 15.678 1.00 53.25 386 LEU A C 1
ATOM 2944 O O . LEU A 1 386 ? -20.793 -1.190 15.746 1.00 53.25 386 LEU A O 1
ATOM 2948 N N . VAL A 1 387 ? -19.363 0.387 16.422 1.00 49.53 387 VAL A N 1
ATOM 2949 C CA . VAL A 1 387 ? -18.618 -0.472 17.361 1.00 49.53 387 VAL A CA 1
ATOM 2950 C C . VAL A 1 387 ? -18.333 0.329 18.638 1.00 49.53 387 VAL A C 1
ATOM 2952 O O . VAL A 1 387 ? -18.032 1.515 18.528 1.00 49.53 387 VAL A O 1
ATOM 2955 N N . PRO A 1 388 ? -18.408 -0.257 19.848 1.00 40.84 388 PRO A N 1
ATOM 2956 C CA . PRO A 1 388 ? -17.993 0.441 21.064 1.00 40.84 388 PRO A CA 1
ATOM 2957 C C . PRO A 1 388 ? -16.504 0.841 21.002 1.00 40.84 388 PRO A C 1
ATOM 2959 O O . PRO A 1 388 ? -15.698 0.095 20.436 1.00 40.84 388 PRO A O 1
ATOM 2962 N N . PRO A 1 389 ? -16.122 1.997 21.579 1.00 44.28 389 PRO A N 1
ATOM 2963 C CA . PRO A 1 389 ? -14.753 2.501 21.523 1.00 44.28 389 PRO A CA 1
ATOM 2964 C C . PRO A 1 389 ? -13.785 1.551 22.240 1.00 44.28 389 PRO A C 1
ATOM 2966 O O . PRO A 1 389 ? -14.042 1.104 23.358 1.00 44.28 389 PRO A O 1
ATOM 2969 N N . ILE A 1 390 ? -12.654 1.245 21.599 1.00 40.75 390 ILE A N 1
ATOM 2970 C CA . ILE A 1 390 ? -11.558 0.466 22.190 1.00 40.75 390 ILE A CA 1
ATOM 2971 C C . ILE A 1 390 ? -10.265 1.266 21.996 1.00 40.75 390 ILE A C 1
ATOM 2973 O O . ILE A 1 390 ? -9.525 1.020 21.042 1.00 40.75 390 ILE A O 1
ATOM 2977 N N . GLY A 1 391 ? -10.013 2.218 22.897 1.00 51.59 391 GLY A N 1
ATOM 2978 C CA . GLY A 1 391 ? -8.747 2.954 23.001 1.00 51.59 391 GLY A CA 1
ATOM 2979 C C . GLY A 1 391 ? -8.848 4.464 22.775 1.00 51.59 391 GLY A C 1
ATOM 2980 O O . GLY A 1 391 ? -9.785 4.950 22.139 1.00 51.59 391 GLY A O 1
ATOM 2981 N N . ASP A 1 392 ? -7.857 5.174 23.317 1.00 45.50 392 ASP A N 1
ATOM 2982 C CA . ASP A 1 392 ? -7.665 6.615 23.152 1.00 45.50 392 ASP A CA 1
ATOM 2983 C C . ASP A 1 392 ? -7.124 6.947 21.750 1.00 45.50 392 ASP A C 1
ATOM 2985 O O . ASP A 1 392 ? -6.513 6.113 21.079 1.00 45.50 392 ASP A O 1
ATOM 2989 N N . CYS A 1 393 ? -7.374 8.174 21.290 1.00 44.66 393 CYS A N 1
ATOM 2990 C CA . CYS A 1 393 ? -6.997 8.640 19.956 1.00 44.66 393 CYS A CA 1
ATOM 2991 C C . CYS A 1 393 ? -5.463 8.650 19.773 1.00 44.66 393 CYS A C 1
ATOM 2993 O O . CYS A 1 393 ? -4.771 9.421 20.435 1.00 44.66 393 CYS A O 1
ATOM 2995 N N . GLU A 1 394 ? -4.926 7.867 18.833 1.00 51.31 394 GLU A N 1
ATOM 2996 C CA . GLU A 1 394 ? -3.550 8.030 18.338 1.00 51.31 394 GLU A CA 1
ATOM 2997 C C . GLU A 1 394 ? -3.571 8.958 17.116 1.00 51.31 394 GLU A C 1
ATOM 2999 O O . GLU A 1 394 ? -3.811 8.510 15.997 1.00 51.31 394 GLU A O 1
ATOM 3004 N N . CYS A 1 395 ? -3.346 10.259 17.319 1.00 50.44 395 CYS A N 1
ATOM 3005 C CA . CYS A 1 395 ? -3.266 11.214 16.213 1.00 50.44 395 CYS A CA 1
ATOM 3006 C C . CYS A 1 395 ? -1.838 11.334 15.649 1.00 50.44 395 CYS A C 1
ATOM 3008 O O . CYS A 1 395 ? -0.878 11.392 16.422 1.00 50.44 395 CYS A O 1
ATOM 3010 N N . PRO A 1 396 ? -1.669 11.438 14.317 1.00 52.28 396 PRO A N 1
ATOM 3011 C CA . PRO A 1 396 ? -0.424 11.919 13.729 1.00 52.28 396 PRO A CA 1
ATOM 3012 C C . PRO A 1 396 ? -0.176 13.377 14.147 1.00 52.28 396 PRO A C 1
ATOM 3014 O O . PRO A 1 396 ? -1.098 14.189 14.179 1.00 52.28 396 PRO A O 1
ATOM 3017 N N . SER A 1 397 ? 1.078 13.721 14.443 1.00 52.38 397 SER A N 1
ATOM 3018 C CA . SER A 1 397 ? 1.484 14.994 15.062 1.00 52.38 397 SER A CA 1
ATOM 3019 C C . SER A 1 397 ? 1.321 16.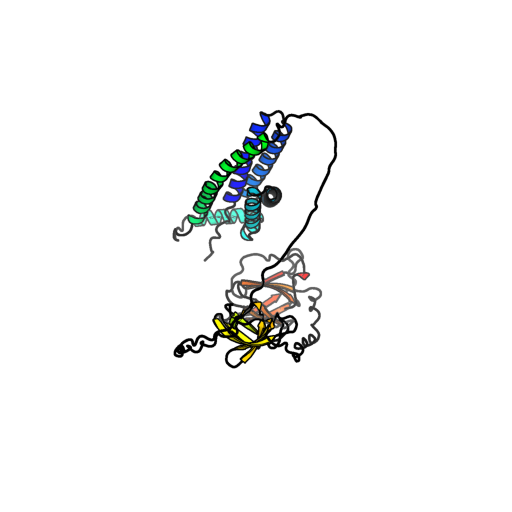249 14.184 1.00 52.38 397 SER A C 1
ATOM 3021 O O . SER A 1 397 ? 1.737 17.328 14.601 1.00 52.38 397 SER A O 1
ATOM 3023 N N . TYR A 1 398 ? 0.770 16.136 12.968 1.00 57.22 398 TYR A N 1
ATOM 3024 C CA . TYR A 1 398 ? 0.791 17.201 11.958 1.00 57.22 398 TYR A CA 1
ATOM 3025 C C . TYR A 1 398 ? -0.586 17.423 11.310 1.00 57.22 398 TYR A C 1
ATOM 3027 O O . TYR A 1 398 ? -1.190 16.492 10.779 1.00 57.22 398 TYR A O 1
ATOM 3035 N N . VAL A 1 399 ? -1.051 18.681 11.290 1.00 55.69 399 VAL A N 1
ATOM 3036 C CA . VAL A 1 399 ? -2.334 19.115 10.686 1.00 55.69 399 VAL A CA 1
ATOM 3037 C C . VAL A 1 399 ? -2.392 18.839 9.176 1.00 55.69 399 VAL A C 1
ATOM 3039 O O . VAL A 1 399 ? -3.465 18.599 8.636 1.00 55.69 399 VAL A O 1
ATOM 3042 N N . SER A 1 400 ? -1.240 18.786 8.501 1.00 58.78 400 SER A N 1
ATOM 3043 C CA . SER A 1 400 ? -1.121 18.459 7.072 1.00 58.78 400 SER A CA 1
ATOM 3044 C C . SER A 1 400 ? -1.553 17.033 6.708 1.00 58.78 400 SER A C 1
ATOM 3046 O O . SER A 1 400 ? -1.725 16.735 5.531 1.00 58.78 400 SER A O 1
ATOM 3048 N N . ALA A 1 401 ? -1.740 16.151 7.695 1.00 61.78 401 ALA A N 1
ATOM 3049 C CA . ALA A 1 401 ? -2.258 14.800 7.488 1.00 61.78 401 ALA A CA 1
ATOM 3050 C C . ALA A 1 401 ? -3.798 14.736 7.387 1.00 61.78 401 ALA A C 1
ATOM 3052 O O . ALA A 1 401 ? -4.340 13.638 7.250 1.00 61.78 401 ALA A O 1
ATOM 3053 N N . TYR A 1 402 ? -4.491 15.880 7.484 1.00 66.75 402 TYR A N 1
ATOM 3054 C CA . TYR A 1 402 ? -5.947 16.000 7.399 1.00 66.75 402 TYR A CA 1
ATOM 3055 C C . TYR A 1 402 ? -6.353 16.802 6.161 1.00 66.75 402 TYR A C 1
ATOM 3057 O O . TYR A 1 402 ? -5.754 17.830 5.846 1.00 66.75 402 TYR A O 1
ATOM 3065 N N . SER A 1 403 ? -7.407 16.354 5.484 1.00 75.12 403 SER A N 1
ATOM 3066 C CA . SER A 1 403 ? -8.023 17.057 4.353 1.00 75.12 403 SER A CA 1
ATOM 3067 C C . SER A 1 403 ? -9.453 17.469 4.697 1.00 75.12 403 SER A C 1
ATOM 3069 O O . SER A 1 403 ? -10.105 16.816 5.512 1.00 75.12 403 SER A O 1
ATOM 3071 N N . ARG A 1 404 ? -9.986 18.535 4.086 1.00 76.69 404 ARG A N 1
ATOM 3072 C CA . ARG A 1 404 ? -11.442 18.748 4.138 1.00 76.69 404 ARG A CA 1
ATOM 3073 C C . ARG A 1 404 ? -12.179 17.533 3.522 1.00 76.69 404 ARG A C 1
ATOM 3075 O O . ARG A 1 404 ? -11.631 16.937 2.592 1.00 76.69 404 ARG A O 1
ATOM 3082 N N . PRO A 1 405 ? -13.341 17.145 4.084 1.00 71.56 405 PRO A N 1
ATOM 3083 C CA . PRO A 1 405 ? -14.098 15.949 3.704 1.00 71.56 405 PRO A CA 1
ATOM 3084 C C . PRO A 1 405 ? -14.701 15.989 2.299 1.00 71.56 405 PRO A C 1
ATOM 3086 O O . PRO A 1 405 ? -14.937 17.106 1.780 1.00 71.56 405 PRO A O 1
#

pLDDT: mean 70.92, std 18.12, range [26.81, 95.94]

Radius of gyration: 38.29 Å; chains: 1; bounding box: 97×66×109 Å